Protein AF-0000000065844391 (afdb_homodimer)

Foldseek 3Di:
DQAFAEEAEAAALVLLLVCVVVPHQEYEYFHPVVLVTAFDDLVRLLSNLVRDDRHAYEYEQHHGHAAQADDPVSLVVSLVSLLSSVVSPHQAYEGFHADPQQAGPLVSLLVNLVSNPRHAYEHEASCLRGDDNLVRLVSCLVSPHQEYEYLLNDQAVQVNLVSLLVSCVSCVPSHAYEYDHPDDPVCVVVSCVSRVHRYYYYHPDDDDDDPDPDDDPVDDPDDDDDHHNHDDDDDDPVVVCVVVCVPVVVD/DQAFAEEAEAAALVLLLVCVVVPHQEYEYFHPVVLVTAFDDLVRLLSNLVRDDRHAYEYEHHHGHAAQADDPVSLVVSLVSLLSSVVSPHQAYEGFHADPQQAGPLVSLLVNLVSNPRHAYEHEASCLRGDDNLRRLVSCLVSPHQEYEYLLNDQHVQVNLVSLLVSCVSCVPSHAYEYDHPDDPVCVVVSCVSRVHRYYYYHPDDDDDDPDPDDDPVDDPDDDDDHHNHDDDDDDPVVVCVVVCVPVVVD

Sequence (502 aa):
MKNYLFEVCTNSVESCIAAQEGGANRVELCAGIPEGGTTPSYGEIAMAREVLTTTRLHVIIRPRGGDFLYSPVEVKTMLKDIEMARQLGADGVVFGCLTTNGGIDVPVMKQLMEASKGLSVTFHRAFDVCRDASEALEQIIDLGCDRILTSGQQATAELGIPLLKELRERANGRITLLAGCGVNEKNICRIAKETGIQEFHFSARESIKSGMEYKNEAVSMGGTVHISEYERNVTTVKRVKDTIESITSSLMKNYLFEVCTNSVESCIAAQEGGANRVELCAGIPEGGTTPSYGEIAMAREVLTTTRLHVIIRPRGGDFLYSPVEVKTMLKDIEMARQLGADGVVFGCLTTNGGIDVPVMKQLMEASKGLSVTFHRAFDVCRDASEALEQIIDLGCDRILTSGQQATAELGIPLLKELRERANGRITLLAGCGVNEKNICRIAKETGIQEFHFSARESIKSGMEYKNEAVSMGGTVHISEYERNVTTVKRVKDTIESITSSL

Solvent-accessible surface area (backbone atoms only — not comparable to full-atom values): 24801 Å² total; per-residue (Å²): 127,89,77,67,45,37,32,31,51,19,72,45,55,67,17,45,52,19,34,46,74,25,64,31,50,26,35,36,40,28,25,40,63,75,41,51,36,16,33,42,24,55,16,51,51,46,51,35,45,72,69,46,84,84,30,43,44,24,36,37,53,31,97,53,56,46,60,43,68,72,52,74,68,54,48,52,26,45,51,44,37,47,49,48,40,51,75,53,59,42,51,21,40,30,39,55,50,31,38,45,69,14,41,68,26,58,74,60,46,50,54,52,48,62,66,38,66,95,40,45,36,29,33,30,55,55,58,29,38,36,69,47,64,69,62,43,51,53,52,44,47,72,70,62,40,50,29,38,32,32,16,38,50,29,69,24,26,74,77,6,37,71,49,39,24,53,48,48,62,69,40,64,77,71,45,43,55,28,42,19,45,85,45,41,53,89,46,44,44,58,48,30,70,71,31,65,51,46,32,39,32,32,45,40,61,44,82,42,73,49,77,56,71,43,76,41,85,62,40,69,62,36,40,78,42,76,46,50,47,54,41,45,75,39,36,33,36,65,45,32,34,48,32,54,45,43,43,58,64,74,98,126,89,77,67,45,37,31,28,51,20,72,45,55,68,18,44,51,19,34,46,74,24,62,32,50,26,35,36,39,28,24,41,62,74,42,52,36,17,31,41,25,56,16,50,52,45,51,34,47,74,69,46,85,82,30,43,42,25,36,36,52,31,96,52,56,46,60,44,67,73,52,72,69,53,50,52,25,43,50,44,36,47,49,48,40,50,75,51,62,41,49,21,40,30,38,54,50,30,38,43,70,14,42,68,27,58,74,60,46,51,54,51,48,62,66,38,68,95,41,46,37,30,33,30,55,55,58,28,40,37,69,46,64,69,62,42,51,53,52,44,47,73,69,61,41,52,27,39,32,31,16,40,49,28,67,22,26,73,77,6,38,71,49,41,24,50,49,47,61,70,40,64,79,72,45,43,56,28,42,21,45,84,43,40,52,88,46,44,46,59,47,30,71,72,32,66,52,46,30,39,30,32,45,40,60,44,80,41,74,50,78,55,71,45,78,42,85,60,41,68,62,36,42,79,43,77,44,49,47,54,42,44,76,40,35,34,36,65,43,33,33,48,31,54,45,43,44,59,66,75,98

pLDDT: mean 95.83, std 6.97, range [43.5, 98.94]

InterPro domains:
  IPR005627 CutC-like [MF_00795] (4-207)
  IPR005627 CutC-like [PF03932] (5-204)
  IPR005627 CutC-like [PTHR12598] (2-248)
  IPR036822 CutC-like domain superfamily [G3DSA:3.20.20.380] (3-250)
  IPR036822 CutC-like domain superfamily [SSF110395] (5-247)

Organism: Bacteroides fragilis (strain ATCC 25285 / DSM 2151 / CCUG 4856 / JCM 11019 / LMG 10263 / NCTC 9343 / Onslow / VPI 2553 / EN-2) (NCBI:txid272559)

Structure (mmCIF, N/CA/C/O backbone):
data_AF-0000000065844391-model_v1
#
loop_
_entity.id
_entity.type
_entity.pdbx_description
1 polymer 'PF03932 family protein CutC'
#
loop_
_atom_site.group_PDB
_atom_site.id
_atom_site.type_symbol
_atom_site.label_atom_id
_atom_site.label_alt_id
_atom_site.label_comp_id
_atom_site.label_asym_id
_atom_site.label_entity_id
_atom_site.label_seq_id
_atom_site.pdbx_PDB_ins_code
_atom_site.Cartn_x
_atom_site.Cartn_y
_atom_site.Cartn_z
_atom_site.occupancy
_atom_site.B_iso_or_equiv
_atom_site.auth_seq_id
_atom_site.auth_comp_id
_atom_site.auth_asym_id
_atom_site.auth_atom_id
_atom_site.pdbx_PDB_model_num
ATOM 1 N N . MET A 1 1 ? 15.305 -31.891 -19.672 1 43.53 1 MET A N 1
ATOM 2 C CA . MET A 1 1 ? 15.641 -31.188 -18.438 1 43.53 1 MET A CA 1
ATOM 3 C C . MET A 1 1 ? 14.453 -30.375 -17.922 1 43.53 1 MET A C 1
ATOM 5 O O . MET A 1 1 ? 13.734 -29.766 -18.703 1 43.53 1 MET A O 1
ATOM 9 N N . LYS A 1 2 ? 13.898 -30.656 -16.734 1 62.06 2 LYS A N 1
ATOM 10 C CA . LYS A 1 2 ? 12.672 -30 -16.281 1 62.06 2 LYS A CA 1
ATOM 11 C C . LYS A 1 2 ? 12.828 -28.484 -16.266 1 62.06 2 LYS A C 1
ATOM 13 O O . LYS A 1 2 ? 13.859 -27.969 -15.82 1 62.06 2 LYS A O 1
ATOM 18 N N . ASN A 1 3 ? 11.977 -27.844 -17.016 1 86.62 3 ASN A N 1
ATOM 19 C CA . ASN A 1 3 ? 12.039 -26.391 -17.203 1 86.62 3 ASN A CA 1
AT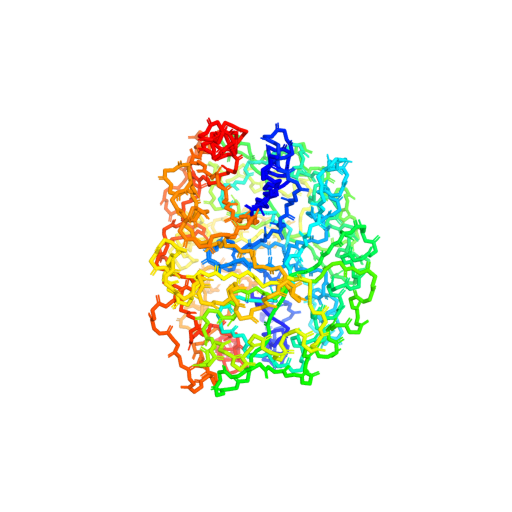OM 20 C C . ASN A 1 3 ? 11.227 -25.656 -16.141 1 86.62 3 ASN A C 1
ATOM 22 O O . ASN A 1 3 ? 10 -25.641 -16.188 1 86.62 3 ASN A O 1
ATOM 26 N N . TYR A 1 4 ? 11.867 -25.406 -15 1 96 4 TYR A N 1
ATOM 27 C CA . TYR A 1 4 ? 11.242 -24.656 -13.906 1 96 4 TYR A CA 1
ATOM 28 C C . TYR A 1 4 ? 11.164 -23.172 -14.234 1 96 4 TYR A C 1
ATOM 30 O O . TYR A 1 4 ? 12.023 -22.641 -14.945 1 96 4 TYR A O 1
ATOM 38 N N . LEU A 1 5 ? 10.148 -22.578 -13.867 1 98 5 LEU A N 1
ATOM 39 C CA . LEU A 1 5 ? 9.992 -21.141 -13.969 1 98 5 LEU A CA 1
ATOM 40 C C . LEU A 1 5 ? 9.859 -20.516 -12.586 1 98 5 LEU A C 1
ATOM 42 O O . LEU A 1 5 ? 9.305 -21.125 -11.672 1 98 5 LEU A O 1
ATOM 46 N N . PHE A 1 6 ? 10.336 -19.328 -12.469 1 98.5 6 PHE A N 1
ATOM 47 C CA . PHE A 1 6 ? 10.445 -18.703 -11.156 1 98.5 6 PHE A CA 1
ATOM 48 C C . PHE A 1 6 ? 9.82 -17.312 -11.172 1 98.5 6 PHE A C 1
ATOM 50 O O . PHE A 1 6 ? 10.141 -16.484 -12.031 1 98.5 6 PHE A O 1
ATOM 57 N N . GLU A 1 7 ? 8.969 -17.125 -10.242 1 98.81 7 GLU A N 1
ATOM 58 C CA . GLU A 1 7 ? 8.359 -15.82 -9.984 1 98.81 7 GLU A CA 1
ATOM 59 C C . GLU A 1 7 ? 8.805 -15.266 -8.641 1 98.81 7 GLU A C 1
ATOM 61 O O . GLU A 1 7 ? 8.734 -15.953 -7.621 1 98.81 7 GLU A O 1
ATOM 66 N N . VAL A 1 8 ? 9.258 -14.039 -8.648 1 98.81 8 VAL A N 1
ATOM 67 C CA . VAL A 1 8 ? 9.68 -13.414 -7.402 1 98.81 8 VAL A CA 1
ATOM 68 C C . VAL A 1 8 ? 8.68 -12.336 -6.992 1 98.81 8 VAL A C 1
ATOM 70 O O . VAL A 1 8 ? 8.297 -11.492 -7.805 1 98.81 8 VAL A O 1
ATOM 73 N N . CYS A 1 9 ? 8.156 -12.453 -5.766 1 98.5 9 CYS A N 1
ATOM 74 C CA . CYS A 1 9 ? 7.34 -11.391 -5.18 1 98.5 9 CYS A CA 1
ATOM 75 C C . CYS A 1 9 ? 8.195 -10.18 -4.828 1 98.5 9 CYS A C 1
ATOM 77 O O . CYS A 1 9 ? 8.93 -10.203 -3.846 1 98.5 9 CYS A O 1
ATOM 79 N N . THR A 1 10 ? 8.062 -9.164 -5.594 1 98.5 10 THR A N 1
ATOM 80 C CA . THR A 1 10 ? 8.898 -7.984 -5.402 1 98.5 10 THR A CA 1
ATOM 81 C C . THR A 1 10 ? 8.086 -6.852 -4.777 1 98.5 10 THR A C 1
ATOM 83 O O . THR A 1 10 ? 6.918 -6.66 -5.102 1 98.5 10 THR A O 1
ATOM 86 N N . ASN A 1 11 ? 8.766 -6.062 -3.912 1 96.75 11 ASN A N 1
ATOM 87 C CA . ASN A 1 11 ? 8.086 -4.996 -3.188 1 96.75 11 ASN A CA 1
ATOM 88 C C . ASN A 1 11 ? 8.711 -3.635 -3.475 1 96.75 11 ASN A C 1
ATOM 90 O O . ASN A 1 11 ? 8.555 -2.697 -2.689 1 96.75 11 ASN A O 1
ATOM 94 N N . SER A 1 12 ? 9.508 -3.543 -4.457 1 96.81 12 SER A N 1
ATOM 95 C CA . SER A 1 12 ? 10.125 -2.299 -4.902 1 96.81 12 SER A CA 1
ATOM 96 C C . SER A 1 12 ? 10.758 -2.457 -6.281 1 96.81 12 SER A C 1
ATOM 98 O O . SER A 1 12 ? 10.93 -3.578 -6.766 1 96.81 12 SER A O 1
ATOM 100 N N . VAL A 1 13 ? 11.07 -1.332 -6.871 1 98 13 VAL A N 1
ATOM 101 C CA . VAL A 1 13 ? 11.773 -1.348 -8.148 1 98 13 VAL A CA 1
ATOM 102 C C . VAL A 1 13 ? 13.148 -1.979 -7.98 1 98 13 VAL A C 1
ATOM 104 O O . VAL A 1 13 ? 13.602 -2.748 -8.836 1 98 13 VAL A O 1
ATOM 107 N N . GLU A 1 14 ? 13.789 -1.673 -6.871 1 96.94 14 GLU A N 1
ATOM 108 C CA . GLU A 1 14 ? 15.07 -2.285 -6.555 1 96.94 14 GLU A CA 1
ATOM 109 C C . GLU A 1 14 ? 14.961 -3.805 -6.484 1 96.94 14 GLU A C 1
ATOM 111 O O . GLU A 1 14 ? 15.836 -4.52 -6.969 1 96.94 14 GLU A O 1
ATOM 116 N N . SER A 1 15 ? 13.914 -4.266 -5.852 1 98.31 15 SER A N 1
ATOM 117 C CA . SER A 1 15 ? 13.664 -5.699 -5.766 1 98.31 15 SER A CA 1
ATOM 118 C C . SER A 1 15 ? 13.43 -6.305 -7.145 1 98.31 15 SER A C 1
ATOM 120 O O . SER A 1 15 ? 13.812 -7.449 -7.402 1 98.31 15 SER A O 1
ATOM 122 N N . CYS A 1 16 ? 12.789 -5.547 -8.039 1 98.69 16 CYS A N 1
ATOM 123 C CA . CYS A 1 16 ? 12.586 -5.996 -9.406 1 98.69 16 CYS A CA 1
ATOM 124 C C . CYS A 1 16 ? 13.922 -6.195 -10.117 1 98.69 16 CYS A C 1
ATOM 126 O O . CYS A 1 16 ? 14.133 -7.215 -10.781 1 98.69 16 CYS A O 1
ATOM 128 N N . ILE A 1 17 ? 14.758 -5.246 -9.961 1 98.5 17 ILE A N 1
ATOM 129 C CA . ILE A 1 17 ? 16.078 -5.312 -10.586 1 98.5 17 ILE A CA 1
ATOM 130 C C . ILE A 1 17 ? 16.828 -6.535 -10.07 1 98.5 17 ILE A C 1
ATOM 132 O O . ILE A 1 17 ? 17.391 -7.301 -10.859 1 98.5 17 ILE A O 1
ATOM 136 N N . ALA A 1 18 ? 16.781 -6.758 -8.758 1 98.56 18 ALA A N 1
ATOM 137 C CA . ALA A 1 18 ? 17.469 -7.883 -8.141 1 98.56 18 ALA A CA 1
ATOM 138 C C . ALA A 1 18 ? 16.906 -9.211 -8.625 1 98.56 18 ALA A C 1
ATOM 140 O O . ALA A 1 18 ? 17.641 -10.156 -8.883 1 98.56 18 ALA A O 1
ATOM 141 N N . ALA A 1 19 ? 15.586 -9.273 -8.727 1 98.81 19 ALA A N 1
ATOM 142 C CA . ALA A 1 19 ? 14.93 -10.492 -9.203 1 98.81 19 ALA A CA 1
ATOM 143 C C . ALA A 1 19 ? 15.383 -10.836 -10.625 1 98.81 19 ALA A C 1
ATOM 145 O O . ALA A 1 19 ? 15.711 -11.984 -10.914 1 98.81 19 ALA A O 1
ATOM 146 N N . GLN A 1 20 ? 15.406 -9.805 -11.531 1 98.75 20 GLN A N 1
ATOM 147 C CA . GLN A 1 20 ? 15.828 -10 -12.914 1 98.75 20 GLN A CA 1
ATOM 148 C C . GLN A 1 20 ? 17.297 -10.438 -12.984 1 98.75 20 GLN A C 1
ATOM 150 O O . GLN A 1 20 ? 17.625 -11.398 -13.68 1 98.75 20 GLN A O 1
ATOM 155 N N . GLU A 1 21 ? 18.094 -9.758 -12.203 1 98.5 21 GLU A N 1
ATOM 156 C CA . GLU A 1 21 ? 19.516 -10.086 -12.188 1 98.5 21 GLU A CA 1
ATOM 157 C C . GLU A 1 21 ? 19.75 -11.484 -11.625 1 98.5 21 GLU A C 1
ATOM 159 O O . GLU A 1 21 ? 20.688 -12.172 -12.031 1 98.5 21 GLU A O 1
ATOM 164 N N . GLY A 1 22 ? 18.875 -11.906 -10.719 1 98.44 22 GLY A N 1
ATOM 165 C CA . GLY A 1 22 ? 19.016 -13.211 -10.086 1 98.44 22 GLY A CA 1
ATOM 166 C C . GLY A 1 22 ? 18.516 -14.352 -10.945 1 98.44 22 GLY A C 1
ATOM 167 O O . GLY A 1 22 ? 18.719 -15.516 -10.625 1 98.44 22 GLY A O 1
ATOM 168 N N . GLY A 1 23 ? 17.75 -14.023 -11.984 1 97.94 23 GLY A N 1
ATOM 169 C CA . GLY A 1 23 ? 17.359 -15.055 -12.938 1 97.94 23 GLY A CA 1
ATOM 170 C C . GLY A 1 23 ? 15.883 -15.375 -12.914 1 97.94 23 GLY A C 1
ATOM 171 O O . GLY A 1 23 ? 15.445 -16.375 -13.484 1 97.94 23 GLY A O 1
ATOM 172 N N . ALA A 1 24 ? 15.109 -14.547 -12.258 1 98.5 24 ALA A N 1
ATOM 173 C CA . ALA A 1 24 ? 13.664 -14.781 -12.219 1 98.5 24 ALA A CA 1
ATOM 174 C C . ALA A 1 24 ? 13.055 -14.672 -13.617 1 98.5 24 ALA A C 1
ATOM 176 O O . ALA A 1 24 ? 13.484 -13.844 -14.422 1 98.5 24 ALA A O 1
ATOM 177 N N . ASN A 1 25 ? 12.078 -15.477 -13.914 1 98.44 25 ASN A N 1
ATOM 178 C CA . ASN A 1 25 ? 11.352 -15.398 -15.18 1 98.44 25 ASN A CA 1
ATOM 179 C C . ASN A 1 25 ? 10.289 -14.305 -15.148 1 98.44 25 ASN A C 1
ATOM 181 O O . ASN A 1 25 ? 9.969 -13.719 -16.188 1 98.44 25 ASN A O 1
ATOM 185 N N . ARG A 1 26 ? 9.805 -14.102 -13.96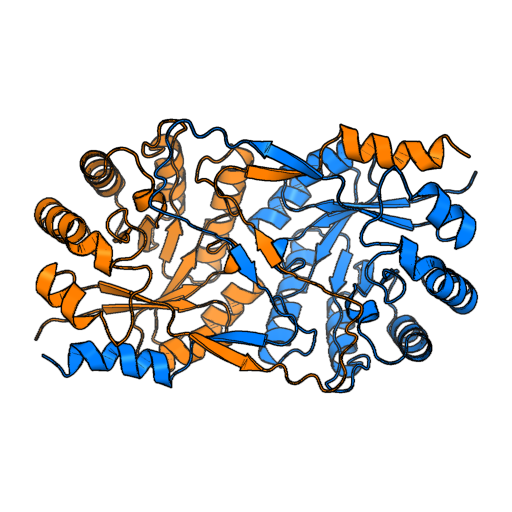1 1 98.38 26 ARG A N 1
ATOM 186 C CA . ARG A 1 26 ? 8.688 -13.188 -13.727 1 98.38 26 ARG A CA 1
ATOM 187 C C . ARG A 1 26 ? 8.789 -12.547 -12.344 1 98.38 26 ARG A C 1
ATOM 189 O O . ARG A 1 26 ? 9.352 -13.141 -11.422 1 98.38 26 ARG A O 1
ATOM 196 N N . VAL A 1 27 ? 8.289 -11.336 -12.273 1 98.88 27 VAL A N 1
ATOM 197 C CA . VAL A 1 27 ? 8.078 -10.742 -10.961 1 98.88 27 VAL A CA 1
ATOM 198 C C . VAL A 1 27 ? 6.586 -10.508 -10.734 1 98.88 27 VAL A C 1
ATOM 200 O O . VAL A 1 27 ? 5.836 -10.289 -11.688 1 98.88 27 VAL A O 1
ATOM 203 N N . GLU A 1 28 ? 6.172 -10.664 -9.578 1 98.81 28 GLU A N 1
ATOM 204 C CA . GLU A 1 28 ? 4.918 -10.078 -9.102 1 98.81 28 GLU A CA 1
ATOM 205 C C . GLU A 1 28 ? 5.176 -8.836 -8.25 1 98.81 28 GLU A C 1
ATOM 207 O O . GLU A 1 28 ? 5.648 -8.945 -7.113 1 98.81 28 GLU A O 1
ATOM 212 N N . LEU A 1 29 ? 4.867 -7.699 -8.82 1 98.81 29 LEU A N 1
ATOM 213 C CA . LEU A 1 29 ? 5.066 -6.441 -8.109 1 98.81 29 LEU A CA 1
ATOM 214 C C . LEU A 1 29 ? 3.912 -6.168 -7.156 1 98.81 29 LEU A C 1
ATOM 216 O O . LEU A 1 29 ? 2.748 -6.18 -7.562 1 98.81 29 LEU A O 1
ATOM 220 N N . CYS A 1 30 ? 4.297 -5.941 -5.871 1 97.31 30 CYS A N 1
ATOM 221 C CA . CYS A 1 30 ? 3.318 -5.723 -4.812 1 97.31 30 CYS A CA 1
ATOM 222 C C . CYS A 1 30 ? 3.695 -4.52 -3.957 1 97.31 30 CYS A C 1
ATOM 224 O O . CYS A 1 30 ? 4.871 -4.164 -3.861 1 97.31 30 CYS A O 1
ATOM 226 N N . ALA A 1 31 ? 2.693 -3.889 -3.441 1 96.81 31 ALA A N 1
ATOM 227 C CA . ALA A 1 31 ? 2.846 -2.969 -2.318 1 96.81 31 ALA A CA 1
ATOM 228 C C . ALA A 1 31 ? 2.225 -3.547 -1.049 1 96.81 31 ALA A C 1
ATOM 230 O O . ALA A 1 31 ? 1.694 -4.66 -1.062 1 96.81 31 ALA A O 1
ATOM 231 N N . GLY A 1 32 ? 2.367 -2.908 0.043 1 93.81 32 GLY A N 1
ATOM 232 C CA . GLY A 1 32 ? 1.656 -3.275 1.258 1 93.81 32 GLY A CA 1
ATOM 233 C C . GLY A 1 32 ? 1.926 -4.703 1.697 1 93.81 32 GLY A C 1
ATOM 234 O O . GLY A 1 32 ? 0.994 -5.453 1.991 1 93.81 32 GLY A O 1
ATOM 235 N N . ILE A 1 33 ? 3.189 -5.117 1.743 1 90.88 33 ILE A N 1
ATOM 236 C CA . ILE A 1 33 ? 3.59 -6.492 2.027 1 90.88 33 ILE A CA 1
ATOM 237 C C . ILE A 1 33 ? 3.059 -6.91 3.396 1 90.88 33 ILE A C 1
ATOM 239 O O . ILE A 1 33 ? 2.566 -8.031 3.561 1 90.88 33 ILE A O 1
ATOM 243 N N . PRO A 1 34 ? 3.051 -6.031 4.453 1 89.62 34 PRO A N 1
ATOM 244 C CA . PRO A 1 34 ? 2.516 -6.457 5.75 1 89.62 34 PRO A CA 1
ATOM 245 C C . PRO A 1 34 ? 1.059 -6.906 5.668 1 89.62 34 PRO A C 1
ATOM 247 O O . PRO A 1 34 ? 0.622 -7.746 6.457 1 89.62 34 PRO A O 1
ATOM 250 N N . GLU A 1 35 ? 0.387 -6.422 4.711 1 91.81 35 GLU A N 1
ATOM 251 C CA . GLU A 1 35 ? -1.021 -6.762 4.539 1 91.81 35 GLU A CA 1
ATOM 252 C C . GLU A 1 35 ? -1.19 -7.949 3.592 1 91.81 35 GLU A C 1
ATOM 254 O O . GLU A 1 35 ? -2.309 -8.266 3.182 1 91.81 35 GLU A O 1
ATOM 259 N N . GLY A 1 36 ? -0.151 -8.492 3.141 1 92 36 GLY A N 1
ATOM 260 C CA . GLY A 1 36 ? -0.196 -9.617 2.221 1 92 36 GLY A CA 1
ATOM 261 C C . GLY A 1 36 ? -0.035 -9.211 0.769 1 92 36 GLY A C 1
ATOM 262 O O . GLY A 1 36 ? -0.225 -10.023 -0.136 1 92 36 GLY A O 1
ATOM 263 N N . GLY A 1 37 ? 0.222 -7.949 0.545 1 95.62 37 GLY A N 1
ATOM 264 C CA . GLY A 1 37 ? 0.411 -7.465 -0.812 1 95.62 37 GLY A CA 1
ATOM 265 C C . GLY A 1 37 ? -0.809 -6.754 -1.366 1 95.62 37 GLY A C 1
ATOM 266 O O . GLY A 1 37 ? -1.919 -7.285 -1.321 1 95.62 37 GLY A O 1
ATOM 267 N N . THR A 1 38 ? -0.636 -5.578 -1.813 1 97.88 38 THR A N 1
ATOM 268 C CA . THR A 1 38 ? -1.697 -4.801 -2.447 1 97.88 38 THR A CA 1
ATOM 269 C C . THR A 1 38 ? -1.198 -4.152 -3.732 1 97.88 38 THR A C 1
ATOM 271 O O . THR A 1 38 ? -0.023 -4.277 -4.082 1 97.88 38 THR A O 1
ATOM 274 N N . THR A 1 39 ? -2.119 -3.535 -4.438 1 98.88 39 THR A N 1
ATOM 275 C CA . THR A 1 39 ? -1.796 -2.951 -5.734 1 98.88 39 THR A CA 1
ATOM 276 C C . THR A 1 39 ? -0.773 -1.829 -5.582 1 98.88 39 THR A C 1
ATOM 278 O O . THR A 1 39 ? -0.971 -0.906 -4.789 1 98.88 39 THR A O 1
ATOM 281 N N . PRO A 1 40 ? 0.364 -1.897 -6.297 1 98.81 40 PRO A N 1
ATOM 282 C CA . PRO A 1 40 ? 1.356 -0.822 -6.246 1 98.81 40 PRO A CA 1
ATOM 283 C C . PRO A 1 40 ? 0.863 0.469 -6.895 1 98.81 40 PRO A C 1
ATOM 285 O O . PRO A 1 40 ? -0.145 0.46 -7.609 1 98.81 40 PRO A O 1
ATOM 288 N N . SER A 1 41 ? 1.568 1.528 -6.613 1 98.81 41 SER A N 1
ATOM 289 C CA . SER A 1 41 ? 1.229 2.824 -7.191 1 98.81 41 SER A CA 1
ATOM 290 C C . SER A 1 41 ? 1.539 2.863 -8.688 1 98.81 41 SER A C 1
ATOM 292 O O . SER A 1 41 ? 2.25 1.996 -9.195 1 98.81 41 SER A O 1
ATOM 294 N N . TYR A 1 42 ? 0.988 3.863 -9.359 1 98.88 42 TYR A N 1
ATOM 295 C CA . TYR A 1 42 ? 1.282 4.109 -10.766 1 98.88 42 TYR A CA 1
ATOM 296 C C . TYR A 1 42 ? 2.785 4.211 -11 1 98.88 42 TYR A C 1
ATOM 298 O O . TYR A 1 42 ? 3.322 3.58 -11.914 1 98.88 42 TYR A O 1
ATOM 306 N N . GLY A 1 43 ? 3.408 5.055 -10.18 1 98.88 43 GLY A N 1
ATOM 307 C CA . GLY A 1 43 ? 4.836 5.277 -10.344 1 98.88 43 GLY A CA 1
ATOM 308 C C . GLY A 1 43 ? 5.66 4.012 -10.188 1 98.88 43 GLY A C 1
ATOM 309 O O . GLY A 1 43 ? 6.633 3.809 -10.922 1 98.88 43 GLY A O 1
ATOM 310 N N . GLU A 1 44 ? 5.309 3.186 -9.25 1 98.75 44 GLU A N 1
ATOM 311 C CA . GLU A 1 44 ? 6.027 1.935 -9.031 1 98.75 44 GLU A CA 1
ATOM 312 C C . GLU A 1 44 ? 5.922 1.014 -10.242 1 98.75 44 GLU A C 1
ATOM 314 O O . GLU A 1 44 ? 6.918 0.418 -10.664 1 98.75 44 GLU A O 1
ATOM 319 N N . ILE A 1 45 ? 4.703 0.887 -10.805 1 98.94 45 ILE A N 1
ATOM 320 C CA . ILE A 1 45 ? 4.5 0.024 -11.961 1 98.94 45 ILE A CA 1
ATOM 321 C C . ILE A 1 45 ? 5.27 0.577 -13.156 1 98.94 45 ILE A C 1
ATOM 323 O O . ILE A 1 45 ? 5.949 -0.169 -13.867 1 98.94 45 ILE A O 1
ATOM 327 N N . ALA A 1 46 ? 5.176 1.864 -13.352 1 98.88 46 ALA A N 1
ATOM 328 C CA . ALA A 1 46 ? 5.855 2.506 -14.477 1 98.88 46 ALA A CA 1
ATOM 329 C C . ALA A 1 46 ? 7.363 2.297 -14.391 1 98.88 46 ALA A C 1
ATOM 331 O O . ALA A 1 46 ? 8 1.944 -15.391 1 98.88 46 ALA A O 1
ATOM 332 N N . MET A 1 47 ? 7.93 2.512 -13.219 1 98.81 47 MET A N 1
ATOM 333 C CA . MET A 1 47 ? 9.367 2.371 -13.039 1 98.81 47 MET A CA 1
ATOM 334 C C . MET A 1 47 ? 9.797 0.916 -13.188 1 98.81 47 MET A C 1
ATOM 336 O O . MET A 1 47 ? 10.867 0.63 -13.734 1 98.81 47 MET A O 1
ATOM 340 N N . ALA A 1 48 ? 8.977 0.03 -12.609 1 98.88 48 ALA A N 1
ATOM 341 C CA . ALA A 1 48 ? 9.281 -1.392 -12.766 1 98.88 48 ALA A CA 1
ATOM 342 C C . ALA A 1 48 ? 9.336 -1.78 -14.242 1 98.88 48 ALA A C 1
ATOM 344 O O . ALA A 1 48 ? 10.234 -2.518 -14.656 1 98.88 48 ALA A O 1
ATOM 345 N N . ARG A 1 49 ? 8.391 -1.328 -15.008 1 98.75 49 ARG A N 1
ATOM 346 C CA . ARG A 1 49 ? 8.359 -1.631 -16.438 1 98.75 49 ARG A CA 1
ATOM 347 C C . ARG A 1 49 ? 9.625 -1.128 -17.125 1 98.75 49 ARG A C 1
ATOM 349 O O . ARG A 1 49 ? 10.164 -1.801 -18 1 98.75 49 ARG A O 1
ATOM 356 N N . GLU A 1 50 ? 10.094 0.027 -16.734 1 98.25 50 GLU A N 1
ATOM 357 C CA . GLU A 1 50 ? 11.273 0.631 -17.344 1 98.25 50 GLU A CA 1
ATOM 358 C C . GLU A 1 50 ? 12.516 -0.224 -17.109 1 98.25 50 GLU A C 1
ATOM 360 O O . GLU A 1 50 ? 13.398 -0.294 -17.969 1 98.25 50 GLU A O 1
ATOM 365 N N . VAL A 1 51 ? 12.547 -0.874 -15.977 1 98 51 VAL A N 1
ATOM 366 C CA . VAL A 1 51 ? 13.812 -1.502 -15.617 1 98 51 VAL A CA 1
ATOM 367 C C . VAL A 1 51 ? 13.789 -2.982 -15.992 1 98 51 VAL A C 1
ATOM 369 O O . VAL A 1 51 ? 14.836 -3.615 -16.125 1 98 51 VAL A O 1
ATOM 372 N N . LEU A 1 52 ? 12.633 -3.523 -16.094 1 98.5 52 LEU A N 1
ATOM 373 C CA . LEU A 1 52 ? 12.508 -4.938 -16.438 1 98.5 52 LEU A CA 1
ATOM 374 C C . LEU A 1 52 ? 12.531 -5.137 -17.953 1 98.5 52 LEU A C 1
ATOM 376 O O . LEU A 1 52 ? 11.609 -4.719 -18.656 1 98.5 52 LEU A O 1
ATOM 380 N N . THR A 1 53 ? 13.562 -5.863 -18.469 1 97.25 53 THR A N 1
ATOM 381 C CA . THR A 1 53 ? 13.734 -6.016 -19.906 1 97.25 53 THR A CA 1
ATOM 382 C C . THR A 1 53 ? 13.625 -7.48 -20.312 1 97.25 53 THR A C 1
ATOM 384 O O . THR A 1 53 ? 13.25 -7.793 -21.438 1 97.25 53 THR A O 1
ATOM 387 N N . THR A 1 54 ? 13.938 -8.375 -19.438 1 97.75 54 THR A N 1
ATOM 388 C CA . THR A 1 54 ? 13.945 -9.789 -19.781 1 97.75 54 THR A CA 1
ATOM 389 C C . THR A 1 54 ? 12.961 -10.562 -18.906 1 97.75 54 THR A C 1
ATOM 391 O O . THR A 1 54 ? 12.562 -11.68 -19.25 1 97.75 54 THR A O 1
ATOM 394 N N . THR A 1 55 ? 12.656 -10.016 -17.797 1 98.56 55 THR A N 1
ATOM 395 C CA . THR A 1 55 ? 11.742 -10.625 -16.828 1 98.56 55 THR A CA 1
ATOM 396 C C . THR A 1 55 ? 10.328 -10.078 -17.016 1 98.56 55 THR A C 1
ATOM 398 O O . THR A 1 55 ? 10.141 -8.867 -17.156 1 98.56 55 THR A O 1
ATOM 401 N N . ARG A 1 56 ? 9.352 -10.891 -17.031 1 98.75 56 ARG A N 1
ATOM 402 C CA . ARG A 1 56 ? 7.965 -10.484 -17.203 1 98.75 56 ARG A CA 1
ATOM 403 C C . ARG A 1 56 ? 7.449 -9.766 -15.961 1 98.75 56 ARG A C 1
ATOM 405 O O . ARG A 1 56 ? 7.781 -10.141 -14.836 1 98.75 56 ARG A O 1
ATOM 412 N N . LEU A 1 57 ? 6.629 -8.758 -16.188 1 98.94 57 LEU A N 1
ATOM 413 C CA . LEU A 1 57 ? 6.066 -7.945 -15.109 1 98.94 57 LEU A CA 1
ATOM 414 C C . LEU A 1 57 ? 4.605 -8.312 -14.859 1 98.94 57 LEU A C 1
ATOM 416 O O . LEU A 1 57 ? 3.742 -8.039 -15.695 1 98.94 57 LEU A O 1
ATOM 420 N N . HIS A 1 58 ? 4.348 -8.938 -13.758 1 98.94 58 HIS A N 1
ATOM 421 C CA . HIS A 1 58 ? 2.986 -9.125 -13.266 1 98.94 58 HIS A CA 1
ATOM 422 C C . HIS A 1 58 ? 2.684 -8.172 -12.109 1 98.94 58 HIS A C 1
ATOM 424 O O . HIS A 1 58 ? 3.561 -7.875 -11.297 1 98.94 58 HIS A O 1
ATOM 430 N N . VAL A 1 59 ? 1.461 -7.684 -12.047 1 98.94 59 VAL A N 1
ATOM 431 C CA . VAL A 1 59 ? 1.053 -6.715 -11.031 1 98.94 59 VAL A CA 1
ATOM 432 C C . VAL A 1 59 ? -0.132 -7.266 -10.242 1 98.94 59 VAL A C 1
ATOM 434 O O . VAL A 1 59 ? -1.121 -7.715 -10.82 1 98.94 59 VAL A O 1
ATOM 437 N N . ILE A 1 60 ? -0.024 -7.262 -8.953 1 98.94 60 ILE A N 1
ATOM 438 C CA . ILE A 1 60 ? -1.15 -7.684 -8.125 1 98.94 60 ILE A CA 1
ATOM 439 C C . ILE A 1 60 ? -2.238 -6.613 -8.156 1 98.94 60 ILE A C 1
ATOM 441 O O . ILE A 1 60 ? -1.942 -5.418 -8.125 1 98.94 60 ILE A O 1
ATOM 445 N N . ILE A 1 61 ? -3.443 -7.047 -8.312 1 98.94 61 ILE A N 1
ATOM 446 C CA . ILE A 1 61 ? -4.633 -6.203 -8.234 1 98.94 61 ILE A CA 1
ATOM 447 C C . ILE A 1 61 ? -5.441 -6.562 -6.992 1 98.94 61 ILE A C 1
ATOM 449 O O . ILE A 1 61 ? -6.211 -7.527 -7 1 98.94 61 ILE A O 1
ATOM 453 N N . ARG A 1 62 ? -5.238 -5.859 -5.957 1 98.62 62 ARG A N 1
ATOM 454 C CA . ARG A 1 62 ? -5.805 -6.066 -4.629 1 98.62 62 ARG A CA 1
ATOM 455 C C . ARG A 1 62 ? -5.922 -4.746 -3.871 1 98.62 62 ARG A C 1
ATOM 457 O O . ARG A 1 62 ? -4.926 -4.23 -3.355 1 98.62 62 ARG A O 1
ATOM 464 N N . PRO A 1 63 ? -7.102 -4.25 -3.77 1 97.56 63 PRO A N 1
ATOM 465 C CA . PRO A 1 63 ? -7.258 -2.865 -3.316 1 97.56 63 PRO A CA 1
ATOM 466 C C . PRO A 1 63 ? -6.961 -2.697 -1.827 1 97.56 63 PRO A C 1
ATOM 468 O O .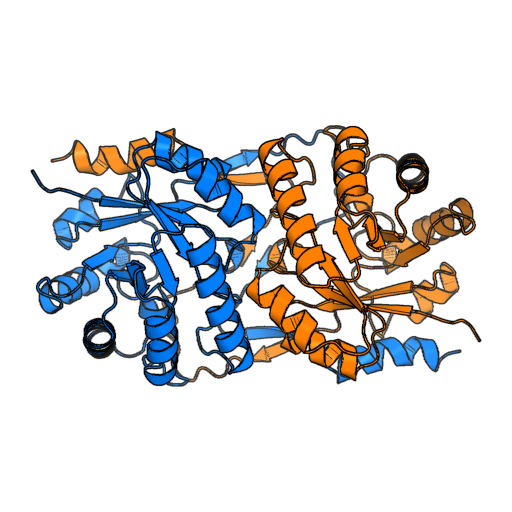 PRO A 1 63 ? -6.738 -1.576 -1.361 1 97.56 63 PRO A O 1
ATOM 471 N N . ARG A 1 64 ? -6.957 -3.76 -1.084 1 95.12 64 ARG A N 1
ATOM 472 C CA . ARG A 1 64 ? -6.715 -3.693 0.353 1 95.12 64 ARG A CA 1
ATOM 473 C C . ARG A 1 64 ? -6.352 -5.066 0.912 1 95.12 64 ARG A C 1
ATOM 475 O O . ARG A 1 64 ? -6.562 -6.086 0.252 1 95.12 64 ARG A O 1
ATOM 482 N N . GLY A 1 65 ? -5.809 -5.035 2.113 1 93.38 65 GLY A N 1
ATOM 483 C CA . GLY A 1 65 ? -5.637 -6.289 2.828 1 93.38 65 GLY A CA 1
ATOM 484 C C . GLY A 1 65 ? -6.938 -6.867 3.346 1 93.38 65 GLY A C 1
ATOM 485 O O . GLY A 1 65 ? -8.016 -6.332 3.07 1 93.38 65 GLY A O 1
ATOM 486 N N . GLY A 1 66 ? -6.832 -7.965 4.062 1 92.38 66 GLY A N 1
ATOM 487 C CA . GLY A 1 66 ? -8 -8.609 4.637 1 92.38 66 GLY A CA 1
ATOM 488 C C . GLY A 1 66 ? -8.547 -9.734 3.771 1 92.38 66 GLY A C 1
ATOM 489 O O . GLY A 1 66 ? -7.781 -10.492 3.178 1 92.38 66 GLY A O 1
ATOM 490 N N . ASP A 1 67 ? -9.883 -9.797 3.797 1 95 67 ASP A N 1
ATOM 491 C CA . ASP A 1 67 ? -10.531 -10.891 3.082 1 95 67 ASP A CA 1
ATOM 492 C C . ASP A 1 67 ? -10.602 -10.602 1.584 1 95 67 ASP A C 1
ATOM 494 O O . ASP A 1 67 ? -9.984 -9.648 1.1 1 95 67 ASP A O 1
ATOM 498 N N . PHE A 1 68 ? -11.273 -11.492 0.847 1 97.81 68 PHE A N 1
ATOM 499 C CA . PHE A 1 68 ? -11.328 -11.391 -0.607 1 97.81 68 PHE A CA 1
ATOM 500 C C . PHE A 1 68 ? -12.766 -11.219 -1.087 1 97.81 68 PHE A C 1
ATOM 502 O O . PHE A 1 68 ? -13.109 -11.633 -2.193 1 97.81 68 PHE A O 1
ATOM 509 N N . LEU A 1 69 ? -13.594 -10.727 -0.141 1 98 69 LEU A N 1
ATOM 510 C CA . LEU A 1 69 ? -14.953 -10.289 -0.444 1 98 69 LEU A CA 1
ATOM 511 C C . LEU A 1 69 ? -14.992 -8.797 -0.75 1 98 69 LEU A C 1
ATOM 513 O O . LEU A 1 69 ? -14.781 -7.973 0.142 1 98 69 LEU A O 1
ATOM 517 N N . TYR A 1 70 ? -15.297 -8.477 -2.006 1 98.06 70 TYR A N 1
ATOM 518 C CA . TYR A 1 70 ? -15.125 -7.086 -2.416 1 98.06 70 TYR A CA 1
ATOM 519 C C . TYR A 1 70 ? -16.469 -6.43 -2.709 1 98.06 70 TYR A C 1
ATOM 521 O O . TYR A 1 70 ? -17.359 -7.059 -3.275 1 98.06 70 TYR A O 1
ATOM 529 N N . SER A 1 71 ? -16.578 -5.176 -2.301 1 97.25 71 SER A N 1
ATOM 530 C CA . SER A 1 71 ? -17.75 -4.355 -2.627 1 97.25 71 SER A CA 1
ATOM 531 C C . SER A 1 71 ? -17.719 -3.922 -4.09 1 97.25 71 SER A C 1
ATOM 533 O O . SER A 1 71 ? -16.688 -4.023 -4.754 1 97.25 71 SER A O 1
ATOM 535 N N . PRO A 1 72 ? -18.875 -3.439 -4.621 1 98 72 PRO A N 1
ATOM 536 C CA . PRO A 1 72 ? -18.906 -2.955 -6.004 1 98 72 PRO A CA 1
ATOM 537 C C . PRO A 1 72 ? -17.891 -1.844 -6.266 1 98 72 PRO A C 1
ATOM 539 O O . PRO A 1 72 ? -17.281 -1.805 -7.336 1 98 72 PRO A O 1
ATOM 542 N N . VAL A 1 73 ? -17.688 -0.951 -5.301 1 97.81 73 VAL A N 1
ATOM 543 C CA . VAL A 1 73 ? -16.734 0.144 -5.473 1 97.81 73 VAL A CA 1
ATOM 544 C C . VAL A 1 73 ? -15.32 -0.41 -5.551 1 97.81 73 VAL A C 1
ATOM 546 O O . VAL A 1 73 ? -14.5 0.074 -6.336 1 97.81 73 VAL A O 1
ATOM 549 N N . GLU A 1 74 ? -15.047 -1.417 -4.75 1 98.31 74 GLU A N 1
ATOM 550 C CA . GLU A 1 74 ? -13.727 -2.053 -4.805 1 98.31 74 GLU A CA 1
ATOM 551 C C . GLU A 1 74 ? -13.508 -2.752 -6.145 1 98.31 74 GLU A C 1
ATOM 553 O O . GLU A 1 74 ? -12.406 -2.715 -6.695 1 98.31 74 GLU A O 1
ATOM 558 N N . VAL A 1 75 ? -14.531 -3.375 -6.68 1 98.81 75 VAL A N 1
ATOM 559 C CA . VAL A 1 75 ? -14.422 -4.043 -7.973 1 98.81 75 VAL A CA 1
ATOM 560 C C . VAL A 1 75 ? -14.141 -3.014 -9.062 1 98.81 75 VAL A C 1
ATOM 562 O O . VAL A 1 75 ? -13.297 -3.236 -9.93 1 98.81 75 VAL A O 1
ATOM 565 N N . LYS A 1 76 ? -14.82 -1.9 -8.992 1 98.81 76 LYS A N 1
ATOM 566 C CA . LYS A 1 76 ? -14.555 -0.833 -9.953 1 98.81 76 LYS A CA 1
ATOM 567 C C . LYS A 1 76 ? -13.109 -0.345 -9.852 1 98.81 76 LYS A C 1
ATOM 569 O O . LYS A 1 76 ? -12.469 -0.065 -10.859 1 98.81 76 LYS A O 1
ATOM 574 N N . THR A 1 77 ? -12.633 -0.249 -8.648 1 98.81 77 THR A N 1
ATOM 575 C CA . THR A 1 77 ? -11.242 0.127 -8.406 1 98.81 77 THR A CA 1
ATOM 576 C C . THR A 1 77 ? -10.289 -0.867 -9.07 1 98.81 77 THR A C 1
ATOM 578 O O . THR A 1 77 ? -9.336 -0.468 -9.742 1 98.81 77 THR A O 1
ATOM 581 N N . MET A 1 78 ? -10.602 -2.096 -8.914 1 98.94 78 MET A N 1
ATOM 582 C CA . MET A 1 78 ? -9.773 -3.158 -9.484 1 98.94 78 MET A CA 1
ATOM 583 C C . MET A 1 78 ? -9.773 -3.076 -11.008 1 98.94 78 MET A C 1
ATOM 585 O O . MET A 1 78 ? -8.727 -3.254 -11.641 1 98.94 78 MET A O 1
ATOM 589 N N . LEU A 1 79 ? -10.906 -2.803 -11.555 1 98.94 79 LEU A N 1
ATOM 590 C CA . LEU A 1 79 ? -11.008 -2.689 -13.008 1 98.94 79 LEU A CA 1
ATOM 591 C C . LEU A 1 79 ? -10.141 -1.547 -13.523 1 98.94 79 LEU A C 1
ATOM 593 O O . LEU A 1 79 ? -9.438 -1.699 -14.523 1 98.94 79 LEU A O 1
ATOM 597 N N . LYS A 1 80 ? -10.148 -0.447 -12.844 1 98.88 80 LYS A N 1
ATOM 598 C CA . LYS A 1 80 ? -9.312 0.692 -13.227 1 98.88 80 LYS A CA 1
ATOM 599 C C . LYS A 1 80 ? -7.832 0.358 -13.102 1 98.88 80 LYS A C 1
ATOM 601 O O . LYS A 1 80 ? -7.02 0.796 -13.922 1 98.88 80 LYS A O 1
ATOM 606 N N . ASP A 1 81 ? -7.523 -0.337 -12.078 1 98.94 81 ASP A N 1
ATOM 607 C CA . ASP A 1 81 ? -6.129 -0.714 -11.859 1 98.94 81 ASP A CA 1
ATOM 608 C C . ASP A 1 81 ? -5.652 -1.695 -12.93 1 98.94 81 ASP A C 1
ATOM 610 O O . ASP A 1 81 ? -4.5 -1.645 -13.359 1 98.94 81 ASP A O 1
ATOM 614 N N . ILE A 1 82 ? -6.523 -2.615 -13.352 1 98.94 82 ILE A N 1
ATOM 615 C CA . ILE A 1 82 ? -6.18 -3.547 -14.422 1 98.94 82 ILE A CA 1
ATOM 616 C C . ILE A 1 82 ? -5.902 -2.773 -15.711 1 98.94 82 ILE A C 1
ATOM 618 O O . ILE A 1 82 ? -4.898 -3.018 -16.391 1 98.94 82 ILE A O 1
ATOM 622 N N . GLU A 1 83 ? -6.754 -1.878 -15.992 1 98.75 83 GLU A N 1
ATOM 623 C CA . GLU A 1 83 ? -6.582 -1.072 -17.203 1 98.75 83 GLU A CA 1
ATOM 624 C C . GLU A 1 83 ? -5.27 -0.294 -17.156 1 98.75 83 GLU A C 1
ATOM 626 O O . GLU A 1 83 ? -4.551 -0.237 -18.156 1 98.75 83 GLU A O 1
ATOM 631 N N . MET A 1 84 ? -5.008 0.272 -16.047 1 98.5 84 MET A N 1
ATOM 632 C CA . MET A 1 84 ? -3.779 1.051 -15.922 1 98.5 84 MET A CA 1
ATOM 633 C C . MET A 1 84 ? -2.553 0.155 -16.031 1 98.5 84 MET A C 1
ATOM 635 O O . MET A 1 84 ? -1.56 0.533 -16.656 1 98.5 84 MET A O 1
ATOM 639 N N . ALA A 1 85 ? -2.586 -0.985 -15.359 1 98.75 85 ALA A N 1
ATOM 640 C CA . ALA A 1 85 ? -1.479 -1.931 -15.469 1 98.75 85 ALA A CA 1
ATOM 641 C C . ALA A 1 85 ? -1.215 -2.297 -16.922 1 98.75 85 ALA A C 1
ATOM 643 O O . ALA A 1 85 ? -0.061 -2.346 -17.359 1 98.75 85 ALA A O 1
ATOM 644 N N . ARG A 1 86 ? -2.254 -2.535 -17.656 1 98.62 86 ARG A N 1
ATOM 645 C CA . ARG A 1 86 ? -2.135 -2.844 -19.078 1 98.62 86 ARG A CA 1
ATOM 646 C C . ARG A 1 86 ? -1.47 -1.699 -19.844 1 98.62 86 ARG A C 1
ATOM 648 O O . ARG A 1 86 ? -0.533 -1.919 -20.609 1 98.62 86 ARG A O 1
ATOM 655 N N . GLN A 1 87 ? -1.923 -0.498 -19.609 1 98.5 87 GLN A N 1
ATOM 656 C CA . GLN A 1 87 ? -1.408 0.681 -20.297 1 98.5 87 GLN A CA 1
ATOM 657 C C . GLN A 1 87 ? 0.077 0.882 -20.016 1 98.5 87 GLN A C 1
ATOM 659 O O . GLN A 1 87 ? 0.823 1.354 -20.875 1 98.5 87 GLN A O 1
ATOM 664 N N . LEU A 1 88 ? 0.458 0.476 -18.859 1 98.62 88 LEU A N 1
ATOM 665 C CA . LEU A 1 88 ? 1.845 0.669 -18.453 1 98.62 88 LEU A CA 1
ATOM 666 C C . LEU A 1 88 ? 2.719 -0.488 -18.922 1 98.62 88 LEU A C 1
ATOM 668 O O . LEU A 1 88 ? 3.922 -0.512 -18.656 1 98.62 88 LEU A O 1
ATOM 672 N N . GLY A 1 89 ? 2.107 -1.489 -19.516 1 98.56 89 GLY A N 1
ATOM 673 C CA . GLY A 1 89 ? 2.879 -2.537 -20.156 1 98.56 89 GLY A CA 1
ATOM 674 C C . GLY A 1 89 ? 3.092 -3.754 -19.281 1 98.56 89 GLY A C 1
ATOM 675 O O . GLY A 1 89 ? 4.062 -4.492 -19.453 1 98.56 89 GLY A O 1
ATOM 676 N N . ALA A 1 90 ? 2.268 -3.928 -18.266 1 98.81 90 ALA A N 1
ATOM 677 C CA . ALA A 1 90 ? 2.326 -5.176 -17.516 1 98.81 90 ALA A CA 1
ATOM 678 C C . ALA A 1 90 ? 2.057 -6.375 -18.422 1 98.81 90 ALA A C 1
ATOM 680 O O . ALA A 1 90 ? 1.252 -6.289 -19.359 1 98.81 90 ALA A O 1
ATOM 681 N N . ASP A 1 91 ? 2.717 -7.5 -18.141 1 98.88 91 ASP A N 1
ATOM 682 C CA . ASP A 1 91 ? 2.514 -8.734 -18.891 1 98.88 91 ASP A CA 1
ATOM 683 C C . ASP A 1 91 ? 1.362 -9.547 -18.312 1 98.8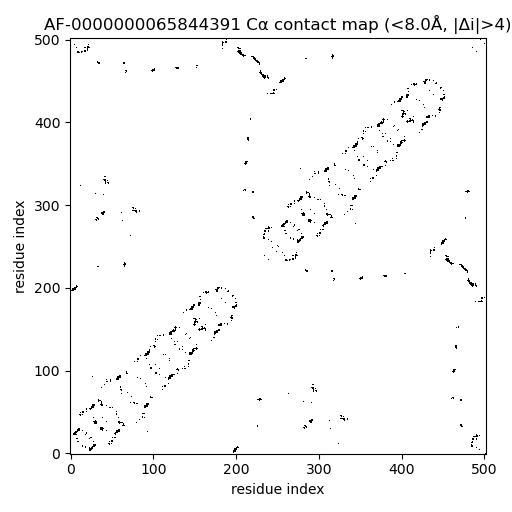8 91 ASP A C 1
ATOM 685 O O . ASP A 1 91 ? 0.804 -10.414 -18.984 1 98.88 91 ASP A O 1
ATOM 689 N N . GLY A 1 92 ? 1.046 -9.281 -17.094 1 98.88 92 GLY A N 1
ATOM 690 C CA . GLY A 1 92 ? -0.008 -10.023 -16.422 1 98.88 92 GLY A CA 1
ATOM 691 C C . GLY A 1 92 ? -0.502 -9.344 -15.156 1 98.88 92 GLY A C 1
ATOM 692 O O . GLY A 1 92 ? 0.087 -8.359 -14.703 1 98.88 92 GLY A O 1
ATOM 693 N N . VAL A 1 93 ? -1.592 -9.836 -14.656 1 98.94 93 VAL A N 1
ATOM 694 C CA . VAL A 1 93 ? -2.195 -9.336 -13.43 1 98.94 93 VAL A CA 1
ATOM 695 C C . VAL A 1 93 ? -2.537 -10.508 -12.508 1 98.94 93 VAL A C 1
ATOM 697 O O . VAL A 1 93 ? -2.66 -11.648 -12.961 1 98.94 93 VAL A O 1
ATOM 700 N N . VAL A 1 94 ? -2.588 -10.258 -11.227 1 98.94 94 VAL A N 1
ATOM 701 C CA . VAL A 1 94 ? -2.799 -11.25 -10.172 1 98.94 94 VAL A CA 1
ATOM 702 C C . VAL A 1 94 ? -3.961 -10.82 -9.281 1 98.94 94 VAL A C 1
ATOM 704 O O . VAL A 1 94 ? -3.924 -9.742 -8.672 1 98.94 94 VAL A O 1
ATOM 707 N N . PHE A 1 95 ? -5.039 -11.578 -9.227 1 98.94 95 PHE A N 1
ATOM 708 C CA . PHE A 1 95 ? -6.168 -11.234 -8.367 1 98.94 95 PHE A CA 1
ATOM 709 C C . PHE A 1 95 ? -6.984 -12.469 -8.016 1 98.94 95 PHE A C 1
ATOM 711 O O . PHE A 1 95 ? -6.762 -13.547 -8.586 1 98.94 95 PHE A O 1
ATOM 718 N N . GLY A 1 96 ? -7.852 -12.414 -7.074 1 98.81 96 GLY A N 1
ATOM 719 C CA . GLY A 1 96 ? -8.805 -13.422 -6.645 1 98.81 96 GLY A CA 1
ATOM 720 C C . GLY A 1 96 ? -9.938 -12.859 -5.805 1 98.81 96 GLY A C 1
ATOM 721 O O . GLY A 1 96 ? -9.711 -12.016 -4.93 1 98.81 96 GLY A O 1
ATOM 722 N N . CYS A 1 97 ? -11.125 -13.312 -6.086 1 98.81 97 CYS A N 1
ATOM 723 C CA . CYS A 1 97 ? -12.32 -12.828 -5.398 1 98.81 97 CYS A CA 1
ATOM 724 C C . CYS A 1 97 ? -13.172 -13.984 -4.902 1 98.81 97 CYS A C 1
ATOM 726 O O . CYS A 1 97 ? -13.352 -14.977 -5.609 1 98.81 97 CYS A O 1
ATOM 728 N N . LEU A 1 98 ? -13.664 -13.852 -3.729 1 98.62 98 LEU A N 1
ATOM 729 C CA . LEU A 1 98 ? -14.445 -14.914 -3.109 1 98.62 98 LEU A CA 1
ATOM 730 C C . LEU A 1 98 ? -15.828 -14.414 -2.719 1 98.62 98 LEU A C 1
ATOM 732 O O . LEU A 1 98 ? -16.047 -13.203 -2.598 1 98.62 98 LEU A O 1
ATOM 736 N N . THR A 1 99 ? -16.75 -15.344 -2.572 1 98.44 99 THR A N 1
ATOM 737 C CA . THR A 1 99 ? -18.047 -15.062 -1.988 1 98.44 99 THR A CA 1
ATOM 738 C C . THR A 1 99 ? -18.016 -15.219 -0.471 1 98.44 99 THR A C 1
ATOM 740 O O . THR A 1 99 ? -17.016 -15.711 0.081 1 98.44 99 THR A O 1
ATOM 743 N N . THR A 1 100 ? -19.078 -14.805 0.194 1 97.44 100 THR A N 1
ATOM 744 C CA . THR A 1 100 ? -19.172 -14.844 1.649 1 97.44 100 THR A CA 1
ATOM 745 C C . THR A 1 100 ? -18.984 -16.266 2.164 1 97.44 100 THR A C 1
ATOM 747 O O . THR A 1 100 ? -18.453 -16.469 3.256 1 97.44 100 THR A O 1
ATOM 750 N N . ASN A 1 101 ? -19.375 -17.266 1.392 1 97.44 101 ASN A N 1
ATOM 751 C CA . ASN A 1 101 ? -19.344 -18.656 1.851 1 97.44 101 ASN A CA 1
ATOM 752 C C . ASN A 1 101 ? -18.016 -19.328 1.492 1 97.44 101 ASN A C 1
ATOM 754 O O . ASN A 1 101 ? -17.891 -20.547 1.614 1 97.44 101 ASN A O 1
ATOM 758 N N . GLY A 1 102 ? -17.078 -18.594 0.909 1 97.12 102 GLY A N 1
ATOM 759 C CA . GLY A 1 102 ? -15.75 -19.125 0.653 1 97.12 102 GLY A CA 1
ATOM 760 C C . GLY A 1 102 ? -15.617 -19.75 -0.724 1 97.12 102 GLY A C 1
ATOM 761 O O . GLY A 1 102 ? -14.648 -20.469 -0.994 1 97.12 102 GLY A O 1
ATOM 762 N N . GLY A 1 103 ? -16.594 -19.531 -1.515 1 98.12 103 GLY A N 1
ATOM 763 C CA . GLY A 1 103 ? -16.484 -19.938 -2.904 1 98.12 103 GLY A CA 1
ATOM 764 C C . GLY A 1 103 ? -15.898 -18.859 -3.799 1 98.12 103 GLY A C 1
ATOM 765 O O . GLY A 1 103 ? -15.703 -17.734 -3.363 1 98.12 103 GLY A O 1
ATOM 766 N N . ILE A 1 104 ? -15.609 -19.266 -5.035 1 98.75 104 ILE A N 1
ATOM 767 C CA . ILE A 1 104 ? -15.148 -18.297 -6.016 1 98.75 104 ILE A CA 1
ATOM 768 C C . ILE A 1 104 ? -16.297 -17.344 -6.375 1 98.75 104 ILE A C 1
ATOM 770 O O . ILE A 1 104 ? -17.422 -17.781 -6.59 1 98.75 104 ILE A O 1
ATOM 774 N N . ASP A 1 105 ? -16.047 -16.078 -6.328 1 98.81 105 ASP A N 1
ATOM 775 C CA . ASP A 1 105 ? -17.031 -15.102 -6.82 1 98.81 105 ASP A CA 1
ATOM 776 C C . ASP A 1 105 ? -17.016 -15.031 -8.344 1 98.81 105 ASP A C 1
ATOM 778 O O . ASP A 1 105 ? -16.453 -14.094 -8.922 1 98.81 105 ASP A O 1
ATOM 782 N N . VAL A 1 106 ? -17.656 -15.938 -8.992 1 98.81 106 VAL A N 1
ATOM 783 C CA . VAL A 1 106 ? -17.562 -16.141 -10.43 1 98.81 106 VAL A CA 1
ATOM 784 C C . VAL A 1 106 ? -18.031 -14.898 -11.172 1 98.81 106 VAL A C 1
ATOM 786 O O . VAL A 1 106 ? -17.375 -14.43 -12.102 1 98.81 106 VAL A O 1
ATOM 789 N N . PRO A 1 107 ? -19.188 -14.242 -10.773 1 98.75 107 PRO A N 1
ATOM 790 C CA . PRO A 1 107 ? -19.609 -13.031 -11.484 1 98.75 107 PRO A CA 1
ATOM 791 C C . PRO A 1 107 ? -18.562 -11.93 -11.469 1 98.75 107 PRO A C 1
ATOM 793 O O . PRO A 1 107 ? -18.297 -11.312 -12.5 1 98.75 107 PRO A O 1
ATOM 796 N N . VAL A 1 108 ? -17.953 -11.703 -10.352 1 98.88 108 VAL A N 1
ATOM 797 C CA . VAL A 1 108 ? -16.938 -10.664 -10.242 1 98.88 108 VAL A CA 1
ATOM 798 C C . VAL A 1 108 ? -15.695 -11.078 -11.031 1 98.88 108 VAL A C 1
ATOM 800 O O . VAL A 1 108 ? -15.117 -10.266 -11.758 1 98.88 108 VAL A O 1
ATOM 803 N N . MET A 1 109 ? -15.312 -12.328 -10.883 1 98.94 109 MET A N 1
ATOM 804 C CA . MET A 1 109 ? -14.148 -12.828 -11.609 1 98.94 109 MET A CA 1
ATOM 805 C C . MET A 1 109 ? -14.328 -12.68 -13.117 1 98.94 109 MET A C 1
ATOM 807 O O . MET A 1 109 ? -13.391 -12.344 -13.828 1 98.94 109 MET A O 1
ATOM 811 N N . LYS A 1 110 ? -15.5 -12.938 -13.57 1 98.88 110 LYS A N 1
ATOM 812 C CA . LYS A 1 110 ? -15.766 -12.797 -15 1 98.88 110 LYS A CA 1
ATOM 813 C C . LYS A 1 110 ? -15.531 -11.367 -15.469 1 98.88 110 LYS A C 1
ATOM 815 O O . LYS A 1 110 ? -14.977 -11.141 -16.547 1 98.88 110 LYS A O 1
ATOM 820 N N . GLN A 1 111 ? -15.961 -10.414 -14.695 1 98.81 111 GLN A N 1
ATOM 821 C CA . GLN A 1 111 ? -15.719 -9.008 -15.008 1 98.81 111 GLN A CA 1
ATOM 822 C C . GLN A 1 111 ? -14.227 -8.711 -15.078 1 98.81 111 GLN A C 1
ATOM 824 O O . GLN A 1 111 ? -13.758 -8.062 -16.016 1 98.81 111 GLN A O 1
ATOM 829 N N . LEU A 1 112 ? -13.516 -9.18 -14.117 1 98.94 112 LEU A N 1
ATOM 830 C CA . LEU A 1 112 ? -12.078 -8.914 -14.055 1 98.94 112 LEU A CA 1
ATOM 831 C C . LEU A 1 112 ? -11.352 -9.625 -15.188 1 98.94 112 LEU A C 1
ATOM 833 O O . LEU A 1 112 ? -10.406 -9.086 -15.766 1 98.94 112 LEU A O 1
ATOM 837 N N . MET A 1 113 ? -11.781 -10.828 -15.539 1 98.94 113 MET A N 1
ATOM 838 C CA . MET A 1 113 ? -11.188 -11.586 -16.641 1 98.94 113 MET A CA 1
ATOM 839 C C . MET A 1 113 ? -11.406 -10.875 -17.969 1 98.94 113 MET A C 1
ATOM 841 O O . MET A 1 113 ? -10.5 -10.82 -18.812 1 98.94 113 MET A O 1
ATOM 845 N N . GLU A 1 114 ? -12.578 -10.336 -18.125 1 98.81 114 GLU A N 1
ATOM 846 C CA . GLU A 1 114 ? -12.859 -9.586 -19.344 1 98.81 114 GLU A CA 1
ATOM 847 C C . GLU A 1 114 ? -11.945 -8.367 -19.469 1 98.81 114 GLU A C 1
ATOM 849 O O . GLU A 1 114 ? -11.414 -8.094 -20.547 1 98.81 114 GLU A O 1
ATOM 854 N N . ALA A 1 115 ? -11.734 -7.699 -18.406 1 98.81 115 ALA A N 1
ATOM 855 C CA . ALA A 1 115 ? -10.875 -6.523 -18.391 1 98.81 115 ALA A CA 1
ATOM 856 C C . ALA A 1 115 ? -9.414 -6.906 -18.594 1 98.81 115 ALA A C 1
ATOM 858 O O . ALA A 1 115 ? -8.578 -6.059 -18.922 1 98.81 115 ALA A O 1
ATOM 859 N N . SER A 1 116 ? -9.078 -8.172 -18.391 1 98.81 116 SER A N 1
ATOM 860 C CA . SER A 1 116 ? -7.695 -8.625 -18.422 1 98.81 116 SER A CA 1
ATOM 861 C C . SER A 1 116 ? -7.359 -9.312 -19.734 1 98.81 116 SER A C 1
ATOM 863 O O . SER A 1 116 ? -6.336 -9.984 -19.844 1 98.81 116 SER A O 1
ATOM 865 N N . LYS A 1 117 ? -8.258 -9.227 -20.719 1 98.19 117 LYS A N 1
ATOM 866 C CA . LYS A 1 117 ? -7.98 -9.852 -22 1 98.19 117 LYS A CA 1
ATOM 867 C C . LYS A 1 117 ? -6.637 -9.398 -22.562 1 98.19 117 LYS A C 1
ATOM 869 O O . LYS A 1 117 ? -6.344 -8.203 -22.578 1 98.19 117 LYS A O 1
ATOM 874 N N . GLY A 1 118 ? -5.844 -10.375 -22.969 1 97.75 118 GLY A N 1
ATOM 875 C CA . GLY A 1 118 ? -4.527 -10.07 -23.516 1 97.75 118 GLY A CA 1
ATOM 876 C C . GLY A 1 118 ? -3.428 -10.133 -22.469 1 97.75 118 GLY A C 1
ATOM 877 O O . GLY A 1 118 ? -2.242 -10.117 -22.812 1 97.75 118 GLY A O 1
ATOM 878 N N . LEU A 1 119 ? -3.766 -10.18 -21.203 1 98.75 119 LEU A N 1
ATOM 879 C CA . LEU A 1 119 ? -2.816 -10.305 -20.094 1 98.75 119 LEU A CA 1
ATOM 880 C C . LEU A 1 119 ? -2.824 -11.719 -19.531 1 98.75 119 LEU A C 1
ATOM 882 O O . LEU A 1 119 ? -3.846 -12.406 -19.578 1 98.75 119 LEU A O 1
ATOM 886 N N . SER A 1 120 ? -1.659 -12.156 -19.031 1 98.81 120 SER A N 1
ATOM 887 C CA . SER A 1 120 ? -1.636 -13.367 -18.219 1 98.81 120 SER A CA 1
ATOM 888 C C . SER A 1 120 ? -2.33 -13.148 -16.875 1 98.81 120 SER A C 1
ATOM 890 O O . SER A 1 120 ? -2.127 -12.125 -16.234 1 98.81 120 SER A O 1
ATOM 892 N N . VAL A 1 121 ? -3.189 -14.102 -16.453 1 98.94 121 VAL A N 1
ATOM 893 C CA . VAL A 1 121 ? -3.93 -13.914 -15.211 1 98.94 121 VAL A CA 1
ATOM 894 C C . VAL A 1 121 ? -3.57 -15.023 -14.219 1 98.94 121 VAL A C 1
ATOM 896 O O . VAL A 1 121 ? -3.641 -16.203 -14.555 1 98.94 121 VAL A O 1
ATOM 899 N N . THR A 1 122 ? -3.158 -14.656 -13.039 1 98.94 122 THR A N 1
ATOM 900 C CA . THR A 1 122 ? -2.939 -15.578 -11.922 1 98.94 122 THR A CA 1
ATOM 901 C C . THR A 1 122 ? -4 -15.383 -10.844 1 98.94 122 THR A C 1
ATOM 903 O O . THR A 1 122 ? -4.242 -14.258 -10.398 1 98.94 122 THR A O 1
ATOM 906 N N . PHE A 1 123 ? -4.73 -16.469 -10.523 1 98.94 123 PHE A N 1
ATOM 907 C CA . PHE A 1 123 ? -5.562 -16.469 -9.328 1 98.94 123 PHE A CA 1
ATOM 908 C C . PHE A 1 123 ? -4.715 -16.641 -8.07 1 98.94 123 PHE A C 1
ATOM 910 O O . PHE A 1 123 ? -4.078 -17.688 -7.895 1 98.94 123 PHE A O 1
ATOM 917 N N . HIS A 1 124 ? -4.754 -15.609 -7.199 1 98.62 124 HIS A N 1
ATOM 918 C CA . HIS A 1 124 ? -3.771 -15.617 -6.121 1 98.62 124 HIS A CA 1
ATOM 919 C C . HIS A 1 124 ? -4.277 -16.422 -4.922 1 98.62 124 HIS A C 1
ATOM 921 O O . HIS A 1 124 ? -5.141 -17.281 -5.07 1 98.62 124 HIS A O 1
ATOM 927 N N . ARG A 1 125 ? -3.764 -16.203 -3.752 1 97.88 125 ARG A N 1
ATOM 928 C CA . ARG A 1 125 ? -3.881 -17.062 -2.584 1 97.88 125 ARG A CA 1
ATOM 929 C C . ARG A 1 125 ? -5.277 -16.984 -1.977 1 97.88 125 ARG A C 1
ATOM 931 O O . ARG A 1 125 ? -5.582 -17.688 -1.011 1 97.88 125 ARG A O 1
ATOM 938 N N . ALA A 1 126 ? -6.137 -16.109 -2.576 1 98.12 126 ALA A N 1
ATOM 939 C CA . ALA A 1 126 ? -7.539 -16.297 -2.213 1 98.12 126 ALA A CA 1
ATOM 940 C C . ALA A 1 126 ? -7.941 -17.766 -2.344 1 98.12 126 ALA A C 1
ATOM 942 O O . ALA A 1 126 ? -8.805 -18.25 -1.609 1 98.12 126 ALA A O 1
ATOM 943 N N . PHE A 1 127 ? -7.273 -18.5 -3.207 1 98.81 127 PHE A N 1
ATOM 944 C CA . PHE A 1 127 ? -7.477 -19.938 -3.373 1 98.81 127 PHE A CA 1
ATOM 945 C C . PHE A 1 127 ? -7.262 -20.672 -2.055 1 98.81 127 PHE A C 1
ATOM 947 O O . PHE A 1 127 ? -7.969 -21.641 -1.753 1 98.81 127 PHE A O 1
ATOM 954 N N . ASP A 1 128 ? -6.301 -20.219 -1.274 1 98.25 128 ASP A N 1
ATOM 955 C CA . ASP A 1 128 ? -5.879 -20.922 -0.067 1 98.25 128 ASP A CA 1
ATOM 956 C C . ASP A 1 128 ? -6.918 -20.781 1.042 1 98.25 128 ASP A C 1
ATOM 958 O O . ASP A 1 128 ? -6.867 -21.5 2.041 1 98.25 128 ASP A O 1
ATOM 962 N N . VAL A 1 129 ? -7.863 -19.891 0.88 1 96.75 129 VAL A N 1
ATOM 963 C CA . VAL A 1 129 ? -8.859 -19.703 1.929 1 96.75 129 VAL A CA 1
ATOM 964 C C . VAL A 1 129 ? -10.25 -20.016 1.383 1 96.75 129 VAL A C 1
ATOM 966 O O . VAL A 1 129 ? -11.258 -19.672 1.993 1 96.75 129 VAL A O 1
ATOM 969 N N . CYS A 1 130 ? -10.32 -20.625 0.267 1 95.81 130 CYS A N 1
ATOM 970 C CA . CYS A 1 130 ? -11.594 -21.125 -0.256 1 95.81 130 CYS A CA 1
ATOM 971 C C . CYS A 1 130 ? -12.062 -22.344 0.519 1 95.81 130 CYS A C 1
ATOM 973 O O . CYS A 1 130 ? -11.25 -23.094 1.066 1 95.81 130 CYS A O 1
ATOM 975 N N . ARG A 1 131 ? -13.273 -22.547 0.423 1 96.5 131 ARG A N 1
ATOM 976 C CA . ARG A 1 131 ? -13.891 -23.625 1.188 1 96.5 131 ARG A CA 1
ATOM 977 C C . ARG A 1 131 ? -13.586 -24.984 0.562 1 96.5 131 ARG A C 1
ATOM 979 O O . ARG A 1 131 ? -13.367 -25.969 1.273 1 96.5 131 ARG A O 1
ATOM 986 N N . ASP A 1 132 ? -13.641 -25.078 -0.753 1 97.62 132 ASP A N 1
ATOM 987 C CA . ASP A 1 132 ? -13.477 -26.328 -1.489 1 97.62 132 ASP A CA 1
ATOM 988 C C . ASP A 1 132 ? -12.453 -26.172 -2.613 1 97.62 132 ASP A C 1
ATOM 990 O O . ASP A 1 132 ? -12.766 -25.625 -3.672 1 97.62 132 ASP A O 1
ATOM 994 N N . ALA A 1 133 ? -11.32 -26.797 -2.412 1 98.12 133 ALA A N 1
ATOM 995 C CA . ALA A 1 133 ? -10.211 -26.625 -3.348 1 98.12 133 ALA A CA 1
ATOM 996 C C . ALA A 1 133 ? -10.539 -27.25 -4.703 1 98.12 133 ALA A C 1
ATOM 998 O O . ALA A 1 133 ? -10.195 -26.688 -5.746 1 98.12 133 ALA A O 1
ATOM 999 N N . SER A 1 134 ? -11.164 -28.359 -4.68 1 98.12 134 SER A N 1
ATOM 1000 C CA . SER A 1 134 ? -11.484 -29.062 -5.918 1 98.12 134 SER A CA 1
ATOM 1001 C C . SER A 1 134 ? -12.469 -28.266 -6.762 1 98.12 134 SER A C 1
ATOM 1003 O O . SER A 1 134 ? -12.281 -28.109 -7.969 1 98.12 134 SER A O 1
ATOM 1005 N N . GLU A 1 135 ? -13.508 -27.828 -6.117 1 98.38 135 GLU A N 1
ATOM 1006 C CA . GLU A 1 135 ? -14.5 -27.016 -6.816 1 98.38 135 GLU A CA 1
ATOM 1007 C C . GLU A 1 135 ? -13.875 -25.719 -7.34 1 98.38 135 GLU A C 1
ATOM 1009 O O . GLU A 1 135 ? -14.125 -25.312 -8.477 1 98.38 135 GLU A O 1
ATOM 1014 N N . ALA A 1 136 ? -13.109 -25.094 -6.516 1 98.75 136 ALA A N 1
ATOM 1015 C CA . ALA A 1 136 ? -12.445 -23.844 -6.895 1 98.75 136 ALA A CA 1
ATOM 1016 C C . ALA A 1 136 ? -11.531 -24.062 -8.102 1 98.75 136 ALA A C 1
ATOM 1018 O O . ALA A 1 136 ? -11.516 -23.234 -9.016 1 98.75 136 ALA A O 1
ATOM 1019 N N . LEU A 1 137 ? -10.789 -25.141 -8.078 1 98.81 137 LEU A N 1
ATOM 1020 C CA . LEU A 1 137 ? -9.891 -25.469 -9.18 1 98.81 137 LEU A CA 1
ATOM 1021 C C . LEU A 1 137 ? -10.641 -25.484 -10.508 1 98.81 137 LEU A C 1
ATOM 1023 O O . LEU A 1 137 ? -10.234 -24.844 -11.477 1 98.81 137 LEU A O 1
ATOM 1027 N N . GLU A 1 138 ? -11.719 -26.172 -10.523 1 98.75 138 GLU A N 1
ATOM 1028 C CA . GLU A 1 138 ? -12.492 -26.312 -11.75 1 98.75 138 GLU A CA 1
ATOM 1029 C C . GLU A 1 138 ? -13.078 -24.969 -12.195 1 98.75 138 GLU A C 1
ATOM 1031 O O . GLU A 1 138 ? -13.062 -24.641 -13.383 1 98.75 138 GLU A O 1
ATOM 1036 N N . GLN A 1 139 ? -13.594 -24.188 -11.289 1 98.81 139 GLN A N 1
ATOM 1037 C CA . GLN A 1 139 ? -14.164 -22.875 -11.609 1 98.81 139 GLN A CA 1
ATOM 1038 C C . GLN A 1 139 ? -13.102 -21.938 -12.18 1 98.81 139 GLN A C 1
ATOM 1040 O O . GLN A 1 139 ? -13.359 -21.219 -13.141 1 98.81 139 GLN A O 1
ATOM 1045 N N . ILE A 1 140 ? -11.953 -21.953 -11.602 1 98.88 140 ILE A N 1
ATOM 1046 C CA . ILE A 1 140 ? -10.867 -21.062 -12.023 1 98.88 140 ILE A CA 1
ATOM 1047 C C . ILE A 1 140 ? -10.383 -21.484 -13.414 1 98.88 140 ILE A C 1
ATOM 1049 O O . ILE A 1 140 ? -10.078 -20.625 -14.25 1 98.88 140 ILE A O 1
ATOM 1053 N N . ILE A 1 141 ? -10.312 -22.797 -13.688 1 98.88 141 ILE A N 1
ATOM 1054 C CA . ILE A 1 141 ? -9.977 -23.297 -15.016 1 98.88 141 ILE A CA 1
ATOM 1055 C C . ILE A 1 141 ? -11.016 -22.812 -16.031 1 98.88 141 ILE A C 1
ATOM 1057 O O . ILE A 1 141 ? -10.664 -22.297 -17.094 1 98.88 141 ILE A O 1
ATOM 1061 N N . ASP A 1 142 ? -12.266 -22.922 -15.625 1 98.75 142 ASP A N 1
ATOM 1062 C CA . ASP A 1 142 ? -13.352 -22.531 -16.516 1 98.75 142 ASP A CA 1
ATOM 1063 C C . ASP A 1 142 ? -13.305 -21.031 -16.797 1 98.75 142 ASP A C 1
ATOM 1065 O O . ASP A 1 142 ? -13.68 -20.578 -17.875 1 98.75 142 ASP A O 1
ATOM 1069 N N . LEU A 1 143 ? -12.898 -20.266 -15.836 1 98.75 143 LEU A N 1
ATOM 1070 C CA . LEU A 1 143 ? -12.789 -18.812 -15.969 1 98.75 143 LEU A CA 1
ATOM 1071 C C . LEU A 1 143 ? -11.672 -18.438 -16.938 1 98.75 143 LEU A C 1
ATOM 1073 O O . LEU A 1 143 ? -11.641 -17.312 -17.453 1 98.75 143 LEU A O 1
ATOM 1077 N N . GLY A 1 144 ? -10.688 -19.297 -17.094 1 98.69 144 GLY A N 1
ATOM 1078 C CA . GLY A 1 144 ? -9.641 -19.062 -18.078 1 98.69 144 GLY A CA 1
ATOM 1079 C C . GLY A 1 144 ? -8.375 -18.484 -17.484 1 98.69 144 GLY A C 1
ATOM 1080 O O . GLY A 1 144 ? -7.551 -17.906 -18.203 1 98.69 144 GLY A O 1
ATOM 1081 N N . CYS A 1 145 ? -8.164 -18.594 -16.188 1 98.81 145 CYS A N 1
ATOM 1082 C CA . CYS A 1 145 ? -6.914 -18.156 -15.57 1 98.81 145 CYS A CA 1
ATOM 1083 C C . CYS A 1 145 ? -5.734 -18.984 -16.078 1 98.81 145 CYS A C 1
ATOM 1085 O O . CYS A 1 145 ? -5.898 -20.156 -16.406 1 98.81 145 CYS A O 1
ATOM 1087 N N . ASP A 1 146 ? -4.586 -18.375 -16.062 1 98.81 146 ASP A N 1
ATOM 1088 C CA . ASP A 1 146 ? -3.387 -19.078 -16.531 1 98.81 146 ASP A CA 1
ATOM 1089 C C . ASP A 1 146 ? -2.723 -19.844 -15.406 1 98.81 146 ASP A C 1
ATOM 1091 O O . ASP A 1 146 ? -2.076 -20.875 -15.641 1 98.81 146 ASP A O 1
ATOM 1095 N N . ARG A 1 147 ? -2.9 -19.328 -14.195 1 98.81 147 ARG A N 1
ATOM 1096 C CA . ARG A 1 147 ? -2.203 -19.891 -13.047 1 98.81 147 ARG A CA 1
ATOM 1097 C C . ARG A 1 147 ? -3.047 -19.781 -11.781 1 98.81 147 ARG A C 1
ATOM 1099 O O . ARG A 1 147 ? -3.891 -18.891 -11.664 1 98.81 147 ARG A O 1
ATOM 1106 N N . ILE A 1 148 ? -2.805 -20.672 -10.891 1 98.94 148 ILE A N 1
ATOM 1107 C CA . ILE A 1 148 ? -3.244 -20.562 -9.5 1 98.94 148 ILE A CA 1
ATOM 1108 C C . ILE A 1 148 ? -2.031 -20.516 -8.578 1 98.94 148 ILE A C 1
ATOM 1110 O O . ILE A 1 148 ? -1.202 -21.422 -8.578 1 98.94 148 ILE A O 1
ATOM 1114 N N . LEU A 1 149 ? -1.873 -19.438 -7.867 1 98.88 149 LEU A N 1
ATOM 1115 C CA . LEU A 1 149 ? -0.889 -19.359 -6.793 1 98.88 149 LEU A CA 1
ATOM 1116 C C . LEU A 1 149 ? -1.442 -19.953 -5.5 1 98.88 149 LEU A C 1
ATOM 1118 O O . LEU A 1 149 ? -2.467 -19.484 -4.992 1 98.88 149 LEU A O 1
ATOM 1122 N N . THR A 1 150 ? -0.754 -20.953 -4.906 1 98.75 150 THR A N 1
ATOM 1123 C CA . THR A 1 150 ? -1.341 -21.625 -3.752 1 98.75 150 THR A CA 1
ATOM 1124 C C . THR A 1 150 ? -0.257 -22.266 -2.896 1 98.75 150 THR A C 1
ATOM 1126 O O . THR A 1 150 ? 0.78 -22.688 -3.414 1 98.75 150 THR A O 1
ATOM 1129 N N . SER A 1 151 ? -0.541 -22.297 -1.662 1 98.19 151 SER A N 1
ATOM 1130 C CA . SER A 1 151 ? 0.273 -23.047 -0.707 1 98.19 151 SER A CA 1
ATOM 1131 C C . SER A 1 151 ? -0.365 -24.375 -0.363 1 98.19 151 SER A C 1
ATOM 1133 O O . SER A 1 151 ? -0.065 -24.969 0.678 1 98.19 151 SER A O 1
ATOM 1135 N N . GLY A 1 152 ? -1.331 -24.75 -1.216 1 98.38 152 GLY A N 1
ATOM 1136 C CA . GLY A 1 152 ? -2.066 -25.969 -0.88 1 98.38 152 GLY A CA 1
ATOM 1137 C C . GLY A 1 152 ? -2.994 -25.781 0.307 1 98.38 152 GLY A C 1
ATOM 1138 O O . GLY A 1 152 ? -3.164 -26.703 1.11 1 98.38 152 GLY A O 1
ATOM 1139 N N . GLN A 1 153 ? -3.457 -24.641 0.516 1 97.81 153 GLN A N 1
ATOM 1140 C CA . GLN A 1 153 ? -4.395 -24.25 1.56 1 97.81 153 GLN A CA 1
ATOM 1141 C C . GLN A 1 153 ? -3.805 -24.469 2.947 1 97.81 153 GLN A C 1
ATOM 1143 O O . GLN A 1 153 ? -4.523 -24.828 3.885 1 97.81 153 GLN A O 1
ATOM 1148 N N . GLN A 1 154 ? -2.518 -24.406 3.047 1 97.12 154 GLN A N 1
ATOM 1149 C CA . GLN A 1 154 ? -1.793 -24.469 4.312 1 97.12 154 GLN A CA 1
ATOM 1150 C C . GLN A 1 154 ? -0.954 -23.219 4.531 1 97.12 154 GLN A C 1
ATOM 1152 O O . GLN A 1 154 ? -0.856 -22.359 3.643 1 97.12 154 GLN A O 1
ATOM 1157 N N . ALA A 1 155 ? -0.377 -23.047 5.66 1 95 155 ALA A N 1
ATOM 1158 C CA . ALA A 1 155 ? 0.406 -21.859 6.02 1 95 155 ALA A CA 1
ATOM 1159 C C . ALA A 1 155 ? 1.611 -21.703 5.102 1 95 155 ALA A C 1
ATOM 1161 O O . ALA A 1 155 ? 2.045 -20.578 4.824 1 95 155 ALA A O 1
ATOM 1162 N N . THR A 1 156 ? 2.139 -22.812 4.676 1 97.31 156 THR A N 1
ATOM 1163 C CA . THR A 1 156 ? 3.268 -22.812 3.752 1 97.31 156 THR A CA 1
ATOM 1164 C C . THR A 1 156 ? 3.084 -23.859 2.666 1 97.31 156 THR A C 1
ATOM 1166 O O . THR A 1 156 ? 2.344 -24.828 2.852 1 97.31 156 THR A O 1
ATOM 1169 N N . ALA A 1 157 ? 3.803 -23.625 1.58 1 98.06 157 ALA A N 1
ATOM 1170 C CA . ALA A 1 157 ? 3.766 -24.578 0.486 1 98.06 157 ALA A CA 1
ATOM 1171 C C . ALA A 1 157 ? 4.285 -25.953 0.94 1 98.06 157 ALA A C 1
ATOM 1173 O O . ALA A 1 157 ? 3.781 -26.984 0.51 1 98.06 157 ALA A O 1
ATOM 1174 N N . GLU A 1 158 ? 5.266 -25.906 1.787 1 97.81 158 GLU A N 1
ATOM 1175 C CA . GLU A 1 158 ? 5.848 -27.156 2.273 1 97.81 158 GLU A CA 1
ATOM 1176 C C . GLU A 1 158 ? 4.82 -27.984 3.037 1 97.81 158 GLU A C 1
ATOM 1178 O O . GLU A 1 158 ? 4.707 -29.203 2.826 1 97.81 158 GLU A O 1
ATOM 1183 N N . LEU A 1 159 ? 4.07 -27.328 3.885 1 97.94 159 LEU A N 1
ATOM 1184 C CA . LEU A 1 159 ? 3.02 -28 4.637 1 97.94 159 LEU A CA 1
ATOM 1185 C C . LEU A 1 159 ? 1.874 -28.406 3.721 1 97.94 159 LEU A C 1
ATOM 1187 O O . LEU A 1 159 ? 1.1 -29.312 4.055 1 97.94 159 LEU A O 1
ATOM 1191 N N . GLY A 1 160 ? 1.796 -27.797 2.564 1 98.56 160 GLY A N 1
ATOM 1192 C CA . GLY A 1 160 ? 0.676 -28.031 1.664 1 98.56 160 GLY A CA 1
ATOM 1193 C C . GLY A 1 160 ? 0.985 -29.031 0.568 1 98.56 160 GLY A C 1
ATOM 1194 O O . GLY A 1 160 ? 0.187 -29.219 -0.352 1 98.56 160 GLY A O 1
ATOM 1195 N N . ILE A 1 161 ? 2.061 -29.734 0.661 1 98.56 161 ILE A N 1
ATOM 1196 C CA . ILE A 1 161 ? 2.555 -30.625 -0.375 1 98.56 161 ILE A CA 1
ATOM 1197 C C . ILE A 1 161 ? 1.478 -31.656 -0.724 1 98.56 161 ILE A C 1
ATOM 1199 O O . ILE A 1 161 ? 1.202 -31.906 -1.901 1 98.56 161 ILE A O 1
ATOM 1203 N N . PRO A 1 162 ? 0.774 -32.281 0.256 1 98.62 162 PRO A N 1
ATOM 1204 C CA . PRO A 1 162 ? -0.229 -33.281 -0.113 1 98.62 162 PRO A CA 1
ATOM 1205 C C . PRO A 1 162 ? -1.318 -32.719 -1.022 1 98.62 162 PRO A C 1
ATOM 1207 O O . PRO A 1 162 ? -1.619 -33.312 -2.066 1 98.62 162 PRO A O 1
ATOM 1210 N N . LEU A 1 163 ? -1.833 -31.609 -0.688 1 98.62 163 LEU A N 1
ATOM 1211 C CA . LEU A 1 163 ? -2.895 -31.031 -1.506 1 98.62 163 LEU A CA 1
ATOM 1212 C C . LEU A 1 163 ? -2.336 -30.5 -2.822 1 98.62 163 LEU A C 1
ATOM 1214 O O . LEU A 1 163 ? -2.998 -30.594 -3.861 1 98.62 163 LEU A O 1
ATOM 1218 N N . LEU A 1 164 ? -1.156 -29.922 -2.814 1 98.75 164 LEU A N 1
ATOM 1219 C CA . LEU A 1 164 ? -0.519 -29.438 -4.039 1 98.75 164 LEU A CA 1
ATOM 1220 C C . LEU A 1 164 ? -0.385 -30.578 -5.055 1 98.75 164 LEU A C 1
ATOM 1222 O O . LEU A 1 164 ? -0.667 -30.391 -6.238 1 98.75 164 LEU A O 1
ATOM 1226 N N . LYS A 1 165 ? 0.063 -31.688 -4.559 1 98.56 165 LYS A N 1
ATOM 1227 C CA . LYS A 1 165 ? 0.205 -32.875 -5.414 1 98.56 165 LYS A CA 1
ATOM 1228 C C . LYS A 1 165 ? -1.138 -33.281 -6.012 1 98.56 165 LYS A C 1
ATOM 1230 O O . LYS A 1 165 ? -1.236 -33.531 -7.215 1 98.56 165 LYS A O 1
ATOM 1235 N N . GLU A 1 166 ? -2.123 -33.312 -5.168 1 98.62 166 GLU A N 1
ATOM 1236 C CA . GLU A 1 166 ? -3.465 -33.688 -5.609 1 98.62 166 GLU A CA 1
ATOM 1237 C C . GLU A 1 166 ? -3.98 -32.719 -6.672 1 98.62 166 GLU A C 1
ATOM 1239 O O . GLU A 1 166 ? -4.547 -33.156 -7.684 1 98.62 166 GLU A O 1
ATOM 1244 N N . LEU A 1 167 ? -3.82 -31.422 -6.426 1 98.69 167 LEU A N 1
ATOM 1245 C CA . LEU A 1 167 ? -4.289 -30.391 -7.344 1 98.69 167 LEU A CA 1
ATOM 1246 C C . LEU A 1 167 ? -3.586 -30.5 -8.688 1 98.69 167 LEU A C 1
ATOM 1248 O O . LEU A 1 167 ? -4.207 -30.312 -9.742 1 98.69 167 LEU A O 1
ATOM 1252 N N . ARG A 1 168 ? -2.309 -30.719 -8.664 1 98.12 168 ARG A N 1
ATOM 1253 C CA . ARG A 1 168 ? -1.544 -30.875 -9.898 1 98.12 168 ARG A CA 1
ATOM 1254 C C . ARG A 1 168 ? -2.094 -32.031 -10.742 1 98.12 168 ARG A C 1
ATOM 1256 O O . ARG A 1 168 ? -2.277 -31.875 -11.953 1 98.12 168 ARG A O 1
ATOM 1263 N N . GLU A 1 169 ? -2.316 -33.125 -10.117 1 98 169 GLU A N 1
ATOM 1264 C CA . GLU A 1 169 ? -2.865 -34.281 -10.812 1 98 169 GLU A CA 1
ATOM 1265 C C . GLU A 1 169 ? -4.25 -33.969 -11.375 1 98 169 GLU A C 1
ATOM 1267 O O . GLU A 1 169 ? -4.547 -34.312 -12.523 1 98 169 GLU A O 1
ATOM 1272 N N . ARG A 1 170 ? -5.039 -33.344 -10.594 1 98.19 170 ARG A N 1
ATOM 1273 C CA . ARG A 1 170 ? -6.398 -33.031 -11.008 1 98.19 170 ARG A CA 1
ATOM 1274 C C . ARG A 1 170 ? -6.398 -32.031 -12.156 1 98.19 170 ARG A C 1
ATOM 1276 O O . ARG A 1 170 ? -7.23 -32.094 -13.062 1 98.19 170 ARG A O 1
ATOM 1283 N N . ALA A 1 171 ? -5.559 -31 -12.031 1 98.19 171 ALA A N 1
ATOM 1284 C CA . ALA A 1 171 ? -5.461 -29.984 -13.078 1 98.19 171 ALA A CA 1
ATOM 1285 C C . ALA A 1 171 ? -5.109 -30.625 -14.422 1 98.19 171 ALA A C 1
ATOM 1287 O O . ALA A 1 171 ? -5.555 -30.156 -15.477 1 98.19 171 ALA A O 1
ATOM 1288 N N . ASN A 1 172 ? -4.227 -31.641 -14.344 1 97.56 172 ASN A N 1
ATOM 1289 C CA . ASN A 1 172 ? -3.871 -32.438 -15.516 1 97.56 172 ASN A CA 1
ATOM 1290 C C . ASN A 1 172 ? -3.465 -31.531 -16.688 1 97.56 172 ASN A C 1
ATOM 1292 O O . ASN A 1 172 ? -3.947 -31.719 -17.812 1 97.56 172 ASN A O 1
ATOM 1296 N N . GLY A 1 173 ? -2.74 -30.547 -16.438 1 97.31 173 GLY A N 1
ATOM 1297 C CA . GLY A 1 173 ? -2.152 -29.719 -17.469 1 97.31 173 GLY A CA 1
ATOM 1298 C C . GLY A 1 173 ? -3.09 -28.625 -17.969 1 97.31 173 GLY A C 1
ATOM 1299 O O . GLY A 1 173 ? -2.709 -27.812 -18.797 1 97.31 173 GLY A O 1
ATOM 1300 N N . ARG A 1 174 ? -4.312 -28.484 -17.453 1 98.44 174 ARG A N 1
ATOM 1301 C CA . ARG A 1 174 ? -5.297 -27.5 -17.922 1 98.44 174 ARG A CA 1
ATOM 1302 C C . ARG A 1 174 ? -5 -26.109 -17.375 1 98.44 174 ARG A C 1
ATOM 1304 O O . ARG A 1 174 ? -5.484 -25.109 -17.906 1 98.44 174 ARG A O 1
ATOM 1311 N N . ILE A 1 175 ? -4.27 -26.047 -16.281 1 98.56 175 ILE A N 1
ATOM 1312 C CA . ILE A 1 175 ? -3.855 -24.797 -15.648 1 98.56 175 ILE A CA 1
ATOM 1313 C C . ILE A 1 175 ? -2.512 -25 -14.953 1 98.56 175 ILE A C 1
ATOM 1315 O O . ILE A 1 175 ? -2.176 -26.109 -14.539 1 98.56 175 ILE A O 1
ATOM 1319 N N . THR A 1 176 ? -1.754 -23.953 -14.859 1 98.44 176 THR A N 1
ATOM 1320 C CA . THR A 1 176 ? -0.464 -24.016 -14.188 1 98.44 176 THR A CA 1
ATOM 1321 C C . THR A 1 176 ? -0.629 -23.766 -12.688 1 98.44 176 THR A C 1
ATOM 1323 O O . THR A 1 176 ? -1.308 -22.828 -12.273 1 98.44 176 THR A O 1
ATOM 1326 N N . LEU A 1 177 ? -0.046 -24.625 -11.883 1 98.69 177 LEU A N 1
ATOM 1327 C CA . LEU A 1 177 ? 0.045 -24.359 -10.453 1 98.69 177 LEU A CA 1
ATOM 1328 C C . LEU A 1 177 ? 1.355 -23.656 -10.117 1 98.69 177 LEU A C 1
ATOM 1330 O O . LEU A 1 177 ? 2.426 -24.078 -10.555 1 98.69 177 LEU A O 1
ATOM 1334 N N . LEU A 1 178 ? 1.227 -22.578 -9.477 1 98.81 178 LEU A N 1
ATOM 1335 C CA . LEU A 1 178 ? 2.336 -21.797 -8.938 1 98.81 178 LEU A CA 1
ATOM 1336 C C . LEU A 1 178 ? 2.445 -21.984 -7.426 1 98.81 178 LEU A C 1
ATOM 1338 O O . LEU A 1 178 ? 1.61 -21.469 -6.676 1 98.81 178 LEU A O 1
ATOM 1342 N N . ALA A 1 179 ? 3.443 -22.75 -6.969 1 98.69 179 ALA A N 1
ATOM 1343 C CA . ALA A 1 179 ? 3.596 -23 -5.539 1 98.69 179 ALA A CA 1
ATOM 1344 C C . ALA A 1 179 ? 4.258 -21.812 -4.84 1 98.69 179 ALA A C 1
ATOM 1346 O O . ALA A 1 179 ? 5.352 -21.391 -5.219 1 98.69 179 ALA A O 1
ATOM 1347 N N . GLY A 1 180 ? 3.539 -21.344 -3.871 1 97.56 180 GLY A N 1
ATOM 1348 C CA . GLY A 1 180 ? 4.082 -20.203 -3.148 1 97.56 180 GLY A CA 1
ATOM 1349 C C . GLY A 1 180 ? 3.768 -20.234 -1.666 1 97.56 180 GLY A C 1
ATOM 1350 O O . GLY A 1 180 ? 3.088 -21.141 -1.188 1 97.56 180 GLY A O 1
ATOM 1351 N N . CYS A 1 181 ? 4.406 -19.234 -0.986 1 95.69 181 CYS A N 1
ATOM 1352 C CA . CYS A 1 181 ? 4.34 -19.031 0.458 1 95.69 181 CYS A CA 1
ATOM 1353 C C . CYS A 1 181 ? 5.359 -19.906 1.175 1 95.69 181 CYS A C 1
ATOM 1355 O O . CYS A 1 181 ? 5.168 -21.125 1.294 1 95.69 181 CYS A O 1
ATOM 1357 N N . GLY A 1 182 ? 6.395 -19.25 1.605 1 95.56 182 GLY A N 1
ATOM 1358 C CA . GLY A 1 182 ? 7.422 -19.922 2.381 1 95.56 182 GLY A CA 1
ATOM 1359 C C . GLY A 1 182 ? 8.414 -20.688 1.521 1 95.56 182 GLY A C 1
ATOM 1360 O O . GLY A 1 182 ? 9.266 -21.406 2.041 1 95.56 182 GLY A O 1
ATOM 1361 N N . VAL A 1 183 ? 8.32 -20.641 0.235 1 98.06 183 VAL A N 1
ATOM 1362 C CA . VAL A 1 183 ? 9.273 -21.297 -0.652 1 98.06 183 VAL A CA 1
ATOM 1363 C C . VAL A 1 183 ? 10.625 -20.594 -0.563 1 98.06 183 VAL A C 1
ATOM 1365 O O . VAL A 1 183 ? 10.703 -19.359 -0.581 1 98.06 183 VAL A O 1
ATOM 1368 N N . ASN A 1 184 ? 11.68 -21.312 -0.423 1 97.31 184 ASN A N 1
ATOM 1369 C CA . ASN A 1 184 ? 13.047 -20.797 -0.328 1 97.31 184 ASN A CA 1
ATOM 1370 C C . ASN A 1 184 ? 14.07 -21.844 -0.759 1 97.31 184 ASN A C 1
ATOM 1372 O O . ASN A 1 184 ? 13.711 -22.922 -1.242 1 97.31 184 ASN A O 1
ATOM 1376 N N . GLU A 1 185 ? 15.32 -21.516 -0.584 1 96.19 185 GLU A N 1
ATOM 1377 C CA . GLU A 1 185 ? 16.406 -22.328 -1.092 1 96.19 185 GLU A CA 1
ATOM 1378 C C . GLU A 1 185 ? 16.484 -23.672 -0.353 1 96.19 185 GLU A C 1
ATOM 1380 O O . GLU A 1 185 ? 17.031 -24.641 -0.877 1 96.19 185 GLU A O 1
ATOM 1385 N N . LYS A 1 186 ? 15.898 -23.75 0.799 1 96.62 186 LYS A N 1
ATOM 1386 C CA . LYS A 1 186 ? 16.031 -24.953 1.616 1 96.62 186 LYS A CA 1
ATOM 1387 C C . LYS A 1 186 ? 14.93 -25.969 1.296 1 96.62 186 LYS A C 1
ATOM 1389 O O . LYS A 1 186 ? 15.047 -27.156 1.62 1 96.62 186 LYS A O 1
ATOM 1394 N N . ASN A 1 187 ? 13.812 -25.469 0.677 1 97.31 187 ASN A N 1
ATOM 1395 C CA . ASN A 1 187 ? 12.695 -26.406 0.589 1 97.31 187 ASN A CA 1
ATOM 1396 C C . ASN A 1 187 ? 12.18 -26.531 -0.843 1 97.31 187 ASN A C 1
ATOM 1398 O O . ASN A 1 187 ? 11.375 -27.406 -1.144 1 97.31 187 ASN A O 1
ATOM 1402 N N . ILE A 1 188 ? 12.648 -25.719 -1.772 1 97.81 188 ILE A N 1
ATOM 1403 C CA . ILE A 1 188 ? 12.094 -25.641 -3.119 1 97.81 188 ILE A CA 1
ATOM 1404 C C . ILE A 1 188 ? 12.281 -26.984 -3.828 1 97.81 188 ILE A C 1
ATOM 1406 O O . ILE A 1 188 ? 11.391 -27.438 -4.539 1 97.81 188 ILE A O 1
ATOM 1410 N N . CYS A 1 189 ? 13.367 -27.656 -3.664 1 96.19 189 CYS A N 1
ATOM 1411 C CA . CYS A 1 189 ? 13.641 -28.938 -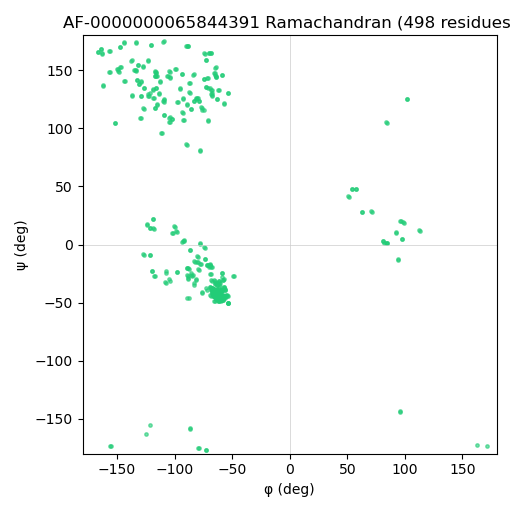4.301 1 96.19 189 CYS A CA 1
ATOM 1412 C C . CYS A 1 189 ? 12.664 -30 -3.822 1 96.19 189 CYS A C 1
ATOM 1414 O O . CYS A 1 189 ? 12.125 -30.766 -4.629 1 96.19 189 CYS A O 1
ATOM 1416 N N . ARG A 1 190 ? 12.5 -30.031 -2.543 1 96.56 190 ARG A N 1
ATOM 1417 C CA . ARG A 1 190 ? 11.578 -31 -1.972 1 96.56 190 ARG A CA 1
ATOM 1418 C C . ARG A 1 190 ? 10.164 -30.781 -2.504 1 96.56 190 ARG A C 1
ATOM 1420 O O . ARG A 1 190 ? 9.492 -31.734 -2.902 1 96.56 190 ARG A O 1
ATOM 1427 N N . ILE A 1 191 ? 9.68 -29.531 -2.51 1 98.12 191 ILE A N 1
ATOM 1428 C CA . ILE A 1 191 ? 8.344 -29.203 -3.002 1 98.12 191 ILE A CA 1
ATOM 1429 C C . ILE A 1 191 ? 8.203 -29.656 -4.457 1 98.12 191 ILE A C 1
ATOM 1431 O O . ILE A 1 191 ? 7.227 -30.297 -4.828 1 98.12 191 ILE A O 1
ATOM 1435 N N . ALA A 1 192 ? 9.211 -29.375 -5.281 1 97.5 192 ALA A N 1
ATOM 1436 C CA . ALA A 1 192 ? 9.195 -29.734 -6.695 1 97.5 192 ALA A CA 1
ATOM 1437 C C . ALA A 1 192 ? 9.102 -31.25 -6.875 1 97.5 192 ALA A C 1
ATOM 1439 O O . ALA A 1 192 ? 8.258 -31.734 -7.621 1 97.5 192 ALA A O 1
ATOM 1440 N N . LYS A 1 193 ? 9.922 -31.984 -6.172 1 96.25 193 LYS A N 1
ATOM 1441 C CA . LYS A 1 193 ? 10.016 -33.438 -6.32 1 96.25 193 LYS A CA 1
ATOM 1442 C C . LYS A 1 193 ? 8.734 -34.125 -5.863 1 96.25 193 LYS A C 1
ATOM 1444 O O . LYS A 1 193 ? 8.25 -35.031 -6.516 1 96.25 193 LYS A O 1
ATOM 1449 N N . GLU A 1 194 ? 8.211 -33.625 -4.816 1 97.62 194 GLU A N 1
ATOM 1450 C CA . GLU A 1 194 ? 7.09 -34.344 -4.199 1 97.62 194 GLU A CA 1
ATOM 1451 C C . GLU A 1 194 ? 5.77 -33.938 -4.855 1 97.62 194 GLU A C 1
ATOM 1453 O O . GLU A 1 194 ? 4.793 -34.688 -4.789 1 97.62 194 GLU A O 1
ATOM 1458 N N . THR A 1 195 ? 5.648 -32.812 -5.434 1 97.69 195 THR A N 1
ATOM 1459 C CA . THR A 1 195 ? 4.383 -32.344 -5.996 1 97.69 195 THR A CA 1
ATOM 1460 C C . THR A 1 195 ? 4.395 -32.469 -7.516 1 97.69 195 THR A C 1
ATOM 1462 O O . THR A 1 195 ? 3.336 -32.531 -8.148 1 97.69 195 THR A O 1
ATOM 1465 N N . GLY A 1 196 ? 5.609 -32.312 -8.125 1 96.44 196 GLY A N 1
ATOM 1466 C CA . GLY A 1 196 ? 5.73 -32.281 -9.57 1 96.44 196 GLY A CA 1
ATOM 1467 C C . GLY A 1 196 ? 5.453 -30.906 -10.148 1 96.44 196 GLY A C 1
ATOM 1468 O O . GLY A 1 196 ? 5.469 -30.719 -11.367 1 96.44 196 GLY A O 1
ATOM 1469 N N . ILE A 1 197 ? 5.184 -29.938 -9.328 1 97.25 197 ILE A N 1
ATOM 1470 C CA . ILE A 1 197 ? 4.957 -28.562 -9.758 1 97.25 197 ILE A CA 1
ATOM 1471 C C . ILE A 1 197 ? 6.246 -27.984 -10.352 1 97.25 197 ILE A C 1
ATOM 1473 O O . ILE A 1 197 ? 7.34 -28.266 -9.859 1 97.25 197 ILE A O 1
ATOM 1477 N N . GLN A 1 198 ? 6.055 -27.094 -11.336 1 96.88 198 GLN A N 1
ATOM 1478 C CA . GLN A 1 198 ? 7.23 -26.641 -12.07 1 96.88 198 GLN A CA 1
ATOM 1479 C C . GLN A 1 198 ? 7.383 -25.125 -11.961 1 96.88 198 GLN A C 1
ATOM 1481 O O . GLN A 1 198 ? 8.375 -24.562 -12.422 1 96.88 198 GLN A O 1
ATOM 1486 N N . GLU A 1 199 ? 6.453 -24.422 -11.445 1 98.38 199 GLU A N 1
ATOM 1487 C CA . GLU A 1 199 ? 6.566 -22.984 -11.242 1 98.38 199 GLU A CA 1
ATOM 1488 C C . GLU A 1 199 ? 6.523 -22.625 -9.758 1 98.38 199 GLU A C 1
ATOM 1490 O O . GLU A 1 199 ? 5.715 -23.188 -9.008 1 98.38 199 GLU A O 1
ATOM 1495 N N . PHE A 1 200 ? 7.418 -21.766 -9.375 1 98.75 200 PHE A N 1
ATOM 1496 C CA . PHE A 1 200 ? 7.57 -21.438 -7.961 1 98.75 200 PHE A CA 1
ATOM 1497 C C . PHE A 1 200 ? 7.555 -19.938 -7.742 1 98.75 200 PHE A C 1
ATOM 1499 O O . PHE A 1 200 ? 8.125 -19.188 -8.531 1 98.75 200 PHE A O 1
ATOM 1506 N N . HIS A 1 201 ? 6.914 -19.547 -6.711 1 98.81 201 HIS A N 1
ATOM 1507 C CA . HIS A 1 201 ? 6.785 -18.172 -6.258 1 98.81 201 HIS A CA 1
ATOM 1508 C C . HIS A 1 201 ? 7.461 -17.969 -4.906 1 98.81 201 HIS A C 1
ATOM 1510 O O . HIS A 1 201 ? 7.129 -18.656 -3.934 1 98.81 201 HIS A O 1
ATOM 1516 N N . PHE A 1 202 ? 8.414 -17.109 -4.816 1 98.31 202 PHE A N 1
ATOM 1517 C CA . PHE A 1 202 ? 9.102 -16.812 -3.564 1 98.31 202 PHE A CA 1
ATOM 1518 C C . PHE A 1 202 ? 9.539 -15.359 -3.508 1 98.31 202 PHE A C 1
ATOM 1520 O O . PHE A 1 202 ? 9.406 -14.625 -4.492 1 98.31 202 PHE A O 1
ATOM 1527 N N . SER A 1 203 ? 10.008 -14.82 -2.373 1 97.38 203 SER A N 1
ATOM 1528 C CA . SER A 1 203 ? 10.312 -13.398 -2.236 1 97.38 203 SER A CA 1
ATOM 1529 C C . SER A 1 203 ? 11.82 -13.156 -2.201 1 97.38 203 SER A C 1
ATOM 1531 O O . SER A 1 203 ? 12.297 -12.102 -2.625 1 97.38 203 SER A O 1
ATOM 1533 N N . ALA A 1 204 ? 12.594 -14.164 -1.604 1 97.56 204 ALA A N 1
ATOM 1534 C CA . ALA A 1 204 ? 14.055 -14.094 -1.546 1 97.56 204 ALA A CA 1
ATOM 1535 C C . ALA A 1 204 ? 14.516 -12.781 -0.919 1 97.56 204 ALA A C 1
ATOM 1537 O O . ALA A 1 204 ? 15.406 -12.117 -1.447 1 97.56 204 ALA A O 1
ATOM 1538 N N . ARG A 1 205 ? 13.961 -12.391 0.196 1 96.31 205 ARG A N 1
ATOM 1539 C CA . ARG A 1 205 ? 14.234 -11.102 0.814 1 96.31 205 ARG A CA 1
ATOM 1540 C C . ARG A 1 205 ? 15.258 -11.234 1.94 1 96.31 205 ARG A C 1
ATOM 1542 O O . ARG A 1 205 ? 15.367 -12.289 2.564 1 96.31 205 ARG A O 1
ATOM 1549 N N . GLU A 1 206 ? 15.969 -10.227 2.145 1 95.25 206 GLU A N 1
ATOM 1550 C CA . GLU A 1 206 ? 16.859 -10.023 3.291 1 95.25 206 GLU A CA 1
ATOM 1551 C C . GLU A 1 206 ? 16.578 -8.688 3.971 1 95.25 206 GLU A C 1
ATOM 1553 O O . GLU A 1 206 ? 16.109 -7.746 3.332 1 95.25 206 GLU A O 1
ATOM 1558 N N . SER A 1 207 ? 16.891 -8.656 5.246 1 93.31 207 SER A N 1
ATOM 1559 C CA . SER A 1 207 ? 16.75 -7.422 6.004 1 93.31 207 SER A CA 1
ATOM 1560 C C . SER A 1 207 ? 17.922 -6.488 5.77 1 93.31 207 SER A C 1
ATOM 1562 O O . SER A 1 207 ? 19.078 -6.902 5.871 1 93.31 207 SER A O 1
ATOM 1564 N N . ILE A 1 208 ? 17.594 -5.297 5.379 1 92.38 208 ILE A N 1
ATOM 1565 C CA . ILE A 1 208 ? 18.641 -4.297 5.219 1 92.38 208 ILE A CA 1
ATOM 1566 C C . ILE A 1 208 ? 18.422 -3.146 6.195 1 92.38 208 ILE A C 1
ATOM 1568 O O . ILE A 1 208 ? 17.281 -2.744 6.434 1 92.38 208 ILE A O 1
ATOM 1572 N N . LYS A 1 209 ? 19.516 -2.58 6.703 1 93.88 209 LYS A N 1
ATOM 1573 C CA . LYS A 1 209 ? 19.438 -1.473 7.652 1 93.88 209 LYS A CA 1
ATOM 1574 C C . LYS A 1 209 ? 19.266 -0.139 6.93 1 93.88 209 LYS A C 1
ATOM 1576 O O . LYS A 1 209 ? 19.844 0.07 5.859 1 93.88 209 LYS A O 1
ATOM 1581 N N . SER A 1 210 ? 18.531 0.714 7.602 1 94.25 210 SER A N 1
ATOM 1582 C CA . SER A 1 210 ? 18.359 2.072 7.094 1 94.25 210 SER A CA 1
ATOM 1583 C C . SER A 1 210 ? 19.688 2.822 7.082 1 94.25 210 SER A C 1
ATOM 1585 O O . SER A 1 210 ? 20.547 2.6 7.941 1 94.25 210 SER A O 1
ATOM 1587 N N . GLY A 1 211 ? 19.828 3.66 6.094 1 94.75 211 GLY A N 1
ATOM 1588 C CA . GLY A 1 211 ? 21 4.527 6.043 1 94.75 211 GLY A CA 1
ATOM 1589 C C . GLY A 1 211 ? 20.906 5.719 6.977 1 94.75 211 GLY A C 1
ATOM 1590 O O . GLY A 1 211 ? 21.812 6.543 7.039 1 94.75 211 GLY A O 1
ATOM 1591 N N . MET A 1 212 ? 19.844 5.859 7.742 1 95.38 212 MET A N 1
ATOM 1592 C CA . MET A 1 212 ? 19.656 6.984 8.656 1 95.38 212 MET A CA 1
ATOM 1593 C C . MET A 1 212 ? 20.656 6.926 9.797 1 95.38 212 MET A C 1
ATOM 1595 O O . MET A 1 212 ? 20.797 5.895 10.461 1 95.38 212 MET A O 1
ATOM 1599 N N . GLU A 1 213 ? 21.328 7.977 9.984 1 95.44 213 GLU A N 1
ATOM 1600 C CA . GLU A 1 213 ? 22.219 8.109 11.141 1 95.44 213 GLU A CA 1
ATOM 1601 C C . GLU A 1 213 ? 21.469 8.656 12.352 1 95.44 213 GLU A C 1
ATOM 1603 O O . GLU A 1 213 ? 21.609 8.141 13.461 1 95.44 213 GLU A O 1
ATOM 1608 N N . TYR A 1 214 ? 20.719 9.664 12.086 1 94.62 214 TYR A N 1
ATOM 1609 C CA . TYR A 1 214 ? 19.891 10.211 13.156 1 94.62 214 TYR A CA 1
ATOM 1610 C C . TYR A 1 214 ? 18.547 9.492 13.227 1 94.62 214 TYR A C 1
ATOM 1612 O O . TYR A 1 214 ? 17.953 9.172 12.195 1 94.62 214 TYR A O 1
ATOM 1620 N N . LYS A 1 215 ? 18.109 9.234 14.469 1 91.62 215 LYS A N 1
ATOM 1621 C CA . LYS A 1 215 ? 16.812 8.609 14.734 1 91.62 215 LYS A CA 1
ATOM 1622 C C . LYS A 1 215 ? 16.094 9.289 15.898 1 91.62 215 LYS A C 1
ATOM 1624 O O . LYS A 1 215 ? 16.719 9.609 16.922 1 91.62 215 LYS A O 1
ATOM 1629 N N . ASN A 1 216 ? 14.852 9.664 15.672 1 90.62 216 ASN A N 1
ATOM 1630 C CA . ASN A 1 216 ? 14.016 10.062 16.797 1 90.62 216 ASN A CA 1
ATOM 1631 C C . ASN A 1 216 ? 13.219 8.883 17.344 1 90.62 216 ASN A C 1
ATOM 1633 O O . ASN A 1 216 ? 12.188 8.5 16.781 1 90.62 216 ASN A O 1
ATOM 1637 N N . GLU A 1 217 ? 13.531 8.344 18.469 1 86.44 217 GLU A N 1
ATOM 1638 C CA . GLU A 1 217 ? 12.992 7.102 19 1 86.44 217 GLU A CA 1
ATOM 1639 C C . GLU A 1 217 ? 11.617 7.324 19.625 1 86.44 217 GLU A C 1
ATOM 1641 O O . GLU A 1 217 ? 10.891 6.367 19.906 1 86.44 217 GLU A O 1
ATOM 1646 N N . ALA A 1 218 ? 11.289 8.57 19.766 1 86.75 218 ALA A N 1
ATOM 1647 C CA . ALA A 1 218 ? 10 8.867 20.391 1 86.75 218 ALA A CA 1
ATOM 1648 C C . ALA A 1 218 ? 8.859 8.656 19.406 1 86.75 218 ALA A C 1
ATOM 1650 O O . ALA A 1 218 ? 7.691 8.578 19.797 1 86.75 218 ALA A O 1
ATOM 1651 N N . VAL A 1 219 ? 9.227 8.602 18.172 1 89.25 219 VAL A N 1
ATOM 1652 C CA . VAL A 1 219 ? 8.211 8.578 17.125 1 89.25 219 VAL A CA 1
ATOM 1653 C C . VAL A 1 219 ? 8.32 7.281 16.328 1 89.25 219 VAL A C 1
ATOM 1655 O O . VAL A 1 219 ? 9.422 6.871 15.945 1 89.25 219 VAL A O 1
ATOM 1658 N N . SER A 1 220 ? 7.156 6.652 16.109 1 84.31 220 SER A N 1
ATOM 1659 C CA . SER A 1 220 ? 7.074 5.461 15.273 1 84.31 220 SER A CA 1
ATOM 1660 C C . SER A 1 220 ? 6.094 5.66 14.125 1 84.31 220 SER A C 1
ATOM 1662 O O . SER A 1 220 ? 5 6.191 14.32 1 84.31 220 SER A O 1
ATOM 1664 N N . MET A 1 221 ? 6.48 5.383 12.93 1 78.94 221 MET A N 1
ATOM 1665 C CA . MET A 1 221 ? 5.613 5.484 11.758 1 78.94 221 MET A CA 1
ATOM 1666 C C . MET A 1 221 ? 4.859 4.184 11.523 1 78.94 221 MET A C 1
ATOM 1668 O O . MET A 1 221 ? 3.844 4.164 10.82 1 78.94 221 MET A O 1
ATOM 1672 N N . GLY A 1 222 ? 5.48 3.256 11.961 1 69.94 222 GLY A N 1
ATOM 1673 C CA . GLY A 1 222 ? 4.91 1.92 12.016 1 69.94 222 GLY A CA 1
ATOM 1674 C C . GLY A 1 222 ? 4.863 1.348 13.422 1 69.94 2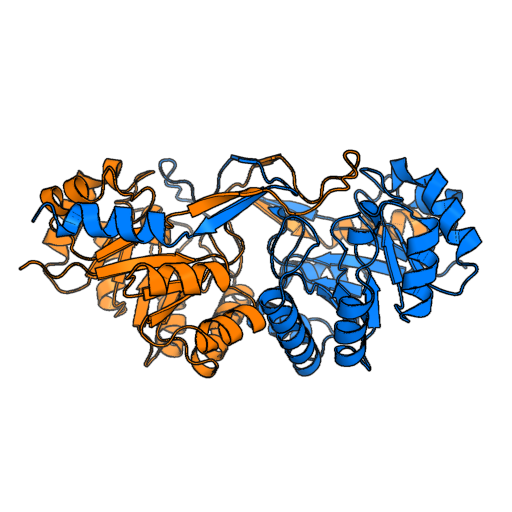22 GLY A C 1
ATOM 1675 O O . GLY A 1 222 ? 4.617 2.074 14.391 1 69.94 222 GLY A O 1
ATOM 1676 N N . GLY A 1 223 ? 4.848 0.183 13.75 1 70.12 223 GLY A N 1
ATOM 1677 C CA . GLY A 1 223 ? 4.863 -0.505 15.031 1 70.12 223 GLY A CA 1
ATOM 1678 C C . GLY A 1 223 ? 4.426 -1.955 14.938 1 70.12 223 GLY A C 1
ATOM 1679 O O . GLY A 1 223 ? 4.48 -2.555 13.859 1 70.12 223 GLY A O 1
ATOM 1680 N N . THR A 1 224 ? 4.32 -2.443 16.016 1 72.06 224 THR A N 1
ATOM 1681 C CA . THR A 1 224 ? 3.766 -3.791 16.031 1 72.06 224 THR A CA 1
ATOM 1682 C C . THR A 1 224 ? 2.256 -3.76 15.812 1 72.06 224 THR A C 1
ATOM 1684 O O . THR A 1 224 ? 1.523 -3.133 16.578 1 72.06 224 THR A O 1
ATOM 1687 N N . VAL A 1 225 ? 1.978 -4.359 14.711 1 77.94 225 VAL A N 1
ATOM 1688 C CA . VAL A 1 225 ? 0.566 -4.305 14.344 1 77.94 225 VAL A CA 1
ATOM 1689 C C . VAL A 1 225 ? 0.044 -5.719 14.086 1 77.94 225 VAL A C 1
ATOM 1691 O O . VAL A 1 225 ? 0.75 -6.555 13.523 1 77.94 225 VAL A O 1
ATOM 1694 N N . HIS A 1 226 ? -1.09 -6.023 14.609 1 79.06 226 HIS A N 1
ATOM 1695 C CA . HIS A 1 226 ? -1.824 -7.227 14.234 1 79.06 226 HIS A CA 1
ATOM 1696 C C . HIS A 1 226 ? -2.754 -6.957 13.055 1 79.06 226 HIS A C 1
ATOM 1698 O O . HIS A 1 226 ? -3.639 -6.102 13.141 1 79.06 226 HIS A O 1
ATOM 1704 N N . ILE A 1 227 ? -2.521 -7.652 12.078 1 81.44 227 ILE A N 1
ATOM 1705 C CA . ILE A 1 227 ? -3.314 -7.492 10.867 1 81.44 227 ILE A CA 1
ATOM 1706 C C . ILE A 1 227 ? -4.219 -8.711 10.68 1 81.44 227 ILE A C 1
ATOM 1708 O O . ILE A 1 227 ? -3.736 -9.82 10.453 1 81.44 227 ILE A O 1
ATOM 1712 N N . SER A 1 228 ? -5.48 -8.445 10.836 1 80.94 228 SER A N 1
ATOM 1713 C CA . SER A 1 228 ? -6.477 -9.508 10.695 1 80.94 228 SER A CA 1
ATOM 1714 C C . SER A 1 228 ? -7.023 -9.562 9.273 1 80.94 228 SER A C 1
ATOM 1716 O O . SER A 1 228 ? -7.227 -8.531 8.633 1 80.94 228 SER A O 1
ATOM 1718 N N . GLU A 1 229 ? -7.332 -10.781 8.859 1 85.56 229 GLU A N 1
ATOM 1719 C CA . GLU A 1 229 ? -7.953 -10.992 7.555 1 85.56 229 GLU A CA 1
ATOM 1720 C C . GLU A 1 229 ? -9.461 -10.773 7.621 1 85.56 229 GLU A C 1
ATOM 1722 O O . GLU A 1 229 ? -10.117 -10.617 6.59 1 85.56 229 GLU A O 1
ATOM 1727 N N . TYR A 1 230 ? -9.922 -10.734 8.852 1 89.81 230 TYR A N 1
ATOM 1728 C CA . TYR A 1 230 ? -11.375 -10.742 8.953 1 89.81 230 TYR A CA 1
ATOM 1729 C C . TYR A 1 230 ? -11.883 -9.547 9.75 1 89.81 230 TYR A C 1
ATOM 1731 O O . TYR A 1 230 ? -12.969 -9.586 10.32 1 89.81 230 TYR A O 1
ATOM 1739 N N . GLU A 1 231 ? -11.008 -8.633 9.852 1 89.56 231 GLU A N 1
ATOM 1740 C CA . GLU A 1 231 ? -11.352 -7.344 10.438 1 89.56 231 GLU A CA 1
ATOM 1741 C C . GLU A 1 231 ? -10.617 -6.203 9.734 1 89.56 231 GLU A C 1
ATOM 1743 O O . GLU A 1 231 ? -9.453 -6.352 9.344 1 89.56 231 GLU A O 1
ATOM 1748 N N . ARG A 1 232 ? -11.359 -5.121 9.57 1 91.44 232 ARG A N 1
ATOM 1749 C CA . ARG A 1 232 ? -10.727 -3.953 8.961 1 91.44 232 ARG A CA 1
ATOM 1750 C C . ARG A 1 232 ? -11.086 -2.682 9.727 1 91.44 232 ARG A C 1
ATOM 1752 O O . ARG A 1 232 ? -12.172 -2.582 10.305 1 91.44 232 ARG A O 1
ATOM 1759 N N . ASN A 1 233 ? -10.188 -1.741 9.695 1 91.5 233 ASN A N 1
ATOM 1760 C CA . ASN A 1 233 ? -10.438 -0.414 10.242 1 91.5 233 ASN A CA 1
ATOM 1761 C C . ASN A 1 233 ? -10.867 0.572 9.164 1 91.5 233 ASN A C 1
ATOM 1763 O O . ASN A 1 233 ? -10.141 0.786 8.188 1 91.5 233 ASN A O 1
ATOM 1767 N N . VAL A 1 234 ? -12.023 1.152 9.352 1 94.69 234 VAL A N 1
ATOM 1768 C CA . VAL A 1 234 ? -12.555 2.039 8.32 1 94.69 234 VAL A CA 1
ATOM 1769 C C . VAL A 1 234 ? -13.055 3.332 8.961 1 94.69 234 VAL A C 1
ATOM 1771 O O . VAL A 1 234 ? -13.602 3.314 10.07 1 94.69 234 VAL A O 1
ATOM 1774 N N . THR A 1 235 ? -12.82 4.441 8.266 1 97.5 235 THR A N 1
ATOM 1775 C CA . THR A 1 235 ? -13.398 5.711 8.68 1 97.5 235 THR A CA 1
ATOM 1776 C C . THR A 1 235 ? -14.922 5.648 8.656 1 97.5 235 THR A C 1
ATOM 1778 O O . THR A 1 235 ? -15.516 5.121 7.707 1 97.5 235 THR A O 1
ATOM 1781 N N . THR A 1 236 ? -15.531 6.137 9.758 1 97.06 236 THR A N 1
ATOM 1782 C CA . THR A 1 236 ? -16.984 6.168 9.789 1 97.06 236 THR A CA 1
ATOM 1783 C C . THR A 1 236 ? -17.5 7.602 9.883 1 97.06 236 THR A C 1
ATOM 1785 O O . THR A 1 236 ? -16.844 8.461 10.484 1 97.06 236 THR A O 1
ATOM 1788 N N . VAL A 1 237 ? -18.703 7.777 9.266 1 97.88 237 VAL A N 1
ATOM 1789 C CA . VAL A 1 237 ? -19.359 9.086 9.328 1 97.88 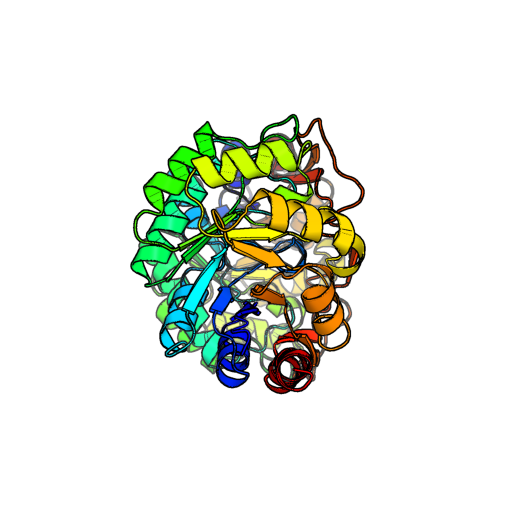237 VAL A CA 1
ATOM 1790 C C . VAL A 1 237 ? -19.5 9.523 10.781 1 97.88 237 VAL A C 1
ATOM 1792 O O . VAL A 1 237 ? -19.188 10.672 11.125 1 97.88 237 VAL A O 1
ATOM 1795 N N . LYS A 1 238 ? -19.906 8.625 11.602 1 97.31 238 LYS A N 1
ATOM 1796 C CA . LYS A 1 238 ? -20.172 8.922 13.008 1 97.31 238 LYS A CA 1
ATOM 1797 C C . LYS A 1 238 ? -18.922 9.438 13.703 1 97.31 238 LYS A C 1
ATOM 1799 O O . LYS A 1 238 ? -18.953 10.477 14.367 1 97.31 238 LYS A O 1
ATOM 1804 N N . ARG A 1 239 ? -17.797 8.797 13.547 1 97.19 239 ARG A N 1
ATOM 1805 C CA . ARG A 1 239 ? -16.578 9.188 14.242 1 97.19 239 ARG A CA 1
ATOM 1806 C C . ARG A 1 239 ? -16.047 10.508 13.719 1 97.19 239 ARG A C 1
ATOM 1808 O O . ARG A 1 239 ? -15.469 11.297 14.469 1 97.19 239 ARG A O 1
ATOM 1815 N N . VAL A 1 240 ? -16.188 10.703 12.43 1 98.19 240 VAL A N 1
ATOM 1816 C CA . VAL A 1 240 ? -15.766 11.984 11.859 1 98.19 240 VAL A CA 1
ATOM 1817 C C . VAL A 1 240 ? -16.594 13.117 12.461 1 98.19 240 VAL A C 1
ATOM 1819 O O . VAL A 1 240 ? -16.047 14.102 12.953 1 98.19 240 VAL A O 1
ATOM 1822 N N . LYS A 1 241 ? -17.891 12.953 12.5 1 97.62 241 LYS A N 1
ATOM 1823 C CA . LYS A 1 241 ? -18.781 13.953 13.055 1 97.62 241 LYS A CA 1
ATOM 1824 C C . LYS A 1 241 ? -18.484 14.195 14.531 1 97.62 241 LYS A C 1
ATOM 1826 O O . LYS A 1 241 ? -18.438 15.344 14.984 1 97.62 241 LYS A O 1
ATOM 1831 N N . ASP A 1 242 ? -18.312 13.078 15.242 1 96.94 242 ASP A N 1
ATOM 1832 C CA . ASP A 1 242 ? -18.047 13.188 16.672 1 96.94 242 ASP A CA 1
ATOM 1833 C C . ASP A 1 242 ? -16.781 14.008 16.938 1 96.94 242 ASP A C 1
ATOM 1835 O O . ASP A 1 242 ? -16.75 14.844 17.844 1 96.94 242 ASP A O 1
ATOM 1839 N N . THR A 1 243 ? -15.742 13.734 16.172 1 96.75 243 THR A N 1
ATOM 1840 C CA . THR A 1 243 ? -14.469 14.43 16.344 1 96.75 243 THR A CA 1
ATOM 1841 C C . THR A 1 243 ? -14.609 15.914 16.016 1 96.75 243 THR A C 1
ATOM 1843 O O . THR A 1 243 ? -14.156 16.766 16.766 1 96.75 243 THR A O 1
ATOM 1846 N N . ILE A 1 244 ? -15.273 16.25 14.922 1 96.12 244 ILE A N 1
ATOM 1847 C CA . ILE A 1 244 ? -15.453 17.625 14.469 1 96.12 244 ILE A CA 1
ATOM 1848 C C . ILE A 1 244 ? -16.344 18.375 15.461 1 96.12 244 ILE A C 1
ATOM 1850 O O . ILE A 1 244 ? -16.031 19.5 15.852 1 96.12 244 ILE A O 1
ATOM 1854 N N . GLU A 1 245 ? -17.391 17.75 15.93 1 95 245 GLU A N 1
ATOM 1855 C CA . GLU A 1 245 ? -18.344 18.391 16.828 1 95 245 GLU A CA 1
ATOM 1856 C C . GLU A 1 245 ? -17.719 18.672 18.188 1 95 245 GLU A C 1
ATOM 1858 O O . GLU A 1 245 ? -18.125 19.609 18.891 1 95 245 GLU A O 1
ATOM 1863 N N . SER A 1 246 ? -16.797 17.812 18.516 1 94.19 246 SER A N 1
ATOM 1864 C CA . SER A 1 246 ? -16.141 17.969 19.812 1 94.19 246 SER A CA 1
ATOM 1865 C C . SER A 1 246 ? -15.461 19.328 19.922 1 94.19 246 SER A C 1
ATOM 1867 O O . SER A 1 246 ? -15.352 19.891 21.016 1 94.19 246 SER A O 1
ATOM 1869 N N . ILE A 1 247 ? -15.055 19.906 18.875 1 92 247 ILE A N 1
ATOM 1870 C CA . ILE A 1 247 ? -14.336 21.172 18.922 1 92 247 ILE A CA 1
ATOM 1871 C C . ILE A 1 247 ? -15.234 22.297 18.422 1 92 247 ILE A C 1
ATOM 1873 O O . ILE A 1 247 ? -15.07 23.453 18.812 1 92 247 ILE A O 1
ATOM 1877 N N . THR A 1 248 ? -16.172 22.016 17.656 1 85.94 248 THR A N 1
ATOM 1878 C CA . THR A 1 248 ? -17.031 23.078 17.125 1 85.94 248 THR A CA 1
ATOM 1879 C C . THR A 1 248 ? -18.156 23.406 18.109 1 85.94 248 THR A C 1
ATOM 1881 O O . THR A 1 248 ? -18.688 24.516 18.094 1 85.94 248 THR A O 1
ATOM 1884 N N . SER A 1 249 ? -18.531 22.438 18.922 1 78.06 249 SER A N 1
ATOM 1885 C CA . SER A 1 249 ? -19.562 22.688 19.922 1 78.06 249 SER A CA 1
ATOM 1886 C C . SER A 1 249 ? -18.984 23.344 21.172 1 78.06 249 SER A C 1
ATOM 1888 O O . SER A 1 249 ? -19.703 23.969 21.938 1 78.06 249 SER A O 1
ATOM 1890 N N . SER A 1 250 ? -17.812 23 21.453 1 66.38 250 SER A N 1
ATOM 1891 C CA . SER A 1 250 ? -17.172 23.531 22.656 1 66.38 250 SER A CA 1
ATOM 1892 C C . SER A 1 250 ? -16.844 25.016 22.484 1 66.38 250 SER A C 1
ATOM 1894 O O . SER A 1 250 ? -16.562 25.703 23.469 1 66.38 250 SER A O 1
ATOM 1896 N N . LEU A 1 251 ? -16.844 25.469 21.188 1 54.03 251 LEU A N 1
ATOM 1897 C CA . LEU A 1 251 ? -16.594 26.891 21.047 1 54.03 251 LEU A CA 1
ATOM 1898 C C . LEU A 1 251 ? -17.891 27.688 20.984 1 54.03 251 LEU A C 1
ATOM 1900 O O . LEU A 1 251 ? -18.844 27.266 20.312 1 54.03 251 LEU A O 1
ATOM 1904 N N . MET B 1 1 ? -15.625 33.531 14.844 1 43.5 1 MET B N 1
ATOM 1905 C CA . MET B 1 1 ? -15.711 32.125 15.188 1 43.5 1 MET B CA 1
ATOM 1906 C C . MET B 1 1 ? -14.539 31.359 14.594 1 43.5 1 MET B C 1
ATOM 1908 O O . MET B 1 1 ? -14.141 31.594 13.453 1 43.5 1 MET B O 1
ATOM 1912 N N . LYS B 1 2 ? -13.656 30.734 15.383 1 62.19 2 LYS B N 1
ATOM 1913 C CA . LYS B 1 2 ? -12.438 30.109 14.852 1 62.19 2 LYS B CA 1
ATOM 1914 C C . LYS B 1 2 ? -12.773 29.062 13.797 1 62.19 2 LYS B C 1
ATOM 1916 O O . LYS B 1 2 ? -13.695 28.266 13.977 1 62.19 2 LYS B O 1
ATOM 1921 N N . ASN B 1 3 ? -12.234 29.266 12.633 1 86.62 3 ASN B N 1
ATOM 1922 C CA . ASN B 1 3 ? -12.531 28.422 11.477 1 86.62 3 ASN B CA 1
ATOM 1923 C C . ASN B 1 3 ? -11.562 27.25 11.383 1 86.62 3 ASN B C 1
ATOM 1925 O O . ASN B 1 3 ? -10.406 27.422 10.984 1 86.62 3 ASN B O 1
ATOM 1929 N N . TYR B 1 4 ? -11.898 26.172 12.086 1 96.06 4 TYR B N 1
ATOM 1930 C CA . TYR B 1 4 ? -11.102 24.953 12.062 1 96.06 4 TYR B CA 1
ATOM 1931 C C . TYR B 1 4 ? -11.289 24.203 10.75 1 96.06 4 TYR B C 1
ATOM 1933 O O . TYR B 1 4 ? -12.367 24.25 10.148 1 96.06 4 TYR B O 1
ATOM 1941 N N . LEU B 1 5 ? -10.297 23.656 10.266 1 98 5 LEU B N 1
ATOM 1942 C CA . LEU B 1 5 ? -10.344 22.781 9.102 1 98 5 LEU B CA 1
ATOM 1943 C C . LEU B 1 5 ? -9.93 21.359 9.477 1 98 5 LEU B C 1
ATOM 1945 O O . LEU B 1 5 ? -9.078 21.172 10.352 1 98 5 LEU B O 1
ATOM 1949 N N . PHE B 1 6 ? -10.492 20.438 8.82 1 98.5 6 PHE B N 1
ATOM 1950 C CA . PHE B 1 6 ? -10.328 19.031 9.211 1 98.5 6 PHE B CA 1
ATOM 1951 C C . PHE B 1 6 ? -9.898 18.188 8.016 1 98.5 6 PHE B C 1
ATOM 1953 O O . PHE B 1 6 ? -10.531 18.234 6.957 1 98.5 6 PHE B O 1
ATOM 1960 N N . GLU B 1 7 ? -8.859 17.484 8.234 1 98.81 7 GLU B N 1
ATOM 1961 C CA . GLU B 1 7 ? -8.375 16.5 7.277 1 98.81 7 GLU B CA 1
ATOM 1962 C C . GLU B 1 7 ? -8.5 15.078 7.832 1 98.81 7 GLU B C 1
ATOM 1964 O O . GLU B 1 7 ? -8.086 14.805 8.961 1 98.81 7 GLU B O 1
ATOM 1969 N N . VAL B 1 8 ? -9.078 14.211 7.047 1 98.81 8 VAL B N 1
ATOM 1970 C CA . VAL B 1 8 ? -9.234 12.828 7.484 1 98.81 8 VAL B CA 1
ATOM 1971 C C . VAL B 1 8 ? -8.289 11.922 6.688 1 98.81 8 VAL B C 1
ATOM 1973 O O . VAL B 1 8 ? -8.242 12 5.461 1 98.81 8 VAL B O 1
ATOM 1976 N N . CYS B 1 9 ? -7.449 11.164 7.402 1 98.5 9 CYS B N 1
ATOM 1977 C CA . CYS B 1 9 ? -6.645 10.125 6.773 1 98.5 9 CYS B CA 1
ATOM 1978 C C . CYS B 1 9 ? -7.512 8.953 6.336 1 98.5 9 CYS B C 1
ATOM 1980 O O . CYS B 1 9 ? -7.961 8.156 7.168 1 98.5 9 CYS B O 1
ATOM 1982 N N . THR B 1 10 ? -7.703 8.844 5.082 1 98.5 10 THR B N 1
ATOM 1983 C CA . THR B 1 10 ? -8.594 7.809 4.559 1 98.5 10 THR B CA 1
ATOM 1984 C C . THR B 1 10 ? -7.789 6.688 3.904 1 98.5 10 THR B C 1
ATOM 1986 O O . THR B 1 10 ? -6.781 6.941 3.244 1 98.5 10 THR B O 1
ATOM 1989 N N . ASN B 1 11 ? -8.305 5.441 4.055 1 96.81 11 ASN B N 1
ATOM 1990 C CA . ASN B 1 11 ? -7.586 4.277 3.543 1 96.81 11 ASN B CA 1
ATOM 1991 C C . ASN B 1 11 ? -8.422 3.502 2.533 1 96.81 11 ASN B C 1
ATOM 1993 O O . ASN B 1 11 ? -8.18 2.316 2.299 1 96.81 11 ASN B O 1
ATOM 1997 N N . SER B 1 12 ? -9.453 4.062 2.059 1 96.81 12 SER B N 1
ATOM 1998 C CA . SER B 1 12 ? -10.32 3.479 1.035 1 96.81 12 SER B CA 1
ATOM 1999 C C . SER B 1 12 ? -11.266 4.516 0.452 1 96.81 12 SER B C 1
ATOM 2001 O O . SER B 1 12 ? -11.422 5.605 1.011 1 96.81 12 SER B O 1
ATOM 2003 N N . VAL B 1 13 ? -11.859 4.156 -0.654 1 98 13 VAL B N 1
ATOM 2004 C CA . VAL B 1 13 ? -12.867 5.02 -1.261 1 98 13 VAL B CA 1
ATOM 2005 C C . VAL B 1 13 ? -14.07 5.156 -0.323 1 98 13 VAL B C 1
ATOM 2007 O O . VAL B 1 13 ? -14.633 6.246 -0.181 1 98 13 VAL B O 1
ATOM 2010 N N . GLU B 1 14 ? -14.422 4.074 0.319 1 96.94 14 GLU B N 1
ATOM 2011 C CA . GLU B 1 14 ? -15.492 4.098 1.309 1 96.94 14 GLU B CA 1
ATOM 2012 C C . GLU B 1 14 ? -15.188 5.082 2.434 1 96.94 14 GLU B C 1
ATOM 2014 O O . GLU B 1 14 ? -16.062 5.812 2.887 1 96.94 14 GLU B O 1
ATOM 2019 N N . SER B 1 15 ? -13.961 5.043 2.889 1 98.31 15 SER B N 1
ATOM 2020 C CA . SER B 1 15 ? -13.531 5.973 3.926 1 98.31 15 SER B CA 1
ATOM 2021 C C . SER B 1 15 ? -13.602 7.414 3.439 1 98.31 15 SER B C 1
ATOM 2023 O O . SER B 1 15 ? -13.898 8.328 4.215 1 98.31 15 SER B O 1
ATOM 2025 N N . CYS B 1 16 ? -13.312 7.637 2.156 1 98.69 16 CYS B N 1
ATOM 2026 C CA . CYS B 1 16 ? -13.43 8.969 1.57 1 98.69 16 CYS B CA 1
ATOM 2027 C C . CYS B 1 16 ? -14.875 9.461 1.626 1 98.69 16 CYS B C 1
ATOM 2029 O O . CYS B 1 16 ? -15.125 10.602 2.01 1 98.69 16 CYS B O 1
ATOM 2031 N N . ILE B 1 17 ? -15.75 8.617 1.252 1 98.5 17 ILE B N 1
ATOM 2032 C CA . ILE B 1 17 ? -17.172 8.961 1.261 1 98.5 17 ILE B CA 1
ATOM 2033 C C . ILE B 1 17 ? -17.609 9.312 2.682 1 98.5 17 ILE B C 1
ATOM 2035 O O . ILE B 1 17 ? -18.266 10.336 2.9 1 98.5 17 ILE B O 1
ATOM 2039 N N . ALA B 1 18 ? -17.188 8.5 3.656 1 98.56 18 ALA B N 1
ATOM 2040 C CA . ALA B 1 18 ? -17.547 8.727 5.051 1 98.56 18 ALA B CA 1
ATOM 2041 C C . ALA B 1 18 ? -16.969 10.039 5.566 1 98.56 18 ALA B C 1
ATOM 2043 O O . ALA B 1 18 ? -17.641 10.773 6.297 1 98.56 18 ALA B O 1
ATOM 2044 N N . ALA B 1 19 ? -15.734 10.312 5.203 1 98.81 19 ALA B N 1
ATOM 2045 C CA . ALA B 1 19 ? -15.086 11.555 5.613 1 98.81 19 ALA B CA 1
ATOM 2046 C C . ALA B 1 19 ? -15.859 12.766 5.098 1 98.81 19 ALA B C 1
ATOM 2048 O O . ALA B 1 19 ? -16.109 13.711 5.848 1 98.81 19 ALA B O 1
ATOM 2049 N N . GLN B 1 20 ? -16.234 12.734 3.785 1 98.75 20 GLN B N 1
ATOM 2050 C CA . GLN B 1 20 ? -16.984 13.828 3.172 1 98.75 20 GLN B CA 1
ATOM 2051 C C . GLN B 1 20 ? -18.344 14 3.834 1 98.75 20 GLN B C 1
ATOM 2053 O O . GLN B 1 20 ? -18.734 15.117 4.184 1 98.75 20 GLN B O 1
ATOM 2058 N N . GLU B 1 21 ? -19 12.875 4.039 1 98.5 21 GLU B N 1
ATOM 2059 C CA . GLU B 1 21 ? -20.312 12.914 4.668 1 98.5 21 GLU B CA 1
ATOM 2060 C C . GLU B 1 21 ? -20.219 13.422 6.105 1 98.5 21 GLU B C 1
ATOM 2062 O O . GLU B 1 21 ? -21.141 14.062 6.605 1 98.5 21 GLU B O 1
ATOM 2067 N N . GLY B 1 22 ? -19.109 13.141 6.758 1 98.44 22 GLY B N 1
ATOM 2068 C CA . GLY B 1 22 ? -18.922 13.531 8.148 1 98.44 22 GLY B CA 1
ATOM 2069 C C . GLY B 1 22 ? -18.516 14.984 8.305 1 98.44 22 GLY B C 1
ATOM 2070 O O . GLY B 1 22 ? -18.5 15.508 9.422 1 98.44 22 GLY B O 1
ATOM 2071 N N . GLY B 1 23 ? -18.094 15.617 7.203 1 97.88 23 GLY B N 1
ATOM 2072 C CA . GLY B 1 23 ? -17.859 17.047 7.266 1 97.88 23 GLY B CA 1
ATOM 2073 C C . GLY B 1 23 ? -16.406 17.422 7.117 1 97.88 23 GLY B C 1
ATOM 2074 O O . GLY B 1 23 ? -16.016 18.578 7.375 1 97.88 23 GLY B O 1
ATOM 2075 N N . ALA B 1 24 ? -15.578 16.484 6.715 1 98.5 24 ALA B N 1
ATOM 2076 C CA . ALA B 1 24 ? -14.164 16.797 6.52 1 98.5 24 ALA B CA 1
ATOM 2077 C C . ALA B 1 24 ? -13.969 17.812 5.406 1 98.5 24 ALA B C 1
ATOM 2079 O O . ALA B 1 24 ? -14.695 17.812 4.41 1 98.5 24 ALA B O 1
ATOM 2080 N N . ASN B 1 25 ? -13.016 18.688 5.543 1 98.44 25 ASN B N 1
ATOM 2081 C CA . ASN B 1 25 ? -12.664 19.641 4.504 1 98.44 25 ASN B CA 1
ATOM 2082 C C . ASN B 1 25 ? -11.766 19.016 3.441 1 98.44 25 ASN B C 1
ATOM 2084 O O . ASN B 1 25 ? -11.805 19.422 2.275 1 98.44 25 ASN B O 1
ATOM 2088 N N . ARG B 1 26 ? -11.008 18.078 3.906 1 98.38 26 ARG B N 1
ATOM 2089 C CA . ARG B 1 26 ? -9.992 17.422 3.09 1 98.38 26 ARG B CA 1
ATOM 2090 C C . ARG B 1 26 ? -9.797 15.969 3.516 1 98.38 26 ARG B C 1
ATOM 2092 O O . ARG B 1 26 ? -10.023 15.625 4.68 1 98.38 26 ARG B O 1
ATOM 2099 N N . VAL B 1 27 ? -9.453 15.164 2.539 1 98.88 27 VAL B N 1
ATOM 2100 C CA . VAL B 1 27 ? -8.969 13.828 2.875 1 98.88 27 VAL B CA 1
ATOM 2101 C C . VAL B 1 27 ? -7.512 13.68 2.447 1 98.88 27 VAL B C 1
ATOM 2103 O O . VAL B 1 27 ? -7.07 14.32 1.488 1 98.88 27 VAL B O 1
ATOM 2106 N N . GLU B 1 28 ? -6.777 12.984 3.17 1 98.88 28 GLU B N 1
ATOM 2107 C CA . GLU B 1 28 ? -5.523 12.398 2.707 1 98.88 28 GLU B CA 1
ATOM 2108 C C . GLU B 1 28 ? -5.691 10.906 2.406 1 98.88 28 GLU B C 1
ATOM 2110 O O . GLU B 1 28 ? -5.832 10.094 3.322 1 98.88 28 GLU B O 1
ATOM 2115 N N . LEU B 1 29 ? -5.68 10.594 1.138 1 98.81 29 LEU B N 1
ATOM 2116 C CA . LEU B 1 29 ? -5.832 9.203 0.712 1 98.81 29 LEU B CA 1
ATOM 2117 C C . LEU B 1 29 ? -4.504 8.461 0.804 1 98.81 29 LEU B C 1
ATOM 2119 O O . LEU B 1 29 ? -3.496 8.906 0.248 1 98.81 29 LEU B O 1
ATOM 2123 N N . CYS B 1 30 ? -4.555 7.324 1.545 1 97.31 30 CYS B N 1
ATOM 2124 C CA . CYS B 1 30 ? -3.361 6.523 1.792 1 97.31 30 CYS B CA 1
ATOM 2125 C C . CYS B 1 30 ? -3.639 5.047 1.552 1 97.31 30 CYS B C 1
ATOM 2127 O O . CYS B 1 30 ? -4.777 4.594 1.686 1 97.31 30 CYS B O 1
ATOM 2129 N N . ALA B 1 31 ? -2.623 4.359 1.135 1 96.81 31 ALA B N 1
ATOM 2130 C CA . ALA B 1 31 ? -2.578 2.902 1.208 1 96.81 31 ALA B CA 1
ATOM 2131 C C . ALA B 1 31 ? -1.58 2.438 2.266 1 96.81 31 ALA B C 1
ATOM 2133 O O . ALA B 1 31 ? -0.951 3.258 2.938 1 96.81 31 ALA B O 1
ATOM 2134 N N . GLY B 1 32 ? -1.504 1.194 2.51 1 93.81 32 GLY B N 1
ATOM 2135 C CA . GLY B 1 32 ? -0.459 0.637 3.354 1 93.81 32 GLY B CA 1
ATOM 2136 C C . GLY B 1 32 ? -0.431 1.242 4.746 1 93.81 32 GLY B C 1
ATOM 2137 O O . GLY B 1 32 ? 0.628 1.642 5.23 1 93.81 32 GLY B O 1
ATOM 2138 N N . ILE B 1 33 ? -1.569 1.345 5.414 1 90.88 33 ILE B N 1
ATOM 2139 C CA . ILE B 1 33 ? -1.712 2.012 6.703 1 90.88 33 ILE B CA 1
ATOM 2140 C C . ILE B 1 33 ? -0.791 1.355 7.73 1 90.88 33 ILE B C 1
ATOM 2142 O O . ILE B 1 33 ? -0.14 2.043 8.523 1 90.88 33 ILE B O 1
ATOM 2146 N N . PRO B 1 34 ? -0.609 -0.007 7.75 1 89.62 34 PRO B N 1
ATOM 2147 C CA . PRO B 1 34 ? 0.298 -0.605 8.734 1 89.62 34 PRO B CA 1
ATOM 2148 C C . PRO B 1 34 ? 1.725 -0.074 8.617 1 89.62 34 PRO B C 1
ATOM 2150 O O . PRO B 1 34 ? 2.453 -0.034 9.617 1 89.62 34 PRO B O 1
ATOM 2153 N N . GLU B 1 35 ? 2.059 0.378 7.48 1 91.88 35 GLU B N 1
ATOM 2154 C CA . GLU B 1 35 ? 3.402 0.901 7.25 1 91.88 35 GLU B CA 1
ATOM 2155 C C . GLU B 1 35 ? 3.455 2.408 7.48 1 91.88 35 GLU B C 1
ATOM 2157 O O . GLU B 1 35 ? 4.457 3.055 7.164 1 91.88 35 GLU B O 1
ATOM 2162 N N . GLY B 1 36 ? 2.406 2.979 7.879 1 92 36 GLY B N 1
ATOM 2163 C CA . GLY B 1 36 ? 2.338 4.41 8.117 1 92 36 GLY B CA 1
ATOM 2164 C C . GLY B 1 36 ? 1.746 5.18 6.949 1 92 36 GLY B C 1
ATOM 2165 O O . GLY B 1 36 ? 1.769 6.414 6.934 1 92 36 GLY B O 1
ATOM 2166 N N . GLY B 1 37 ? 1.291 4.457 5.949 1 95.69 37 GLY B N 1
ATOM 2167 C CA . GLY B 1 37 ? 0.691 5.102 4.793 1 95.69 37 GLY B CA 1
ATOM 2168 C C . GLY B 1 37 ? 1.624 5.176 3.6 1 95.69 37 GLY B C 1
ATOM 2169 O O . GLY B 1 37 ? 2.764 5.629 3.723 1 95.69 37 GLY B O 1
ATOM 2170 N N . THR B 1 38 ? 1.195 4.691 2.516 1 97.88 38 THR B N 1
ATOM 2171 C CA . THR B 1 38 ? 1.95 4.758 1.269 1 97.88 38 THR B CA 1
ATOM 2172 C C . THR B 1 38 ? 1.053 5.203 0.116 1 97.88 38 THR B C 1
ATOM 2174 O O . THR B 1 38 ? -0.149 5.406 0.301 1 97.88 38 THR B O 1
ATOM 2177 N N . THR B 1 39 ? 1.672 5.426 -1.021 1 98.88 39 THR B N 1
ATOM 2178 C CA . THR B 1 39 ? 0.948 5.949 -2.176 1 98.88 39 THR B CA 1
ATOM 2179 C C . THR B 1 39 ? -0.124 4.961 -2.633 1 98.88 39 THR B C 1
ATOM 2181 O O . THR B 1 39 ? 0.165 3.785 -2.863 1 98.88 39 THR B O 1
ATOM 2184 N N . PRO B 1 40 ? -1.396 5.391 -2.729 1 98.81 40 PRO B N 1
ATOM 2185 C CA . PRO B 1 40 ? -2.461 4.516 -3.221 1 98.81 40 PRO B CA 1
AT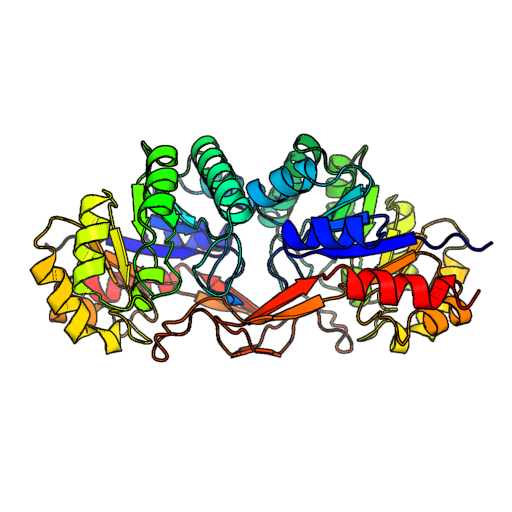OM 2186 C C . PRO B 1 40 ? -2.312 4.184 -4.703 1 98.81 40 PRO B C 1
ATOM 2188 O O . PRO B 1 40 ? -1.538 4.832 -5.41 1 98.81 40 PRO B O 1
ATOM 2191 N N . SER B 1 41 ? -3.037 3.174 -5.117 1 98.81 41 SER B N 1
ATOM 2192 C CA . SER B 1 41 ? -3.025 2.77 -6.52 1 98.81 41 SER B CA 1
ATOM 2193 C C . SER B 1 41 ? -3.721 3.803 -7.398 1 98.81 41 SER B C 1
ATOM 2195 O O . SER B 1 41 ? -4.43 4.676 -6.898 1 98.81 41 SER B O 1
ATOM 2197 N N . TYR B 1 42 ? -3.496 3.693 -8.703 1 98.88 42 TYR B N 1
ATOM 2198 C CA . TYR B 1 42 ? -4.18 4.527 -9.688 1 98.88 42 TYR B CA 1
ATOM 2199 C C . TYR B 1 42 ? -5.691 4.453 -9.508 1 98.88 42 TYR B C 1
ATOM 2201 O O . TYR B 1 42 ? -6.371 5.48 -9.477 1 98.88 42 TYR B O 1
ATOM 2209 N N . GLY B 1 43 ? -6.176 3.213 -9.445 1 98.88 43 GLY B N 1
ATOM 2210 C CA . GLY B 1 43 ? -7.613 3.01 -9.336 1 98.88 43 GLY B CA 1
ATOM 2211 C C . GLY B 1 43 ? -8.211 3.65 -8.094 1 98.88 43 GLY B C 1
ATOM 2212 O O . GLY B 1 43 ? -9.312 4.203 -8.141 1 98.88 43 GLY B O 1
ATOM 2213 N N . GLU B 1 44 ? -7.516 3.561 -6.996 1 98.75 44 GLU B N 1
ATOM 2214 C CA . GLU B 1 44 ? -7.992 4.148 -5.746 1 98.75 44 GLU B CA 1
ATOM 2215 C C . GLU B 1 44 ? -8.109 5.668 -5.859 1 98.75 44 GLU B C 1
ATOM 2217 O O . GLU B 1 44 ? -9.102 6.254 -5.426 1 98.75 44 GLU B O 1
ATOM 2222 N N . ILE B 1 45 ? -7.078 6.312 -6.438 1 98.94 45 ILE B N 1
ATOM 2223 C CA . ILE B 1 45 ? -7.09 7.766 -6.586 1 98.94 45 ILE B CA 1
ATOM 2224 C C . ILE B 1 45 ? -8.211 8.18 -7.535 1 98.94 45 ILE B C 1
ATOM 2226 O O . ILE B 1 45 ? -8.961 9.117 -7.254 1 98.94 45 ILE B O 1
ATOM 2230 N N . ALA B 1 46 ? -8.328 7.465 -8.625 1 98.88 46 ALA B N 1
ATOM 2231 C CA . ALA B 1 46 ? -9.352 7.773 -9.617 1 98.88 46 ALA B CA 1
ATOM 2232 C C . ALA B 1 46 ? -10.75 7.676 -9.016 1 98.88 46 ALA B C 1
ATOM 2234 O O . ALA B 1 46 ? -11.586 8.562 -9.211 1 98.88 46 ALA B O 1
ATOM 2235 N N . MET B 1 47 ? -11 6.605 -8.281 1 98.81 47 MET B N 1
ATOM 2236 C CA . MET B 1 47 ? -12.312 6.395 -7.684 1 98.81 47 MET B CA 1
ATOM 2237 C C . MET B 1 47 ? -12.594 7.43 -6.598 1 98.81 47 MET B C 1
ATOM 2239 O O . MET B 1 47 ? -13.719 7.898 -6.453 1 98.81 47 MET B O 1
ATOM 2243 N N . ALA B 1 48 ? -11.555 7.703 -5.801 1 98.88 48 ALA B N 1
ATOM 2244 C CA . ALA B 1 48 ? -11.711 8.734 -4.781 1 98.88 48 ALA B CA 1
ATOM 2245 C C . ALA B 1 48 ? -12.109 10.07 -5.402 1 98.88 48 ALA B C 1
ATOM 2247 O O . ALA B 1 48 ? -12.992 10.758 -4.887 1 98.88 48 ALA B O 1
ATOM 2248 N N . ARG B 1 49 ? -11.469 10.43 -6.469 1 98.75 49 ARG B N 1
ATOM 2249 C CA . ARG B 1 49 ? -11.781 11.68 -7.148 1 98.75 49 ARG B CA 1
ATOM 2250 C C . ARG B 1 49 ? -13.234 11.695 -7.613 1 98.75 49 ARG B C 1
ATOM 2252 O O . ARG B 1 49 ? -13.906 12.727 -7.531 1 98.75 49 ARG B O 1
ATOM 2259 N N . GLU B 1 50 ? -13.719 10.586 -8.094 1 98.25 50 GLU B N 1
ATOM 2260 C CA . GLU B 1 50 ? -15.078 10.484 -8.602 1 98.25 50 GLU B CA 1
ATOM 2261 C C . GLU B 1 50 ? -16.109 10.742 -7.5 1 98.25 50 GLU B C 1
ATOM 2263 O O . GLU B 1 50 ? -17.172 11.312 -7.754 1 98.25 50 GLU B O 1
ATOM 2268 N N . VAL B 1 51 ? -15.758 10.352 -6.305 1 97.94 51 VAL B N 1
ATOM 2269 C CA . VAL B 1 51 ? -16.797 10.352 -5.281 1 97.94 51 VAL B CA 1
ATOM 2270 C C . VAL B 1 51 ? -16.688 11.625 -4.441 1 97.94 51 VAL B C 1
ATOM 2272 O O . VAL B 1 51 ? -17.656 12.016 -3.773 1 97.94 51 VAL B O 1
ATOM 2275 N N . LEU B 1 52 ? -15.547 12.195 -4.414 1 98.5 52 LEU B N 1
ATOM 2276 C CA . LEU B 1 52 ? -15.352 13.406 -3.627 1 98.5 52 LEU B CA 1
ATOM 2277 C C . LEU B 1 52 ? -15.75 14.648 -4.422 1 98.5 52 LEU B C 1
ATOM 2279 O O . LEU B 1 52 ? -15.094 14.992 -5.41 1 98.5 52 LEU B O 1
ATOM 2283 N N . THR B 1 53 ? -16.781 15.375 -3.951 1 97.25 53 THR B N 1
ATOM 2284 C CA . THR B 1 53 ? -17.312 16.516 -4.699 1 97.25 53 THR B CA 1
ATOM 2285 C C . THR B 1 53 ? -17.141 17.812 -3.912 1 97.25 53 THR B C 1
ATOM 2287 O O . THR B 1 53 ? -17.047 18.891 -4.5 1 97.25 53 THR B O 1
ATOM 2290 N N . THR B 1 54 ? -17.109 17.734 -2.633 1 97.75 54 THR B N 1
ATOM 2291 C CA . THR B 1 54 ? -17.031 18.938 -1.815 1 97.75 54 THR B CA 1
ATOM 2292 C C . THR B 1 54 ? -15.773 18.938 -0.958 1 97.75 54 THR B C 1
ATOM 2294 O O . THR B 1 54 ? -15.352 19.984 -0.464 1 97.75 54 THR B O 1
ATOM 2297 N N . THR B 1 55 ? -15.25 17.797 -0.727 1 98.5 55 THR B N 1
ATOM 2298 C CA . THR B 1 55 ? -14.055 17.609 0.078 1 98.5 55 THR B CA 1
ATOM 2299 C C . THR B 1 55 ? -12.812 17.547 -0.81 1 98.5 55 THR B C 1
ATOM 2301 O O . THR B 1 55 ? -12.812 16.859 -1.838 1 98.5 55 THR B O 1
ATOM 2304 N N . ARG B 1 56 ? -11.781 18.203 -0.479 1 98.75 56 ARG B N 1
ATOM 2305 C CA . ARG B 1 56 ? -10.547 18.219 -1.258 1 98.75 56 ARG B CA 1
ATOM 2306 C C . ARG B 1 56 ? -9.812 16.891 -1.141 1 98.75 56 ARG B C 1
ATOM 2308 O O . ARG B 1 56 ? -9.789 16.281 -0.071 1 98.75 56 ARG B O 1
ATOM 2315 N N . LEU B 1 57 ? -9.203 16.484 -2.234 1 98.94 57 LEU B N 1
ATOM 2316 C CA . LEU B 1 57 ? -8.477 15.219 -2.307 1 98.94 57 LEU B CA 1
ATOM 2317 C C . LEU B 1 57 ? -6.969 15.461 -2.275 1 98.94 57 LEU B C 1
ATOM 2319 O O . LEU B 1 57 ? -6.398 15.992 -3.229 1 98.94 57 LEU B O 1
ATOM 2323 N N . HIS B 1 58 ? -6.352 15.102 -1.188 1 98.94 58 HIS B N 1
ATOM 2324 C CA . HIS B 1 58 ? -4.898 15.031 -1.107 1 98.94 58 HIS B CA 1
ATOM 2325 C C . HIS B 1 58 ? -4.414 13.586 -1.158 1 98.94 58 HIS B C 1
ATOM 2327 O O . HIS B 1 58 ? -5.074 12.688 -0.632 1 98.94 58 HIS B O 1
ATOM 2333 N N . VAL B 1 59 ? -3.289 13.352 -1.808 1 98.94 59 VAL B N 1
ATOM 2334 C CA . VAL B 1 59 ? -2.744 12.008 -1.99 1 98.94 59 VAL B CA 1
ATOM 2335 C C . VAL B 1 59 ? -1.336 11.938 -1.406 1 98.94 59 VAL B C 1
ATOM 2337 O O . VAL B 1 59 ? -0.489 12.781 -1.71 1 98.94 59 VAL B O 1
ATOM 2340 N N . ILE B 1 60 ? -1.095 10.984 -0.57 1 98.94 60 ILE B N 1
ATOM 2341 C CA . ILE B 1 60 ? 0.253 10.797 -0.044 1 98.94 60 ILE B CA 1
ATOM 2342 C C . ILE B 1 60 ? 1.158 10.227 -1.134 1 98.94 60 ILE B C 1
ATOM 2344 O O . ILE B 1 60 ? 0.736 9.375 -1.916 1 98.94 60 ILE B O 1
ATOM 2348 N N . ILE B 1 61 ? 2.322 10.781 -1.232 1 98.94 61 ILE B N 1
ATOM 2349 C CA . ILE B 1 61 ? 3.377 10.297 -2.119 1 98.94 61 ILE B CA 1
ATOM 2350 C C . ILE B 1 61 ? 4.523 9.719 -1.293 1 98.94 61 ILE B C 1
ATOM 2352 O O . ILE B 1 61 ? 5.379 10.461 -0.803 1 98.94 61 ILE B O 1
ATOM 2356 N N . ARG B 1 62 ? 4.527 8.469 -1.099 1 98.62 62 ARG B N 1
ATOM 2357 C CA . ARG B 1 62 ? 5.445 7.699 -0.266 1 98.62 62 ARG B CA 1
ATOM 2358 C C . ARG B 1 62 ? 5.598 6.273 -0.79 1 98.62 62 ARG B C 1
ATOM 2360 O O . ARG B 1 62 ? 4.719 5.434 -0.579 1 98.62 62 ARG B O 1
ATOM 2367 N N . PRO B 1 63 ? 6.699 6.016 -1.414 1 97.5 63 PRO B N 1
ATOM 2368 C CA . PRO B 1 63 ? 6.801 4.773 -2.186 1 97.5 63 PRO B CA 1
ATOM 2369 C C . PRO B 1 63 ? 6.895 3.535 -1.299 1 97.5 63 PRO B C 1
ATOM 2371 O O . PRO B 1 63 ? 6.672 2.416 -1.771 1 97.5 63 PRO B O 1
ATOM 2374 N N . ARG B 1 64 ? 7.219 3.703 -0.052 1 95.25 64 ARG B N 1
ATOM 2375 C CA . ARG B 1 64 ? 7.355 2.574 0.863 1 95.25 64 ARG B CA 1
ATOM 2376 C C . ARG B 1 64 ? 7.328 3.041 2.314 1 95.25 64 ARG B C 1
ATOM 2378 O O . ARG B 1 64 ? 7.477 4.234 2.592 1 95.25 64 ARG B O 1
ATOM 2385 N N . GLY B 1 65 ? 7.125 2.076 3.193 1 93.5 65 GLY B N 1
ATOM 2386 C CA . GLY B 1 65 ? 7.297 2.371 4.605 1 93.5 65 GLY B CA 1
ATOM 2387 C C . GLY B 1 65 ? 8.75 2.535 5.008 1 93.5 65 GLY B C 1
ATOM 2388 O O . GLY B 1 65 ? 9.641 2.502 4.16 1 93.5 65 GLY B O 1
ATOM 2389 N N . GLY B 1 66 ? 8.969 2.734 6.293 1 92.44 66 GLY B N 1
ATOM 2390 C CA . GLY B 1 66 ? 10.32 2.887 6.812 1 92.44 66 GLY B CA 1
ATOM 2391 C C . GLY B 1 66 ? 10.742 4.336 6.949 1 92.44 66 GLY B C 1
ATOM 2392 O O . GLY B 1 66 ? 9.945 5.191 7.336 1 92.44 66 GLY B O 1
ATOM 2393 N N . ASP B 1 67 ? 12.031 4.523 6.664 1 95.12 67 ASP B N 1
ATOM 2394 C CA . ASP B 1 67 ? 12.594 5.859 6.848 1 95.12 67 ASP B CA 1
ATOM 2395 C C . ASP B 1 67 ? 12.227 6.773 5.68 1 95.12 67 ASP B C 1
ATOM 2397 O O . ASP B 1 67 ? 11.398 6.414 4.836 1 95.12 67 ASP B O 1
ATOM 2401 N N . PHE B 1 68 ? 12.781 7.988 5.695 1 97.81 68 PHE B N 1
ATOM 2402 C CA . PHE B 1 68 ? 12.43 8.992 4.699 1 97.81 68 PHE B CA 1
ATOM 2403 C C . PHE B 1 68 ? 13.656 9.398 3.887 1 97.81 68 PHE B C 1
ATOM 2405 O O . PHE B 1 68 ? 13.742 10.531 3.412 1 97.81 68 PHE B O 1
ATOM 2412 N N . LEU B 1 69 ? 14.648 8.477 3.891 1 98 69 LEU B N 1
ATOM 2413 C CA . LEU B 1 69 ? 15.812 8.578 3.021 1 98 69 LEU B CA 1
ATOM 2414 C C . LEU B 1 69 ? 15.594 7.801 1.726 1 98 69 LEU B C 1
ATOM 2416 O O . LEU B 1 69 ? 15.523 6.57 1.736 1 98 69 LEU B O 1
ATOM 2420 N N . TYR B 1 70 ? 15.523 8.539 0.621 1 98.06 70 TYR B N 1
ATOM 2421 C CA . TYR B 1 70 ? 15.078 7.891 -0.607 1 98.06 70 TYR B CA 1
ATOM 2422 C C . TYR B 1 70 ? 16.203 7.82 -1.627 1 98.06 70 TYR B C 1
ATOM 2424 O O . TYR B 1 70 ? 16.984 8.766 -1.758 1 98.06 70 TYR B O 1
ATOM 2432 N N . SER B 1 71 ? 16.281 6.695 -2.322 1 97.31 71 SER B N 1
ATOM 2433 C CA . SER B 1 71 ? 17.203 6.523 -3.434 1 97.31 71 SER B CA 1
ATOM 2434 C C . SER B 1 71 ? 16.75 7.297 -4.664 1 97.31 71 SER B C 1
ATOM 2436 O O . SER B 1 71 ? 15.594 7.73 -4.738 1 97.31 71 SER B O 1
ATOM 2438 N N . PRO B 1 72 ? 17.641 7.508 -5.656 1 98 72 PRO B N 1
ATOM 2439 C CA . PRO B 1 72 ? 17.25 8.195 -6.887 1 98 72 PRO B CA 1
ATOM 2440 C C . PRO B 1 72 ? 16.062 7.523 -7.594 1 98 72 PRO B C 1
ATOM 2442 O O . PRO B 1 72 ? 15.188 8.203 -8.125 1 98 72 PRO B O 1
ATOM 2445 N N . VAL B 1 73 ? 16.031 6.188 -7.598 1 97.81 73 VAL B N 1
ATOM 2446 C CA . VAL B 1 73 ? 14.938 5.465 -8.258 1 97.81 73 VAL B CA 1
ATOM 2447 C C . VAL B 1 73 ? 13.625 5.723 -7.52 1 97.81 73 VAL B C 1
ATOM 2449 O O . VAL B 1 73 ? 12.578 5.875 -8.148 1 97.81 73 VAL B O 1
ATOM 2452 N N . GLU B 1 74 ? 13.695 5.781 -6.207 1 98.31 74 GLU B N 1
ATOM 2453 C CA . GLU B 1 74 ? 12.5 6.094 -5.426 1 98.31 74 GLU B CA 1
ATOM 2454 C C . GLU B 1 74 ? 12.023 7.516 -5.695 1 98.31 74 GLU B C 1
ATOM 2456 O O . GLU B 1 74 ? 10.812 7.762 -5.777 1 98.31 74 GLU B O 1
ATOM 2461 N N . VAL B 1 75 ? 12.93 8.445 -5.844 1 98.81 75 VAL B N 1
ATOM 2462 C CA . VAL B 1 75 ? 12.562 9.828 -6.137 1 98.81 75 VAL B CA 1
ATOM 2463 C C . VAL B 1 75 ? 11.875 9.906 -7.5 1 98.81 75 VAL B C 1
ATOM 2465 O O . VAL B 1 75 ? 10.867 10.586 -7.656 1 98.81 75 VAL B O 1
ATOM 2468 N N . LYS B 1 76 ? 12.414 9.18 -8.445 1 98.81 76 LYS B N 1
ATOM 2469 C CA . LYS B 1 76 ? 11.773 9.133 -9.758 1 98.81 76 LYS B CA 1
ATOM 2470 C C . LYS B 1 76 ? 10.359 8.555 -9.672 1 98.81 76 LYS B C 1
ATOM 2472 O O . LYS B 1 76 ? 9.445 9.031 -10.344 1 98.81 76 LYS B O 1
ATOM 2477 N N . THR B 1 77 ? 10.211 7.559 -8.859 1 98.81 77 THR B N 1
ATOM 2478 C CA . THR B 1 77 ? 8.898 6.969 -8.617 1 98.81 77 THR B CA 1
ATOM 2479 C C . THR B 1 77 ? 7.938 8.008 -8.055 1 98.81 77 THR B C 1
ATOM 2481 O O . THR B 1 77 ? 6.797 8.117 -8.516 1 98.81 77 THR B O 1
ATOM 2484 N N . MET B 1 78 ? 8.414 8.758 -7.137 1 98.94 78 MET B N 1
ATOM 2485 C CA . MET B 1 78 ? 7.605 9.789 -6.5 1 98.94 78 MET B CA 1
ATOM 2486 C C . MET B 1 78 ? 7.188 10.852 -7.516 1 98.94 78 MET B C 1
ATOM 2488 O O . MET B 1 78 ? 6.043 11.305 -7.504 1 98.94 78 MET B O 1
ATOM 2492 N N . LEU B 1 79 ? 8.094 11.203 -8.359 1 98.94 79 LEU B N 1
ATOM 2493 C CA . LEU B 1 79 ? 7.793 12.195 -9.375 1 98.94 79 LEU B CA 1
ATOM 2494 C C . LEU B 1 79 ? 6.688 11.711 -10.305 1 98.94 79 LEU B C 1
ATOM 2496 O O . LEU B 1 79 ? 5.77 12.461 -10.641 1 98.94 79 LEU B O 1
ATOM 2500 N N . LYS B 1 80 ? 6.738 10.469 -10.688 1 98.88 80 LYS B N 1
ATOM 2501 C CA . LYS B 1 80 ? 5.703 9.891 -11.539 1 98.88 80 LYS B CA 1
ATOM 2502 C C . LYS B 1 80 ? 4.359 9.844 -10.828 1 98.88 80 LYS B C 1
ATOM 2504 O O . LYS B 1 80 ? 3.312 10.055 -11.445 1 98.88 80 LYS B O 1
ATOM 2509 N N . ASP B 1 81 ? 4.418 9.523 -9.586 1 98.94 81 ASP B N 1
ATOM 2510 C CA . ASP B 1 81 ? 3.189 9.453 -8.805 1 98.94 81 ASP B CA 1
ATOM 2511 C C . ASP B 1 81 ? 2.568 10.836 -8.633 1 98.94 81 ASP B C 1
ATOM 2513 O O . ASP B 1 81 ? 1.344 10.977 -8.633 1 98.94 81 ASP B O 1
ATOM 2517 N N . ILE B 1 82 ? 3.4 11.867 -8.453 1 98.94 82 ILE B N 1
ATOM 2518 C CA . ILE B 1 82 ? 2.898 13.227 -8.352 1 98.94 82 ILE B CA 1
ATOM 2519 C C . ILE B 1 82 ? 2.199 13.625 -9.648 1 98.94 82 ILE B C 1
ATOM 2521 O O . ILE B 1 82 ? 1.09 14.156 -9.625 1 98.94 82 ILE B O 1
ATOM 2525 N N . GLU B 1 83 ? 2.832 13.328 -10.711 1 98.75 83 GLU B N 1
ATOM 2526 C CA . GLU B 1 83 ? 2.254 13.648 -12.016 1 98.75 83 GLU B CA 1
ATOM 2527 C C . GLU B 1 83 ? 0.915 12.945 -12.211 1 98.75 83 GLU B C 1
ATOM 2529 O O . GLU B 1 83 ? -0.047 13.555 -12.688 1 98.75 83 GLU B O 1
ATOM 2534 N N . MET B 1 84 ? 0.886 11.719 -11.852 1 98.5 84 MET B N 1
ATOM 2535 C CA . MET B 1 84 ? -0.35 10.961 -12.016 1 98.5 84 MET B CA 1
ATOM 2536 C C . MET B 1 84 ? -1.447 11.5 -11.109 1 98.5 84 MET B C 1
ATOM 2538 O O . MET B 1 84 ? -2.607 11.586 -11.516 1 98.5 84 MET B O 1
ATOM 2542 N N . ALA B 1 85 ? -1.098 11.773 -9.859 1 98.75 85 ALA B N 1
ATOM 2543 C CA . ALA B 1 85 ? -2.072 12.359 -8.945 1 98.75 85 ALA B CA 1
ATOM 2544 C C . ALA B 1 85 ? -2.67 13.641 -9.523 1 98.75 85 ALA B C 1
ATOM 2546 O O . ALA B 1 85 ? -3.883 13.852 -9.453 1 98.75 85 ALA B O 1
ATOM 2547 N N . ARG B 1 86 ? -1.839 14.461 -10.086 1 98.62 86 ARG B N 1
ATOM 2548 C CA . ARG B 1 86 ? -2.295 15.695 -10.719 1 98.62 86 ARG B CA 1
ATOM 2549 C C . ARG B 1 86 ? -3.27 15.398 -11.852 1 98.62 86 ARG B C 1
ATOM 2551 O O . ARG B 1 86 ? -4.344 15.992 -11.922 1 98.62 86 ARG B O 1
ATOM 2558 N N . GLN B 1 87 ? -2.924 14.477 -12.711 1 98.44 87 GLN B N 1
ATOM 2559 C CA . GLN B 1 87 ? -3.738 14.125 -13.867 1 98.44 87 GLN B CA 1
ATOM 2560 C C . GLN B 1 87 ? -5.105 13.602 -13.438 1 98.44 87 GLN B C 1
ATOM 2562 O O . GLN B 1 87 ? -6.105 13.828 -14.125 1 98.44 87 GLN B O 1
ATOM 2567 N N . LEU B 1 88 ? -5.121 12.984 -12.32 1 98.62 88 LEU B N 1
ATOM 2568 C CA . LEU B 1 88 ? -6.359 12.391 -11.836 1 98.62 88 LEU B CA 1
ATOM 2569 C C . LEU B 1 88 ? -7.184 13.406 -11.047 1 98.62 88 LEU B C 1
ATOM 2571 O O . LEU B 1 88 ? -8.258 13.078 -10.539 1 98.62 88 LEU B O 1
ATOM 2575 N N . GLY B 1 89 ? -6.633 14.586 -10.844 1 98.56 89 GLY B N 1
ATOM 2576 C CA . GLY B 1 89 ? -7.422 15.672 -10.281 1 98.56 89 GLY B CA 1
ATOM 2577 C C . GLY B 1 89 ? -7.246 15.82 -8.781 1 98.56 89 GLY B C 1
ATOM 2578 O O . GLY B 1 89 ? -8.133 16.328 -8.094 1 98.56 89 GLY B O 1
ATOM 2579 N N . ALA B 1 90 ? -6.176 15.289 -8.234 1 98.75 90 ALA B N 1
ATOM 2580 C CA . ALA B 1 90 ? -5.879 15.57 -6.832 1 98.75 90 ALA B CA 1
ATOM 2581 C C . ALA B 1 90 ? -5.719 17.078 -6.598 1 98.75 90 ALA B C 1
ATOM 2583 O O . ALA B 1 90 ? -5.207 17.797 -7.461 1 98.75 90 ALA B O 1
ATOM 2584 N N . ASP B 1 91 ? -6.133 17.531 -5.418 1 98.88 91 ASP B N 1
ATOM 2585 C CA . ASP B 1 91 ? -5.992 18.938 -5.047 1 98.88 91 ASP B CA 1
ATOM 2586 C C . ASP B 1 91 ? -4.637 19.203 -4.387 1 98.88 91 ASP B C 1
ATOM 2588 O O . ASP B 1 91 ? -4.18 20.344 -4.328 1 98.88 91 ASP B O 1
ATOM 2592 N N . GLY B 1 92 ? -4.047 18.172 -3.902 1 98.88 92 GLY B N 1
ATOM 2593 C CA . GLY B 1 92 ? -2.77 18.297 -3.215 1 98.88 92 GLY B CA 1
ATOM 2594 C C . GLY B 1 92 ? -2.041 16.984 -3.059 1 98.88 92 GLY B C 1
ATOM 2595 O O . GLY B 1 92 ? -2.604 15.914 -3.338 1 98.88 92 GLY B O 1
ATOM 2596 N N . VAL B 1 93 ? -0.81 17.062 -2.674 1 98.94 93 VAL B N 1
ATOM 2597 C CA . VAL B 1 93 ? 0.038 15.906 -2.432 1 98.94 93 VAL B CA 1
ATOM 2598 C C . VAL B 1 93 ? 0.75 16.062 -1.089 1 98.94 93 VAL B C 1
ATOM 2600 O O . VAL B 1 93 ? 0.879 17.172 -0.57 1 98.94 93 VAL B O 1
ATOM 2603 N N . VAL B 1 94 ? 1.119 14.953 -0.493 1 98.94 94 VAL B N 1
ATOM 2604 C CA . VAL B 1 94 ? 1.718 14.883 0.836 1 98.94 94 VAL B CA 1
ATOM 2605 C C . VAL B 1 94 ? 3.016 14.078 0.775 1 98.94 94 VAL B C 1
ATOM 2607 O O . VAL B 1 94 ? 3.012 12.906 0.38 1 98.94 94 VAL B O 1
ATOM 2610 N N . PHE B 1 95 ? 4.148 14.672 1.085 1 98.94 95 PHE B N 1
ATOM 2611 C CA . PHE B 1 95 ? 5.414 13.945 1.076 1 98.94 95 PHE B CA 1
ATOM 2612 C C . PHE B 1 95 ? 6.434 14.625 1.982 1 98.94 95 PHE B C 1
ATOM 2614 O O . PHE B 1 95 ? 6.199 15.734 2.465 1 98.94 95 PHE B O 1
ATOM 2621 N N . GLY B 1 96 ? 7.512 14 2.305 1 98.81 96 GLY B N 1
ATOM 2622 C CA . GLY B 1 96 ? 8.656 14.477 3.062 1 98.81 96 GLY B CA 1
ATOM 2623 C C . GLY B 1 96 ? 9.898 13.617 2.877 1 98.81 96 GLY B C 1
ATOM 2624 O O . GLY B 1 96 ? 9.812 12.391 2.873 1 98.81 96 GLY B O 1
ATOM 2625 N N . CYS B 1 97 ? 11.016 14.273 2.715 1 98.81 97 CYS B N 1
ATOM 2626 C CA . CYS B 1 97 ? 12.281 13.586 2.471 1 98.81 97 CYS B CA 1
ATOM 2627 C C . CYS B 1 97 ? 13.367 14.102 3.404 1 98.81 97 CYS B C 1
ATOM 2629 O O . CYS B 1 97 ? 13.469 15.305 3.641 1 98.81 97 CYS B O 1
ATOM 2631 N N . LEU B 1 98 ? 14.133 13.219 3.91 1 98.62 98 LEU B N 1
ATOM 2632 C CA . LEU B 1 98 ? 15.172 13.57 4.867 1 98.62 98 LEU B CA 1
ATOM 2633 C C . LEU B 1 98 ? 16.547 13.109 4.375 1 98.62 98 LEU B C 1
ATOM 2635 O O . LEU B 1 98 ? 16.641 12.234 3.51 1 98.62 98 LEU B O 1
ATOM 2639 N N . THR B 1 99 ? 17.562 13.727 4.91 1 98.44 99 THR B N 1
ATOM 2640 C CA . THR B 1 99 ? 18.938 13.266 4.723 1 98.44 99 THR B CA 1
ATOM 2641 C C . THR B 1 99 ? 19.312 12.258 5.801 1 98.44 99 THR B C 1
ATOM 2643 O O . THR B 1 99 ? 18.578 12.07 6.77 1 98.44 99 THR B O 1
ATOM 2646 N N . THR B 1 100 ? 20.469 11.625 5.625 1 97.44 100 THR B N 1
ATOM 2647 C CA . THR B 1 100 ? 20.953 10.594 6.543 1 97.44 100 THR B CA 1
ATOM 2648 C C . THR B 1 100 ? 21.078 11.156 7.957 1 97.44 100 THR B C 1
ATOM 2650 O O . THR B 1 100 ? 20.891 10.43 8.938 1 97.44 100 THR B O 1
ATOM 2653 N N . ASN B 1 101 ? 21.359 12.438 8.094 1 97.44 101 ASN B N 1
ATOM 2654 C CA . ASN B 1 101 ? 21.625 13.031 9.398 1 97.44 101 ASN B CA 1
ATOM 2655 C C . ASN B 1 101 ? 20.359 13.586 10.023 1 97.44 101 ASN B C 1
ATOM 2657 O O . ASN B 1 101 ? 20.406 14.297 11.031 1 97.44 101 ASN B O 1
ATOM 2661 N N . GLY B 1 102 ? 19.203 13.406 9.367 1 97.12 102 GLY B N 1
ATOM 2662 C CA . GLY B 1 102 ? 17.922 13.789 9.953 1 97.12 102 GLY B CA 1
ATOM 2663 C C . GLY B 1 102 ? 17.5 15.203 9.586 1 97.12 102 GLY B C 1
ATOM 2664 O O . GLY B 1 102 ? 16.594 15.758 10.195 1 97.12 102 GLY B O 1
ATOM 2665 N N . GLY B 1 103 ? 18.203 15.758 8.68 1 98.12 103 GLY B N 1
ATOM 2666 C CA . GLY B 1 103 ? 17.781 17.031 8.141 1 98.12 103 GLY B CA 1
ATOM 2667 C C . GLY B 1 103 ? 16.859 16.891 6.945 1 98.12 103 GLY B C 1
ATOM 2668 O O . GLY B 1 103 ? 16.641 15.789 6.438 1 98.12 103 GLY B O 1
ATOM 2669 N N . ILE B 1 104 ? 16.297 18.031 6.539 1 98.75 104 ILE B N 1
ATOM 2670 C CA . ILE B 1 104 ? 15.484 18.047 5.332 1 98.75 104 ILE B CA 1
ATOM 2671 C C . ILE B 1 104 ? 16.375 17.797 4.109 1 98.75 104 ILE B C 1
ATOM 2673 O O . ILE B 1 104 ? 17.453 18.391 3.994 1 98.75 104 ILE B O 1
ATOM 2677 N N . ASP B 1 105 ? 15.992 16.891 3.277 1 98.81 105 ASP B N 1
ATOM 2678 C CA . ASP B 1 105 ? 16.672 16.719 1.999 1 98.81 105 ASP B CA 1
ATOM 2679 C C . ASP B 1 105 ? 16.25 17.781 0.997 1 98.81 105 ASP B C 1
ATOM 2681 O O . ASP B 1 105 ? 15.445 17.516 0.1 1 98.81 105 ASP B O 1
ATOM 2685 N N . VAL B 1 106 ? 16.812 18.938 1.076 1 98.81 106 VAL B N 1
ATOM 2686 C CA . VAL B 1 106 ? 16.359 20.109 0.352 1 98.81 106 VAL B CA 1
ATOM 2687 C C . VAL B 1 106 ? 16.469 19.875 -1.152 1 98.81 106 VAL B C 1
ATOM 2689 O O . VAL B 1 106 ? 15.531 20.156 -1.904 1 98.81 106 VAL B O 1
ATOM 2692 N N . PRO B 1 107 ? 17.594 19.281 -1.691 1 98.75 107 PRO B N 1
ATOM 2693 C CA . PRO B 1 107 ? 17.672 19.047 -3.135 1 98.75 107 PRO B CA 1
ATOM 2694 C C . PRO B 1 107 ? 16.531 18.172 -3.65 1 98.75 107 PRO B C 1
ATOM 2696 O O . PRO B 1 107 ? 15.93 18.469 -4.676 1 98.75 107 PRO B O 1
ATOM 2699 N N . VAL B 1 108 ? 16.234 17.125 -2.961 1 98.88 108 VAL B N 1
ATOM 2700 C CA . VAL B 1 108 ? 15.156 16.234 -3.377 1 98.88 108 VAL B CA 1
ATOM 2701 C C . VAL B 1 108 ? 13.812 16.938 -3.24 1 98.88 108 VAL B C 1
ATOM 2703 O O . VAL B 1 108 ? 12.969 16.859 -4.137 1 98.88 108 VAL B O 1
ATOM 2706 N N . MET B 1 109 ? 13.633 17.625 -2.133 1 98.94 109 MET B N 1
ATOM 2707 C CA . MET B 1 109 ? 12.383 18.344 -1.91 1 98.94 109 MET B CA 1
ATOM 2708 C C . MET B 1 109 ? 12.148 19.375 -3.014 1 98.94 109 MET B C 1
ATOM 2710 O O . MET B 1 109 ? 11.016 19.562 -3.463 1 98.94 109 MET B O 1
ATOM 2714 N N . LYS B 1 110 ? 13.18 20.016 -3.418 1 98.88 110 LYS B N 1
ATOM 2715 C CA . LYS B 1 110 ? 13.031 21 -4.484 1 98.88 110 LYS B CA 1
ATOM 2716 C C . LYS B 1 110 ? 12.508 20.359 -5.766 1 98.88 110 LYS B C 1
ATOM 2718 O O . LYS B 1 110 ? 11.672 20.938 -6.461 1 98.88 110 LYS B O 1
ATOM 2723 N N . GLN B 1 111 ? 13.008 19.203 -6.094 1 98.81 111 GLN B N 1
ATOM 2724 C CA . GLN B 1 111 ? 12.531 18.469 -7.258 1 98.81 111 GLN B CA 1
ATOM 2725 C C . GLN B 1 111 ? 11.047 18.141 -7.125 1 98.81 111 GLN B C 1
ATOM 2727 O O . GLN B 1 111 ? 10.273 18.344 -8.062 1 98.81 111 GLN B O 1
ATOM 2732 N N . LEU B 1 112 ? 10.68 17.656 -5.988 1 98.94 112 LEU B N 1
ATOM 2733 C CA . LEU B 1 112 ? 9.289 17.266 -5.766 1 98.94 112 LEU B CA 1
ATOM 2734 C C . LEU B 1 112 ? 8.375 18.484 -5.762 1 98.94 112 LEU B C 1
ATOM 2736 O O . LEU B 1 112 ? 7.254 18.438 -6.27 1 98.94 112 LEU B O 1
ATOM 2740 N N . MET B 1 113 ? 8.836 19.594 -5.207 1 98.94 113 MET B N 1
ATOM 2741 C CA . MET B 1 113 ? 8.07 20.844 -5.184 1 98.94 113 MET B CA 1
ATOM 2742 C C . MET B 1 113 ? 7.836 21.359 -6.598 1 98.94 113 MET B C 1
ATOM 2744 O O . MET B 1 113 ? 6.742 21.828 -6.918 1 98.94 113 MET B O 1
ATOM 2748 N N . GLU B 1 114 ? 8.852 21.25 -7.402 1 98.81 114 GLU B N 1
ATOM 2749 C CA . GLU B 1 114 ? 8.711 21.672 -8.797 1 98.81 114 GLU B CA 1
ATOM 2750 C C . GLU B 1 114 ? 7.652 20.844 -9.516 1 98.81 114 GLU B C 1
ATOM 2752 O O . GLU B 1 114 ? 6.824 21.391 -10.25 1 98.81 114 GLU B O 1
ATOM 2757 N N . ALA B 1 115 ? 7.656 19.594 -9.281 1 98.81 115 ALA B N 1
ATOM 2758 C CA . ALA B 1 115 ? 6.695 18.688 -9.906 1 98.81 115 ALA B CA 1
ATOM 2759 C C . ALA B 1 115 ? 5.289 18.922 -9.367 1 98.81 115 ALA B C 1
ATOM 2761 O O . ALA B 1 115 ? 4.305 18.484 -9.969 1 98.81 115 ALA B O 1
ATOM 2762 N N . SER B 1 116 ? 5.176 19.578 -8.234 1 98.81 116 SER B N 1
ATOM 2763 C CA . SER B 1 116 ? 3.896 19.734 -7.543 1 98.81 116 SER B CA 1
ATOM 2764 C C . SER B 1 116 ? 3.309 21.125 -7.777 1 98.81 116 SER B C 1
ATOM 2766 O O . SER B 1 116 ? 2.385 21.531 -7.074 1 98.81 116 SER B O 1
ATOM 2768 N N . LYS B 1 117 ? 3.891 21.891 -8.695 1 98.19 117 LYS B N 1
ATOM 2769 C CA . LYS B 1 117 ? 3.355 23.219 -8.977 1 98.19 117 LYS B CA 1
ATOM 2770 C C . LYS B 1 117 ? 1.864 23.156 -9.305 1 98.19 117 LYS B C 1
ATOM 2772 O O . LYS B 1 117 ? 1.436 22.344 -10.117 1 98.19 117 LYS B O 1
ATOM 2777 N N . GLY B 1 118 ? 1.111 24.031 -8.625 1 97.69 118 GLY B N 1
ATOM 2778 C CA . GLY B 1 118 ? -0.328 24.062 -8.836 1 97.69 118 GLY B CA 1
ATOM 2779 C C . GLY B 1 118 ? -1.095 23.203 -7.84 1 97.69 118 GLY B C 1
ATOM 2780 O O . GLY B 1 118 ? -2.32 23.312 -7.746 1 97.69 118 GLY B O 1
ATOM 2781 N N . LEU B 1 119 ? -0.426 22.359 -7.105 1 98.75 119 LEU B N 1
ATOM 2782 C CA . LEU B 1 119 ? -1.024 21.516 -6.074 1 98.75 119 LEU B CA 1
ATOM 2783 C C . LEU B 1 119 ? -0.699 22.062 -4.684 1 98.75 119 LEU B C 1
ATOM 2785 O O . LEU B 1 119 ? 0.345 22.688 -4.484 1 98.75 119 LEU B O 1
ATOM 2789 N N . SER B 1 120 ? -1.624 21.828 -3.746 1 98.81 120 SER B N 1
ATOM 2790 C CA . SER B 1 120 ? -1.287 22.062 -2.342 1 98.81 120 SER B CA 1
ATOM 2791 C C . SER B 1 120 ? -0.296 21.016 -1.84 1 98.81 120 SER B C 1
ATOM 2793 O O . SER B 1 120 ? -0.449 19.812 -2.115 1 98.81 120 SER B O 1
ATOM 2795 N N . VAL B 1 121 ? 0.762 21.438 -1.119 1 98.94 121 VAL B N 1
ATOM 2796 C CA . VAL B 1 121 ? 1.776 20.5 -0.672 1 98.94 121 VAL B CA 1
ATOM 2797 C C . VAL B 1 121 ? 1.83 20.469 0.854 1 98.94 121 VAL B C 1
ATOM 2799 O O . VAL B 1 121 ? 1.946 21.516 1.49 1 98.94 121 VAL B O 1
ATOM 2802 N N . THR B 1 122 ? 1.714 19.312 1.438 1 98.94 122 THR B N 1
ATOM 2803 C CA . THR B 1 122 ? 1.909 19.094 2.865 1 98.94 122 THR B CA 1
ATOM 2804 C C . THR B 1 122 ? 3.188 18.297 3.119 1 98.94 122 THR B C 1
ATOM 2806 O O . THR B 1 122 ? 3.402 17.25 2.512 1 98.94 122 THR B O 1
ATOM 2809 N N . PHE B 1 123 ? 4.098 18.875 3.93 1 98.94 123 PHE B N 1
ATOM 2810 C CA . PHE B 1 123 ? 5.215 18.094 4.453 1 98.94 123 PHE B CA 1
ATOM 2811 C C . PHE B 1 123 ? 4.758 17.203 5.602 1 98.94 123 PHE B C 1
ATOM 2813 O O . PHE B 1 123 ? 4.324 17.703 6.645 1 98.94 123 PHE B O 1
ATOM 2820 N N . HIS B 1 124 ? 4.898 15.875 5.383 1 98.62 124 HIS B N 1
ATOM 2821 C CA . HIS B 1 124 ? 4.246 14.977 6.324 1 98.62 124 HIS B CA 1
ATOM 2822 C C . HIS B 1 124 ? 5.141 14.695 7.527 1 98.62 124 HIS B C 1
ATOM 2824 O O . HIS B 1 124 ? 6.027 15.492 7.844 1 98.62 124 HIS B O 1
ATOM 2830 N N . ARG B 1 125 ? 4.941 13.625 8.242 1 97.88 125 ARG B N 1
ATOM 2831 C CA . ARG B 1 125 ? 5.461 13.375 9.578 1 97.88 125 ARG B CA 1
ATOM 2832 C C . ARG B 1 125 ? 6.949 13.039 9.531 1 97.88 125 ARG B C 1
ATOM 2834 O O . ARG B 1 125 ? 7.582 12.836 10.57 1 97.88 125 ARG B O 1
ATOM 2841 N N . ALA B 1 126 ? 7.512 12.984 8.281 1 98.12 126 ALA B N 1
ATOM 2842 C CA . ALA B 1 126 ? 8.969 13.016 8.281 1 98.12 126 ALA B CA 1
ATOM 2843 C C . ALA B 1 126 ? 9.5 14.141 9.164 1 98.12 126 ALA B C 1
ATOM 2845 O O . ALA B 1 126 ? 10.578 14.031 9.75 1 98.12 126 ALA B O 1
ATOM 2846 N N . PHE B 1 127 ? 8.719 15.188 9.336 1 98.81 127 PHE B N 1
ATOM 2847 C CA . PHE B 1 127 ? 9.039 16.297 10.227 1 98.81 127 PHE B CA 1
ATOM 2848 C C . PHE B 1 127 ? 9.273 15.797 11.648 1 98.81 127 PHE B C 1
ATOM 2850 O O . PHE B 1 127 ? 10.148 16.312 12.359 1 98.81 127 PHE B O 1
ATOM 2857 N N . ASP B 1 128 ? 8.516 14.805 12.055 1 98.25 128 ASP B N 1
ATOM 2858 C CA . ASP B 1 128 ? 8.516 14.344 13.438 1 98.25 128 ASP B CA 1
ATOM 2859 C C . ASP B 1 128 ? 9.781 13.562 13.758 1 98.25 128 ASP B C 1
ATOM 2861 O O . ASP B 1 128 ? 10.086 13.305 14.93 1 98.25 128 ASP B O 1
ATOM 2865 N N . VAL B 1 129 ? 10.531 13.195 12.758 1 96.75 129 VAL B N 1
ATOM 2866 C CA . VAL B 1 129 ? 11.75 12.422 13.016 1 96.75 129 VAL B CA 1
ATOM 2867 C C . VAL B 1 129 ? 12.969 13.211 12.539 1 96.75 129 VAL B C 1
ATOM 2869 O O . VAL B 1 129 ? 14.055 12.648 12.398 1 96.75 129 VAL B O 1
ATOM 2872 N N . CYS B 1 130 ? 12.812 14.438 12.266 1 95.88 130 CYS B N 1
ATOM 2873 C CA . CYS B 1 130 ? 13.953 15.297 11.961 1 95.88 130 CYS B CA 1
ATOM 2874 C C . CYS B 1 130 ? 14.758 15.609 13.211 1 95.88 130 CYS B C 1
ATOM 2876 O O . CYS B 1 130 ? 14.211 15.617 14.32 1 95.88 130 CYS B O 1
ATOM 2878 N N . ARG B 1 131 ? 15.914 15.953 12.977 1 96.5 131 ARG B N 1
ATOM 2879 C CA . ARG B 1 131 ? 16.828 16.188 14.078 1 96.5 131 ARG B CA 1
ATOM 2880 C C . ARG B 1 131 ? 16.547 17.531 14.766 1 96.5 131 ARG B C 1
ATOM 2882 O O . ARG B 1 131 ? 16.641 17.641 15.984 1 96.5 131 ARG B O 1
ATOM 2889 N N . ASP B 1 132 ? 16.266 18.562 13.992 1 97.62 132 ASP B N 1
ATOM 2890 C CA . ASP B 1 132 ? 16.047 19.922 14.492 1 97.62 132 ASP B CA 1
ATOM 2891 C C . ASP B 1 132 ? 14.758 20.516 13.945 1 97.62 132 ASP B C 1
ATOM 2893 O O . ASP B 1 132 ? 14.711 20.969 12.797 1 97.62 132 ASP B O 1
ATOM 2897 N N . ALA B 1 133 ? 13.797 20.641 14.82 1 98.12 133 ALA B N 1
ATOM 2898 C CA . ALA B 1 133 ? 12.461 21.078 14.406 1 98.12 133 ALA B CA 1
ATOM 2899 C C . ALA B 1 133 ? 12.492 22.531 13.93 1 98.12 133 ALA B C 1
ATOM 2901 O O . ALA B 1 133 ? 11.82 22.875 12.953 1 98.12 133 ALA B O 1
ATOM 2902 N N . SER B 1 134 ? 13.227 23.328 14.602 1 98.06 134 SER B N 1
ATOM 2903 C CA . SER B 1 134 ? 13.297 24.75 14.258 1 98.06 134 SER B CA 1
ATOM 2904 C C . SER B 1 134 ? 13.922 24.953 12.883 1 98.06 134 SER B C 1
ATOM 2906 O O . SER B 1 134 ? 13.398 25.719 12.062 1 98.06 134 SER B O 1
ATOM 2908 N N . GLU B 1 135 ? 15.031 24.312 12.688 1 98.31 135 GLU B N 1
ATOM 2909 C CA . GLU B 1 135 ? 15.688 24.391 11.391 1 98.31 135 GLU B CA 1
ATOM 2910 C C . GLU B 1 135 ? 14.805 23.844 10.281 1 98.31 135 GLU B C 1
ATOM 2912 O O . GLU B 1 135 ? 14.695 24.422 9.203 1 98.31 135 GLU B O 1
ATOM 2917 N N . ALA B 1 136 ? 14.219 22.719 10.539 1 98.75 136 ALA B N 1
ATOM 2918 C CA . ALA B 1 136 ? 13.328 22.078 9.57 1 98.75 136 ALA B CA 1
ATOM 2919 C C . ALA B 1 136 ? 12.164 23 9.211 1 98.75 136 ALA B C 1
ATOM 2921 O O . ALA B 1 136 ? 11.805 23.125 8.031 1 98.75 136 ALA B O 1
ATOM 2922 N N . LEU B 1 137 ? 11.57 23.625 10.211 1 98.81 137 LEU B N 1
ATOM 2923 C CA . LEU B 1 137 ? 10.461 24.547 9.992 1 98.81 137 LEU B CA 1
ATOM 2924 C C . LEU B 1 137 ? 10.836 25.609 8.977 1 98.81 137 LEU B C 1
ATOM 2926 O O . LEU B 1 137 ? 10.109 25.844 8.008 1 98.81 137 LEU B O 1
ATOM 2930 N N . GLU B 1 138 ? 11.953 26.219 9.18 1 98.75 138 GLU B N 1
ATOM 2931 C CA . GLU B 1 138 ? 12.383 27.297 8.312 1 98.75 138 GLU B CA 1
ATOM 2932 C C . GLU B 1 138 ? 12.664 26.797 6.898 1 98.75 138 GLU B C 1
ATOM 2934 O O . GLU B 1 138 ? 12.305 27.453 5.914 1 98.75 138 GLU B O 1
ATOM 2939 N N . GLN B 1 139 ? 13.305 25.656 6.754 1 98.81 139 GLN B N 1
ATOM 2940 C CA . GLN B 1 139 ? 13.609 25.094 5.449 1 98.81 139 GLN B CA 1
ATOM 2941 C C . GLN B 1 139 ? 12.328 24.75 4.688 1 98.81 139 GLN B C 1
ATOM 2943 O O . GLN B 1 139 ? 12.234 24.984 3.48 1 98.81 139 GLN B O 1
ATOM 2948 N N . ILE B 1 140 ? 11.383 24.188 5.359 1 98.88 140 ILE B N 1
ATOM 2949 C CA . ILE B 1 140 ? 10.125 23.781 4.734 1 98.88 140 ILE B CA 1
ATOM 2950 C C . ILE B 1 140 ? 9.344 25.016 4.289 1 98.88 140 ILE B C 1
ATOM 2952 O O . ILE B 1 140 ? 8.734 25.016 3.219 1 98.88 140 ILE B O 1
ATOM 2956 N N . ILE B 1 141 ? 9.352 26.094 5.105 1 98.88 141 ILE B N 1
ATOM 2957 C CA . ILE B 1 141 ? 8.742 27.375 4.727 1 98.88 141 ILE B CA 1
ATOM 2958 C C . ILE B 1 141 ? 9.414 27.906 3.461 1 98.88 141 ILE B C 1
ATOM 2960 O O . ILE B 1 141 ? 8.734 28.312 2.514 1 98.88 141 ILE B O 1
ATOM 2964 N N . ASP B 1 142 ? 10.727 27.828 3.467 1 98.75 142 ASP B N 1
ATOM 2965 C CA . ASP B 1 142 ? 11.484 28.344 2.328 1 98.75 142 ASP B CA 1
ATOM 2966 C C . ASP B 1 142 ? 11.188 27.531 1.064 1 98.75 142 ASP B C 1
ATOM 2968 O O . ASP B 1 142 ? 11.203 28.078 -0.042 1 98.75 142 ASP B O 1
ATOM 2972 N N . LEU B 1 143 ? 10.945 26.281 1.214 1 98.75 143 LEU B N 1
ATOM 2973 C CA . LEU B 1 143 ? 10.641 25.391 0.097 1 98.75 143 LEU B CA 1
ATOM 2974 C C . LEU B 1 143 ? 9.266 25.719 -0.49 1 98.75 143 LEU B C 1
ATOM 2976 O O . LEU B 1 143 ? 8.969 25.344 -1.626 1 98.75 143 LEU B O 1
ATOM 2980 N N . GLY B 1 144 ? 8.391 26.297 0.307 1 98.69 144 GLY B N 1
ATOM 2981 C CA . GLY B 1 144 ? 7.102 26.734 -0.203 1 98.69 144 GLY B CA 1
ATOM 2982 C C . GLY B 1 144 ? 5.98 25.75 0.08 1 98.69 144 GLY B C 1
ATOM 2983 O O . GLY B 1 144 ? 4.93 25.797 -0.568 1 98.69 144 GLY B O 1
ATOM 2984 N N . CYS B 1 145 ? 6.125 24.859 1.027 1 98.81 145 CYS B N 1
ATOM 2985 C CA . CYS B 1 145 ? 5.043 23.969 1.422 1 98.81 145 CYS B CA 1
ATOM 2986 C C . CYS B 1 145 ? 3.885 24.75 2.029 1 98.81 145 CYS B C 1
ATOM 2988 O O . CYS B 1 145 ? 4.094 25.797 2.641 1 98.81 145 CYS B O 1
ATOM 2990 N N . ASP B 1 146 ? 2.711 24.203 1.894 1 98.81 146 ASP B N 1
ATOM 2991 C CA . ASP B 1 146 ? 1.523 24.875 2.424 1 98.81 146 ASP B CA 1
ATOM 2992 C C . ASP B 1 146 ? 1.284 24.484 3.883 1 98.81 146 ASP B C 1
ATOM 2994 O O . ASP B 1 146 ? 0.727 25.266 4.652 1 98.81 146 ASP B O 1
ATOM 2998 N N . ARG B 1 147 ? 1.709 23.266 4.207 1 98.81 147 ARG B N 1
ATOM 2999 C CA . ARG B 1 147 ? 1.418 22.719 5.531 1 98.81 147 ARG B CA 1
ATOM 3000 C C . ARG B 1 147 ? 2.551 21.812 6.016 1 98.81 147 ARG B C 1
ATOM 3002 O O . ARG B 1 147 ? 3.285 21.25 5.207 1 98.81 147 ARG B O 1
ATOM 3009 N N . ILE B 1 148 ? 2.666 21.734 7.285 1 98.94 148 ILE B N 1
ATOM 3010 C CA . ILE B 1 148 ? 3.441 20.703 7.965 1 98.94 148 ILE B CA 1
ATOM 3011 C C . ILE B 1 148 ? 2.516 19.844 8.828 1 98.94 148 ILE B C 1
ATOM 3013 O O . ILE B 1 148 ? 1.828 20.359 9.711 1 98.94 148 ILE B O 1
ATOM 3017 N N . LEU B 1 149 ? 2.428 18.594 8.531 1 98.88 149 LEU B N 1
ATOM 3018 C CA . LEU B 1 149 ? 1.759 17.625 9.406 1 98.88 149 LEU B CA 1
ATOM 3019 C C . LEU B 1 149 ? 2.701 17.141 10.5 1 98.88 149 LEU B C 1
ATOM 3021 O O . LEU B 1 149 ? 3.762 16.594 10.211 1 98.88 149 LEU B O 1
ATOM 3025 N N . THR B 1 150 ? 2.318 17.297 11.789 1 98.75 150 THR B N 1
ATOM 3026 C CA . THR B 1 150 ? 3.266 16.969 12.844 1 98.75 150 THR B CA 1
ATOM 3027 C C . THR B 1 150 ? 2.535 16.656 14.148 1 98.75 150 THR B C 1
ATOM 3029 O O . THR B 1 150 ? 1.454 17.188 14.406 1 98.75 150 THR B O 1
ATOM 3032 N N . SER B 1 151 ? 3.135 15.805 14.867 1 98.19 151 SER B N 1
ATOM 3033 C CA . SER B 1 151 ? 2.701 15.508 16.234 1 98.19 151 SER B CA 1
ATOM 3034 C C . SER B 1 151 ? 3.564 16.234 17.25 1 98.19 151 SER B C 1
ATOM 3036 O O . SER B 1 151 ? 3.623 15.836 18.422 1 98.19 151 SER B O 1
ATOM 3038 N N . GLY B 1 152 ? 4.305 17.219 16.734 1 98.38 152 GLY B N 1
ATOM 3039 C CA . GLY B 1 152 ? 5.246 17.875 17.625 1 98.38 152 GLY B CA 1
ATOM 3040 C C . GLY B 1 152 ? 6.426 17 18 1 98.38 152 GLY B C 1
ATOM 3041 O O . GLY B 1 152 ? 6.91 17.047 19.141 1 98.38 152 GLY B O 1
ATOM 3042 N N . GLN B 1 153 ? 6.785 16.125 17.172 1 97.81 153 GLN B N 1
ATOM 3043 C CA . GLN B 1 153 ? 7.91 15.211 17.281 1 97.81 153 GLN B CA 1
ATOM 3044 C C . GLN B 1 153 ? 7.738 14.281 18.484 1 97.81 153 GLN B C 1
ATOM 3046 O O . GLN B 1 153 ? 8.719 13.914 19.141 1 97.81 153 GLN B O 1
ATOM 3051 N N . GLN B 1 154 ? 6.523 14.016 18.844 1 97.12 154 GLN B N 1
ATOM 3052 C CA . GLN B 1 154 ? 6.172 13.047 19.875 1 97.12 154 GLN B CA 1
ATOM 3053 C C . GLN B 1 154 ? 5.277 11.945 19.312 1 97.12 154 GLN B C 1
ATOM 3055 O O . GLN B 1 154 ? 4.844 12.016 18.156 1 97.12 154 GLN B O 1
ATOM 3060 N N . ALA B 1 155 ? 5.008 10.93 20.047 1 95.06 155 ALA B N 1
ATOM 3061 C CA . ALA B 1 155 ? 4.211 9.781 19.625 1 95.06 155 ALA B CA 1
ATOM 3062 C C . ALA B 1 155 ? 2.793 10.211 19.25 1 95.06 155 ALA B C 1
ATOM 3064 O O . ALA B 1 155 ? 2.17 9.609 18.375 1 95.06 155 ALA B O 1
ATOM 3065 N N . THR B 1 156 ? 2.318 11.203 19.938 1 97.31 156 THR B N 1
ATOM 3066 C CA . THR B 1 156 ? 0.992 11.742 19.656 1 97.31 156 THR B CA 1
ATOM 3067 C C . THR B 1 156 ? 1.006 13.266 19.703 1 97.31 156 THR B C 1
ATOM 3069 O O . THR B 1 156 ? 1.878 13.867 20.328 1 97.31 156 THR B O 1
ATOM 3072 N N . ALA B 1 157 ? -0.002 13.812 19.016 1 98.06 157 ALA B N 1
ATOM 3073 C CA . ALA B 1 157 ? -0.141 15.266 19.031 1 98.06 157 ALA B CA 1
ATOM 3074 C C . ALA B 1 157 ? -0.354 15.781 20.438 1 98.06 157 ALA B C 1
ATOM 3076 O O . ALA B 1 157 ? 0.141 16.859 20.797 1 98.06 157 ALA B O 1
ATOM 3077 N N . GLU B 1 158 ? -1.062 15.031 21.219 1 97.81 158 GLU B N 1
ATOM 3078 C CA . GLU B 1 158 ? -1.339 15.438 22.594 1 97.81 158 GLU B CA 1
ATOM 3079 C C . GLU B 1 158 ? -0.051 15.555 23.391 1 97.81 158 GLU B C 1
ATOM 3081 O O . GLU B 1 158 ? 0.148 16.531 24.125 1 97.81 158 GLU B O 1
ATOM 3086 N N . LEU B 1 159 ? 0.793 14.578 23.25 1 97.94 159 LEU B N 1
ATOM 3087 C CA . LEU B 1 159 ? 2.08 14.602 23.938 1 97.94 159 LEU B CA 1
ATOM 3088 C C . LEU B 1 159 ? 2.984 15.68 23.359 1 97.94 159 LEU B C 1
ATOM 3090 O O . LEU B 1 159 ? 3.924 16.125 24.031 1 97.94 159 LEU B O 1
ATOM 3094 N N . GLY B 1 160 ? 2.678 16.125 22.172 1 98.56 160 GLY B N 1
ATOM 3095 C CA . GLY B 1 160 ? 3.537 17.078 21.469 1 98.56 160 GLY B CA 1
ATOM 3096 C C . GLY B 1 160 ? 3.074 18.516 21.609 1 98.56 160 GLY B C 1
ATOM 3097 O O . GLY B 1 160 ? 3.617 19.406 20.953 1 98.56 160 GLY B O 1
ATOM 3098 N N . ILE B 1 161 ? 2.156 18.797 22.453 1 98.56 161 ILE B N 1
ATOM 3099 C CA . ILE B 1 161 ? 1.519 20.094 22.594 1 98.56 161 ILE B CA 1
ATOM 3100 C C . ILE B 1 161 ? 2.58 21.172 22.844 1 98.56 161 ILE B C 1
ATOM 3102 O O . ILE B 1 161 ? 2.561 22.219 22.219 1 98.56 161 ILE B O 1
ATOM 3106 N N . PRO B 1 162 ? 3.592 20.953 23.734 1 98.62 162 PRO B N 1
ATOM 3107 C CA . PRO B 1 162 ? 4.574 22 23.969 1 98.62 162 PRO B CA 1
ATOM 3108 C C . PRO B 1 162 ? 5.309 22.422 22.703 1 98.62 162 PRO B C 1
ATOM 3110 O O . PRO B 1 162 ? 5.387 23.625 22.391 1 98.62 162 PRO B O 1
ATOM 3113 N N . LEU B 1 163 ? 5.754 21.5 21.953 1 98.62 163 LEU B N 1
ATOM 3114 C CA . LEU B 1 163 ? 6.48 21.828 20.734 1 98.62 163 LEU B CA 1
ATOM 3115 C C . LEU B 1 163 ? 5.535 22.375 19.672 1 98.62 163 LEU B C 1
ATOM 3117 O O . LEU B 1 163 ? 5.902 23.266 18.906 1 98.62 163 LEU B O 1
ATOM 3121 N N . LEU B 1 164 ? 4.336 21.828 19.562 1 98.75 164 LEU B N 1
ATOM 3122 C CA . LEU B 1 164 ? 3.346 22.328 18.609 1 98.75 164 LEU B CA 1
ATOM 3123 C C . LEU B 1 164 ? 3.082 23.812 18.844 1 98.75 164 LEU B C 1
ATOM 3125 O O . LEU B 1 164 ? 3.012 24.594 17.891 1 98.75 164 LEU B O 1
ATOM 3129 N N . LYS B 1 165 ? 2.92 24.156 20.094 1 98.56 165 LYS B N 1
ATOM 3130 C CA . LYS B 1 165 ? 2.697 25.547 20.453 1 98.56 165 LYS B CA 1
ATOM 3131 C C . LYS B 1 165 ? 3.871 26.422 20.016 1 98.56 165 LYS B C 1
ATOM 3133 O O . LYS B 1 165 ? 3.676 27.484 19.422 1 98.56 165 LYS B O 1
ATOM 3138 N N . GLU B 1 166 ? 5.047 25.953 20.312 1 98.62 166 GLU B N 1
ATOM 3139 C CA . GLU B 1 166 ? 6.258 26.688 19.953 1 98.62 166 GLU B CA 1
ATOM 3140 C C . GLU B 1 166 ? 6.352 26.875 18.438 1 98.62 166 GLU B C 1
ATOM 3142 O O . GLU B 1 166 ? 6.672 27.969 17.969 1 98.62 166 GLU B O 1
ATOM 3147 N N . LEU B 1 167 ? 6.109 25.812 17.688 1 98.69 167 LEU B N 1
ATOM 3148 C CA . LEU B 1 167 ? 6.191 25.844 16.234 1 98.69 167 LEU B CA 1
ATOM 3149 C C . LEU B 1 167 ? 5.172 26.812 15.656 1 98.69 167 LEU B C 1
ATOM 3151 O O . LEU B 1 167 ? 5.465 27.531 14.688 1 98.69 167 LEU B O 1
ATOM 3155 N N . ARG B 1 168 ? 3.984 26.797 16.172 1 98.06 168 ARG B N 1
ATOM 3156 C CA . ARG B 1 168 ? 2.943 27.719 15.711 1 98.06 168 ARG B CA 1
ATOM 3157 C C . ARG B 1 168 ? 3.381 29.172 15.875 1 98.06 168 ARG B C 1
ATOM 3159 O O . ARG B 1 168 ? 3.215 29.969 14.953 1 98.06 168 ARG B O 1
ATOM 3166 N N . GLU B 1 169 ? 3.885 29.453 17.016 1 98 169 GLU B N 1
ATOM 3167 C CA . GLU B 1 169 ? 4.363 30.812 17.281 1 98 169 GLU B CA 1
ATOM 3168 C C . GLU B 1 169 ? 5.504 31.188 16.328 1 98 169 GLU B C 1
ATOM 3170 O O . GLU B 1 169 ? 5.523 32.281 15.789 1 98 169 GLU B O 1
ATOM 3175 N N . ARG B 1 170 ? 6.395 30.297 16.156 1 98.12 170 ARG B N 1
ATOM 3176 C CA . ARG B 1 170 ? 7.547 30.547 15.305 1 98.12 170 ARG B CA 1
ATOM 3177 C C . ARG B 1 170 ? 7.121 30.703 13.844 1 98.12 170 ARG B C 1
ATOM 3179 O O . ARG B 1 170 ? 7.688 31.531 13.117 1 98.12 170 ARG B O 1
ATOM 3186 N N . ALA B 1 171 ? 6.23 29.828 13.398 1 98.12 171 ALA B N 1
ATOM 3187 C CA . ALA B 1 171 ? 5.734 29.906 12.031 1 98.12 171 ALA B CA 1
ATOM 3188 C C . ALA B 1 171 ? 5.121 31.281 11.742 1 98.12 171 ALA B C 1
ATOM 3190 O O . ALA B 1 171 ? 5.211 31.781 10.625 1 98.12 171 ALA B O 1
ATOM 3191 N N . ASN B 1 172 ? 4.402 31.781 12.773 1 97.56 172 ASN B N 1
ATOM 3192 C CA . ASN B 1 172 ? 3.848 33.125 12.703 1 97.56 172 ASN B CA 1
ATOM 3193 C C . ASN B 1 172 ? 3.045 33.344 11.422 1 97.56 172 ASN B C 1
ATOM 3195 O O . ASN B 1 172 ? 3.236 34.344 10.727 1 97.56 172 ASN B O 1
ATOM 3199 N N . GLY B 1 173 ? 2.307 32.406 11.047 1 97.31 173 GLY B N 1
ATOM 3200 C CA . GLY B 1 173 ? 1.371 32.531 9.938 1 97.31 173 GLY B CA 1
ATOM 3201 C C . GLY B 1 173 ? 2.008 32.281 8.586 1 97.31 173 GLY B C 1
ATOM 3202 O O . GLY B 1 173 ? 1.324 32.312 7.559 1 97.31 173 GLY B O 1
ATOM 3203 N N . ARG B 1 174 ? 3.301 31.953 8.477 1 98.44 174 ARG B N 1
ATOM 3204 C CA . ARG B 1 174 ? 3.998 31.766 7.207 1 98.44 174 ARG B CA 1
ATOM 3205 C C . ARG B 1 174 ? 3.699 30.391 6.617 1 98.44 174 ARG B C 1
ATOM 3207 O O . ARG B 1 174 ? 3.904 30.172 5.422 1 98.44 174 ARG B O 1
ATOM 3214 N N . ILE B 1 175 ? 3.27 29.469 7.457 1 98.56 175 ILE B N 1
ATOM 3215 C CA . ILE B 1 175 ? 2.893 28.125 7.051 1 98.56 175 ILE B CA 1
ATOM 3216 C C . ILE B 1 175 ? 1.814 27.578 7.984 1 98.56 175 ILE B C 1
ATOM 3218 O O . ILE B 1 175 ? 1.731 27.984 9.148 1 98.56 175 ILE B O 1
ATOM 3222 N N . THR B 1 176 ? 0.995 26.719 7.473 1 98.44 176 THR B N 1
ATOM 3223 C CA . THR B 1 176 ? -0.053 26.109 8.281 1 98.44 176 THR B CA 1
ATOM 3224 C C . THR B 1 176 ? 0.473 24.875 9 1 98.44 176 THR B C 1
ATOM 3226 O O . THR B 1 176 ? 1.113 24.016 8.391 1 98.44 176 THR B O 1
ATOM 3229 N N . LEU B 1 177 ? 0.228 24.797 10.281 1 98.69 177 LEU B N 1
ATOM 3230 C CA . LEU B 1 177 ? 0.49 23.562 11.016 1 98.69 177 LEU B CA 1
ATOM 3231 C C . LEU B 1 177 ? -0.756 22.672 11.062 1 98.69 177 LEU B C 1
ATOM 3233 O O . LEU B 1 177 ? -1.847 23.156 11.375 1 98.69 177 LEU B O 1
ATOM 3237 N N . LEU B 1 178 ? -0.592 21.5 10.641 1 98.81 178 LEU B N 1
ATOM 3238 C CA . LEU B 1 178 ? -1.604 20.453 10.703 1 98.81 178 LEU B CA 1
ATOM 3239 C C . LEU B 1 178 ? -1.285 19.453 11.812 1 98.81 178 LEU B C 1
ATOM 3241 O O . LEU B 1 178 ? -0.347 18.672 11.688 1 98.81 178 LEU B O 1
ATOM 3245 N N . ALA B 1 179 ? -2.029 19.516 12.922 1 98.69 179 ALA B N 1
ATOM 3246 C CA . ALA B 1 179 ? -1.765 18.625 14.047 1 98.69 179 ALA B CA 1
ATOM 3247 C C . ALA B 1 179 ? -2.35 17.234 13.797 1 98.69 179 ALA B C 1
ATOM 3249 O O . ALA B 1 179 ? -3.549 17.094 13.539 1 98.69 179 ALA B O 1
ATOM 3250 N N . GLY B 1 180 ? -1.467 16.297 13.875 1 97.56 180 GLY B N 1
ATOM 3251 C CA . GLY B 1 180 ? -1.929 14.938 13.641 1 97.56 180 GLY B CA 1
ATOM 3252 C C . GLY B 1 180 ? -1.231 13.906 14.508 1 97.56 180 GLY B C 1
ATOM 3253 O O . GLY B 1 180 ? -0.34 14.25 15.289 1 97.56 180 GLY B O 1
ATOM 3254 N N . CYS B 1 181 ? -1.778 12.664 14.359 1 95.75 181 CYS B N 1
ATOM 3255 C CA . CYS B 1 181 ? -1.359 11.484 15.102 1 95.75 181 CYS B CA 1
ATOM 3256 C C . CYS B 1 181 ? -2.039 11.43 16.469 1 95.75 181 CYS B C 1
ATOM 3258 O O . CYS B 1 181 ? -1.669 12.164 17.375 1 95.75 181 CYS B O 1
ATOM 3260 N N . GLY B 1 182 ? -2.994 10.547 16.531 1 95.62 182 GLY B N 1
ATOM 3261 C CA . GLY B 1 182 ? -3.689 10.312 17.781 1 95.62 182 GLY B CA 1
ATOM 3262 C C . GLY B 1 182 ? -4.77 11.336 18.062 1 95.62 182 GLY B C 1
ATOM 3263 O O . GLY B 1 182 ? -5.359 11.344 19.156 1 95.62 182 GLY B O 1
ATOM 3264 N N . VAL B 1 183 ? -5.031 12.25 17.203 1 98 183 VAL B N 1
ATOM 3265 C CA . VAL B 1 183 ? -6.102 13.227 17.375 1 98 183 VAL B CA 1
ATOM 3266 C C . VAL B 1 183 ? -7.457 12.539 17.297 1 98 183 VAL B C 1
ATOM 3268 O O . VAL B 1 183 ? -7.684 11.711 16.391 1 98 183 VAL B O 1
ATOM 3271 N N . ASN B 1 184 ? -8.336 12.805 18.188 1 97.31 184 ASN B N 1
ATOM 3272 C CA . ASN B 1 184 ? -9.68 12.219 18.234 1 97.31 184 ASN B CA 1
ATOM 3273 C C . ASN B 1 184 ? -10.648 13.117 19 1 97.31 184 ASN B C 1
ATOM 3275 O O . ASN B 1 184 ? -10.297 14.234 19.391 1 97.31 184 ASN B O 1
ATOM 3279 N N . GLU B 1 185 ? -11.836 12.609 19.203 1 96.19 185 GLU B N 1
ATOM 3280 C CA . GLU B 1 185 ? -12.914 13.406 19.781 1 96.19 185 GLU B CA 1
ATOM 3281 C C . GLU B 1 185 ? -12.625 13.75 21.25 1 96.19 185 GLU B C 1
ATOM 3283 O O . GLU B 1 185 ? -13.172 14.719 21.781 1 96.19 185 GLU B O 1
ATOM 3288 N N . LYS B 1 186 ? -11.766 13.031 21.875 1 96.62 186 LYS B N 1
ATOM 3289 C CA . LYS B 1 186 ? -11.523 13.227 23.297 1 96.62 186 LYS B CA 1
ATOM 3290 C C . LYS B 1 186 ? -10.43 14.266 23.547 1 96.62 186 LYS B C 1
ATOM 3292 O O . LYS B 1 186 ? -10.32 14.82 24.641 1 96.62 186 LYS B O 1
ATOM 3297 N N . ASN B 1 187 ? -9.586 14.523 22.5 1 97.38 187 ASN B N 1
ATOM 3298 C CA . ASN B 1 187 ? -8.422 15.344 22.812 1 97.38 187 ASN B CA 1
ATOM 3299 C C . ASN B 1 187 ? -8.305 16.547 21.875 1 97.38 187 ASN B C 1
ATOM 3301 O O . ASN B 1 187 ? -7.512 17.453 22.125 1 97.38 187 ASN B O 1
ATOM 3305 N N . ILE B 1 188 ? -9.094 16.625 20.828 1 97.88 188 ILE B N 1
ATOM 3306 C CA . ILE B 1 188 ? -8.93 17.625 19.781 1 97.88 188 ILE B CA 1
ATOM 3307 C C . ILE B 1 188 ? -9.141 19.016 20.359 1 97.88 188 ILE B C 1
ATOM 3309 O O . ILE B 1 188 ? -8.422 19.953 20.016 1 97.88 188 ILE B O 1
ATOM 3313 N N . CYS B 1 189 ? -10.047 19.219 21.234 1 96.19 189 CYS B N 1
ATOM 3314 C CA . CYS B 1 189 ? -10.328 20.516 21.844 1 96.19 189 CYS B CA 1
ATOM 3315 C C . CYS B 1 189 ? -9.133 21 22.672 1 96.19 189 CYS B C 1
ATOM 3317 O O . CYS B 1 189 ? -8.75 22.156 22.578 1 96.19 189 CYS B O 1
ATOM 3319 N N . ARG B 1 190 ? -8.641 20.094 23.453 1 96.5 190 ARG B N 1
ATOM 3320 C CA . ARG B 1 190 ? -7.484 20.438 24.281 1 96.5 190 ARG B CA 1
ATOM 3321 C C . ARG B 1 190 ? -6.301 20.844 23.406 1 96.5 190 ARG B C 1
ATOM 3323 O O . ARG B 1 190 ? -5.648 21.859 23.672 1 96.5 190 ARG B O 1
ATOM 3330 N N . ILE B 1 191 ? -5.992 20.078 22.359 1 98.12 191 ILE B N 1
ATOM 3331 C CA . ILE B 1 191 ? -4.883 20.375 21.453 1 98.12 191 ILE B CA 1
ATOM 3332 C C . ILE B 1 191 ? -5.09 21.75 20.828 1 98.12 191 ILE B C 1
ATOM 3334 O O . ILE B 1 191 ? -4.172 22.578 20.797 1 98.12 191 ILE B O 1
ATOM 3338 N N . ALA B 1 192 ? -6.293 22.047 20.375 1 97.5 192 ALA B N 1
ATOM 3339 C CA . ALA B 1 192 ? -6.613 23.328 19.75 1 97.5 192 ALA B CA 1
ATOM 3340 C C . ALA B 1 192 ? -6.395 24.484 20.719 1 97.5 192 ALA B C 1
ATOM 3342 O O . ALA B 1 192 ? -5.723 25.469 20.375 1 97.5 192 ALA B O 1
ATOM 3343 N N . LYS B 1 193 ? -6.906 24.359 21.906 1 96.25 193 LYS B N 1
ATOM 3344 C CA . LYS B 1 193 ? -6.863 25.438 22.906 1 96.25 193 LYS B CA 1
ATOM 3345 C C . LYS B 1 193 ? -5.43 25.703 23.344 1 96.25 193 LYS B C 1
ATOM 3347 O O . LYS B 1 193 ? -5.031 26.875 23.484 1 96.25 193 LYS B O 1
ATOM 3352 N N . GLU B 1 194 ? -4.703 24.688 23.516 1 97.62 194 GLU B N 1
ATOM 3353 C CA . GLU B 1 194 ? -3.383 24.828 24.125 1 97.62 194 GLU B CA 1
ATOM 3354 C C . GLU B 1 194 ? -2.338 25.219 23.078 1 97.62 194 GLU B C 1
ATOM 3356 O O . GLU B 1 194 ? -1.296 25.781 23.406 1 97.62 194 GLU B O 1
ATOM 3361 N N . THR B 1 195 ? -2.521 24.891 21.828 1 97.69 195 THR B N 1
ATOM 3362 C CA . THR B 1 195 ? -1.516 25.141 20.812 1 97.69 195 THR B CA 1
ATOM 3363 C C . THR B 1 195 ? -1.915 26.328 19.938 1 97.69 195 THR B C 1
ATOM 3365 O O . THR B 1 195 ? -1.062 26.969 19.328 1 97.69 195 THR B O 1
ATOM 3368 N N . GLY B 1 196 ? -3.254 26.547 19.781 1 96.5 196 GLY B N 1
ATOM 3369 C CA . GLY B 1 196 ? -3.758 27.562 18.875 1 96.5 196 GLY B CA 1
ATOM 3370 C C . GLY B 1 196 ? -3.814 27.094 17.438 1 96.5 196 GLY B C 1
ATOM 3371 O O . GLY B 1 196 ? -4.18 27.859 16.531 1 96.5 196 GLY B O 1
ATOM 3372 N N . ILE B 1 197 ? -3.449 25.875 17.172 1 97.25 197 ILE B N 1
ATOM 3373 C CA . ILE B 1 197 ? -3.516 25.281 15.828 1 97.25 197 ILE B CA 1
ATOM 3374 C C . ILE B 1 197 ? -4.973 25.188 15.383 1 97.25 197 ILE B C 1
ATOM 3376 O O . ILE B 1 197 ? -5.855 24.891 16.188 1 97.25 197 ILE B O 1
ATOM 3380 N N . GLN B 1 198 ? -5.16 25.328 14.062 1 96.88 198 GLN B N 1
ATOM 3381 C CA . GLN B 1 198 ? -6.535 25.406 13.578 1 96.88 198 GLN B CA 1
ATOM 3382 C C . GLN B 1 198 ? -6.832 24.297 12.578 1 96.88 198 GLN B C 1
ATOM 3384 O O . GLN B 1 198 ? -7.973 24.141 12.133 1 96.88 198 GLN B O 1
ATOM 3389 N N . GLU B 1 199 ? -5.891 23.562 12.141 1 98.38 199 GLU B N 1
ATOM 3390 C CA . GLU B 1 199 ? -6.117 22.438 11.25 1 98.38 199 GLU B CA 1
ATOM 3391 C C . GLU B 1 199 ? -5.723 21.109 11.914 1 98.38 199 GLU B C 1
ATOM 3393 O O . GLU B 1 199 ? -4.684 21.031 12.578 1 98.38 199 GLU B O 1
ATOM 3398 N N . PHE B 1 200 ? -6.586 20.156 11.75 1 98.75 200 PHE B N 1
ATOM 3399 C CA . PHE B 1 200 ? -6.395 18.891 12.445 1 98.75 200 PHE B CA 1
ATOM 3400 C C . PHE B 1 200 ? -6.504 17.719 11.477 1 98.75 200 PHE B C 1
ATOM 3402 O O . PHE B 1 200 ? -7.348 17.719 10.578 1 98.75 200 PHE B O 1
ATOM 3409 N N . HIS B 1 201 ? -5.664 16.766 11.672 1 98.81 201 HIS B N 1
ATOM 3410 C CA . HIS B 1 201 ? -5.586 15.523 10.914 1 98.81 201 HIS B CA 1
ATOM 3411 C C . HIS B 1 201 ? -5.898 14.32 11.797 1 98.81 201 HIS B C 1
ATOM 3413 O O . HIS B 1 201 ? -5.242 14.109 12.82 1 98.81 201 HIS B O 1
ATOM 3419 N N . PHE B 1 202 ? -6.879 13.57 11.469 1 98.31 202 PHE B N 1
ATOM 3420 C CA . PHE B 1 202 ? -7.238 12.383 12.227 1 98.31 202 PHE B CA 1
ATOM 3421 C C . PHE B 1 202 ? -7.816 11.312 11.312 1 98.31 202 PHE B C 1
ATOM 3423 O O . PHE B 1 202 ? -8.031 11.555 10.125 1 98.31 202 PHE B O 1
ATOM 3430 N N . SER B 1 203 ? -8.039 10.055 11.75 1 97.44 203 SER B N 1
ATOM 3431 C CA . SER B 1 203 ? -8.461 8.969 10.875 1 97.44 203 SER B CA 1
ATOM 3432 C C . SER B 1 203 ? -9.922 8.594 11.125 1 97.44 203 SER B C 1
ATOM 3434 O O . SER B 1 203 ? -10.617 8.133 10.219 1 97.44 203 SER B O 1
ATOM 3436 N N . ALA B 1 204 ? -10.383 8.742 12.453 1 97.62 204 ALA B N 1
ATOM 3437 C CA . ALA B 1 204 ? -11.773 8.477 12.828 1 97.62 204 ALA B CA 1
ATOM 3438 C C . ALA B 1 204 ? -12.203 7.082 12.383 1 97.62 204 ALA B C 1
ATOM 3440 O O . ALA B 1 204 ? -13.273 6.914 11.797 1 97.62 204 ALA B O 1
ATOM 3441 N N . ARG B 1 205 ? -11.43 6.066 12.648 1 96.31 205 ARG B N 1
ATOM 3442 C CA . ARG B 1 205 ? -11.68 4.715 12.156 1 96.31 205 ARG B CA 1
ATOM 3443 C C . ARG B 1 205 ? -12.344 3.855 13.234 1 96.31 205 ARG B C 1
ATOM 3445 O O . ARG B 1 205 ? -12.156 4.098 14.43 1 96.31 205 ARG B O 1
ATOM 3452 N N . GLU B 1 206 ? -13.094 2.943 12.82 1 95.25 206 GLU B N 1
ATOM 3453 C CA . GLU B 1 206 ? -13.648 1.863 13.617 1 95.25 206 GLU B CA 1
ATOM 3454 C C . GLU B 1 206 ? -13.367 0.502 12.992 1 95.25 206 GLU B C 1
ATOM 3456 O O . GLU B 1 206 ? -13.188 0.396 11.781 1 95.25 206 GLU B O 1
ATOM 3461 N N . SER B 1 207 ? -13.32 -0.489 13.852 1 93.25 207 SER B N 1
ATOM 3462 C CA . SER B 1 207 ? -13.133 -1.856 13.383 1 93.25 207 SER B CA 1
ATOM 3463 C C . SER B 1 207 ? -14.438 -2.453 12.867 1 93.25 207 SER B C 1
ATOM 3465 O O . SER B 1 207 ? -15.461 -2.393 13.547 1 93.25 207 SER B O 1
ATOM 3467 N N . ILE B 1 208 ? -14.367 -2.924 11.672 1 92.31 208 ILE B N 1
ATOM 3468 C CA . ILE B 1 208 ? -15.531 -3.602 11.117 1 92.31 208 ILE B CA 1
ATOM 3469 C C . ILE B 1 208 ? -15.195 -5.062 10.828 1 92.31 208 ILE B C 1
ATOM 3471 O O . ILE B 1 208 ? -14.086 -5.371 10.375 1 92.31 208 ILE B O 1
ATOM 3475 N N . LYS B 1 209 ? -16.172 -5.953 11.016 1 93.81 209 LYS B N 1
ATOM 3476 C CA . LYS B 1 209 ? -15.977 -7.379 10.781 1 93.81 209 LYS B CA 1
ATOM 3477 C C . LYS B 1 209 ? -16.172 -7.727 9.305 1 93.81 209 LYS B C 1
ATOM 3479 O O . LYS B 1 209 ? -17.031 -7.145 8.633 1 93.81 209 LYS B O 1
ATOM 3484 N N . SER B 1 210 ? -15.383 -8.695 8.906 1 94.31 210 SER B N 1
ATOM 3485 C CA . SER B 1 210 ? -15.516 -9.219 7.547 1 94.31 210 SER B CA 1
ATOM 3486 C C . SER B 1 210 ? -16.875 -9.867 7.34 1 94.31 210 SER B C 1
ATOM 3488 O O . SER B 1 210 ? -17.438 -10.453 8.266 1 94.31 210 SER B O 1
ATOM 3490 N N . GLY B 1 211 ? -17.391 -9.734 6.152 1 94.75 211 GLY B N 1
ATOM 3491 C CA . GLY B 1 211 ? -18.625 -10.414 5.793 1 94.75 211 GLY B CA 1
ATOM 3492 C C . GLY B 1 211 ? -18.422 -11.883 5.48 1 94.75 211 GLY B C 1
ATOM 3493 O O . GLY B 1 211 ? -19.375 -12.594 5.164 1 94.75 211 GLY B O 1
ATOM 3494 N N . MET B 1 212 ? -17.219 -12.414 5.566 1 95.44 212 MET B N 1
ATOM 3495 C CA . MET B 1 212 ? -16.938 -13.82 5.27 1 95.44 212 MET B CA 1
ATOM 3496 C C . MET B 1 212 ? -17.578 -14.734 6.301 1 95.44 212 MET B C 1
ATOM 3498 O O . MET B 1 212 ? -17.406 -14.539 7.504 1 95.44 212 MET B O 1
ATOM 3502 N N . GLU B 1 213 ? -18.281 -15.656 5.836 1 95.5 213 GLU B N 1
ATOM 3503 C CA . GLU B 1 213 ? -18.844 -16.688 6.707 1 95.5 213 GLU B CA 1
ATOM 3504 C C . GLU B 1 213 ? -17.875 -17.859 6.867 1 95.5 213 GLU B C 1
ATOM 3506 O O . GLU B 1 213 ? -17.656 -18.344 7.98 1 95.5 213 GLU B O 1
ATOM 3511 N N . TYR B 1 214 ? -17.359 -18.25 5.75 1 94.69 214 TYR B N 1
ATOM 3512 C CA . TYR B 1 214 ? -16.344 -19.297 5.801 1 94.69 214 TYR B CA 1
ATOM 3513 C C . TYR B 1 214 ? -14.953 -18.719 6.016 1 94.69 214 TYR B C 1
ATOM 3515 O O . TYR B 1 214 ? -14.617 -17.672 5.445 1 94.69 214 TYR B O 1
ATOM 3523 N N . LYS B 1 215 ? -14.164 -19.391 6.863 1 91.81 215 LYS B N 1
ATOM 3524 C CA . LYS B 1 215 ? -12.781 -19.016 7.145 1 91.81 215 LYS B CA 1
ATOM 3525 C C . LYS B 1 215 ? -11.867 -20.234 7.188 1 91.81 215 LYS B C 1
ATOM 3527 O O . LYS B 1 215 ? -12.227 -21.266 7.77 1 91.81 215 LYS B O 1
ATOM 3532 N N . ASN B 1 216 ? -10.789 -20.172 6.438 1 90.81 216 ASN B N 1
ATOM 3533 C CA . ASN B 1 216 ? -9.727 -21.156 6.633 1 90.81 216 ASN B CA 1
ATOM 3534 C C . ASN B 1 216 ? -8.688 -20.656 7.633 1 90.81 216 ASN B C 1
ATOM 3536 O O . ASN B 1 216 ? -7.805 -19.875 7.281 1 90.81 216 ASN B O 1
ATOM 3540 N N . GLU B 1 217 ? -8.625 -21.156 8.812 1 86.62 217 GLU B N 1
ATOM 3541 C CA . GLU B 1 217 ? -7.816 -20.641 9.914 1 86.62 217 GLU B CA 1
ATOM 3542 C C . GLU B 1 217 ? -6.363 -21.094 9.789 1 86.62 217 GLU B C 1
ATOM 3544 O O . GLU B 1 217 ? -5.484 -20.562 10.469 1 86.62 217 GLU B O 1
ATOM 3549 N N . ALA B 1 218 ? -6.164 -22 8.867 1 86.75 218 ALA B N 1
ATOM 3550 C CA . ALA B 1 218 ? -4.805 -22.5 8.703 1 86.75 218 ALA B CA 1
ATOM 3551 C C . ALA B 1 218 ? -3.943 -21.5 7.93 1 86.75 218 ALA B C 1
ATOM 3553 O O . ALA B 1 218 ? -2.715 -21.594 7.934 1 86.75 218 ALA B O 1
ATOM 3554 N N . VAL B 1 219 ? -4.621 -20.609 7.297 1 89.31 219 VAL B N 1
ATOM 3555 C CA . VAL B 1 219 ? -3.922 -19.703 6.383 1 89.31 219 VAL B CA 1
ATOM 3556 C C . VAL B 1 219 ? -4.082 -18.266 6.855 1 89.31 219 VAL B C 1
ATOM 3558 O O . VAL B 1 219 ? -5.188 -17.844 7.195 1 89.31 219 VAL B O 1
ATOM 3561 N N . SER B 1 220 ? -2.949 -17.547 6.883 1 84.56 220 SER B N 1
ATOM 3562 C CA . SER B 1 220 ? -2.957 -16.125 7.199 1 84.56 220 SER B CA 1
ATOM 3563 C C . SER B 1 220 ? -2.354 -15.305 6.066 1 84.56 220 SER B C 1
ATOM 3565 O O . SER B 1 220 ? -1.326 -15.68 5.496 1 84.56 220 SER B O 1
ATOM 3567 N N . MET B 1 221 ? -3.006 -14.289 5.625 1 79.19 221 MET B N 1
ATOM 3568 C CA . MET B 1 221 ? -2.504 -13.398 4.582 1 79.19 221 MET B CA 1
ATOM 3569 C C . MET B 1 221 ? -1.688 -12.258 5.188 1 79.19 221 MET B C 1
ATOM 3571 O O . MET B 1 221 ? -0.902 -11.617 4.488 1 79.19 221 MET B O 1
ATOM 3575 N N . GLY B 1 222 ? -2.068 -12.078 6.309 1 70.25 222 GLY B N 1
ATOM 3576 C CA . GLY B 1 222 ? -1.356 -11.148 7.172 1 70.25 222 GLY B CA 1
ATOM 3577 C C . GLY B 1 222 ? -0.91 -11.773 8.477 1 70.25 222 GLY B C 1
ATOM 3578 O O . GLY B 1 222 ? -0.642 -12.977 8.539 1 70.25 222 GLY B O 1
ATOM 3579 N N . GLY B 1 223 ? -0.548 -11.219 9.508 1 69.88 223 GLY B N 1
ATOM 3580 C CA . GLY B 1 223 ? -0.157 -11.68 10.828 1 69.88 223 GLY B CA 1
ATOM 3581 C C . GLY B 1 223 ? 0.403 -10.578 11.711 1 69.88 223 GLY B C 1
ATOM 3582 O O . GLY B 1 223 ? 0.141 -9.398 11.477 1 69.88 223 GLY B O 1
ATOM 3583 N N . THR B 1 224 ? 0.816 -11.031 12.719 1 71.75 224 THR B N 1
ATOM 3584 C CA . THR B 1 224 ? 1.513 -10.078 13.578 1 71.75 224 THR B CA 1
ATOM 3585 C C . THR B 1 224 ? 2.896 -9.758 13.016 1 71.75 224 THR B C 1
ATOM 3587 O O . THR B 1 224 ? 3.725 -10.656 12.852 1 71.75 224 THR B O 1
ATOM 3590 N N . VAL B 1 225 ? 2.938 -8.508 12.688 1 77.75 225 VAL B N 1
ATOM 3591 C CA . VAL B 1 225 ? 4.188 -8.117 12.047 1 77.75 225 VAL B CA 1
ATOM 3592 C C . VAL B 1 225 ? 4.785 -6.918 12.781 1 77.75 225 VAL B C 1
ATOM 3594 O O . VAL B 1 225 ? 4.059 -6.023 13.219 1 77.75 225 VAL B O 1
ATOM 3597 N N . HIS B 1 226 ? 6.047 -6.961 13.031 1 79.25 226 HIS B N 1
ATOM 3598 C CA . HIS B 1 226 ? 6.789 -5.789 13.477 1 79.25 226 HIS B CA 1
ATOM 3599 C C . HIS B 1 226 ? 7.336 -4.996 12.289 1 79.25 226 HIS B C 1
ATOM 3601 O O . HIS B 1 226 ? 8.102 -5.527 11.484 1 79.25 226 HIS B O 1
ATOM 3607 N N . ILE B 1 227 ? 6.93 -3.844 12.242 1 81.81 227 ILE B N 1
ATOM 3608 C CA . ILE B 1 227 ? 7.348 -2.969 11.156 1 81.81 227 ILE B CA 1
ATOM 3609 C C . ILE B 1 227 ? 8.305 -1.906 11.688 1 81.81 227 ILE B C 1
ATOM 3611 O O . ILE B 1 227 ? 7.918 -1.051 12.484 1 81.81 227 ILE B O 1
ATOM 3615 N N . SER B 1 228 ? 9.516 -2.047 11.266 1 81 228 SER B N 1
ATOM 3616 C CA . SER B 1 228 ? 10.555 -1.117 11.688 1 81 228 SER B CA 1
ATOM 3617 C C . SER B 1 228 ? 10.719 0.027 10.688 1 81 228 SER B C 1
ATOM 3619 O O . SER B 1 228 ? 10.617 -0.18 9.477 1 81 228 SER B O 1
ATOM 3621 N N . GLU B 1 229 ? 11.047 1.174 11.242 1 85.81 229 GLU B N 1
ATOM 3622 C CA . GLU B 1 229 ? 11.32 2.342 10.406 1 85.81 229 GLU B CA 1
ATOM 3623 C C . GLU B 1 229 ? 12.758 2.318 9.883 1 85.81 229 GLU B C 1
ATOM 3625 O O . GLU B 1 229 ? 13.086 3.047 8.945 1 85.81 229 GLU B O 1
ATOM 3630 N N . TYR B 1 230 ? 13.523 1.467 10.508 1 89.94 230 TYR B N 1
ATOM 3631 C CA . TYR B 1 230 ? 14.945 1.574 10.195 1 89.94 230 TYR B CA 1
ATOM 3632 C C . TYR B 1 230 ? 15.492 0.245 9.688 1 89.94 230 TYR B C 1
ATOM 3634 O O . TYR B 1 230 ? 16.703 -0.013 9.781 1 89.94 230 TYR B O 1
ATOM 3642 N N . GLU B 1 231 ? 14.578 -0.544 9.32 1 89.62 231 GLU B N 1
ATOM 3643 C CA . GLU B 1 231 ? 14.906 -1.802 8.648 1 89.62 231 GLU B CA 1
ATOM 3644 C C . GLU B 1 231 ? 13.883 -2.135 7.57 1 89.62 231 GLU B C 1
ATOM 3646 O O . GLU B 1 231 ? 12.688 -1.898 7.746 1 89.62 231 GLU B O 1
ATOM 3651 N N . ARG B 1 232 ? 14.43 -2.652 6.48 1 91.56 232 ARG B N 1
ATOM 3652 C CA . ARG B 1 232 ? 13.531 -3.068 5.406 1 91.56 232 ARG B CA 1
ATOM 3653 C C . ARG B 1 232 ? 13.922 -4.441 4.867 1 91.56 232 ARG B C 1
ATOM 3655 O O . ARG B 1 232 ? 15.102 -4.809 4.883 1 91.56 232 ARG B O 1
ATOM 3662 N N . ASN B 1 233 ? 12.938 -5.152 4.395 1 91.62 233 ASN B N 1
ATOM 3663 C CA . ASN B 1 233 ? 13.172 -6.418 3.705 1 91.62 233 ASN B CA 1
ATOM 3664 C C . ASN B 1 233 ? 13.164 -6.238 2.191 1 91.62 233 ASN B C 1
ATOM 3666 O O . ASN B 1 233 ? 12.18 -5.766 1.62 1 91.62 233 ASN B O 1
ATOM 3670 N N . VAL B 1 234 ? 14.258 -6.625 1.571 1 94.75 234 VAL B N 1
ATOM 3671 C CA . VAL B 1 234 ? 14.383 -6.402 0.135 1 94.75 234 VAL B CA 1
ATOM 3672 C C . VAL B 1 234 ? 14.875 -7.676 -0.544 1 94.75 234 VAL B C 1
ATOM 3674 O O . VAL B 1 234 ? 15.695 -8.414 0.016 1 94.75 234 VAL B O 1
ATOM 3677 N N . THR B 1 235 ? 14.328 -7.926 -1.731 1 97.56 235 THR B N 1
ATOM 3678 C CA . THR B 1 235 ? 14.836 -9.016 -2.559 1 97.56 235 THR B CA 1
ATOM 3679 C C . THR B 1 235 ? 16.297 -8.766 -2.936 1 97.56 235 THR B C 1
ATOM 3681 O O . THR B 1 235 ? 16.672 -7.648 -3.297 1 97.56 235 THR B O 1
ATOM 3684 N N . THR B 1 236 ? 17.125 -9.836 -2.762 1 97.12 236 THR B N 1
ATOM 3685 C CA . THR B 1 236 ? 18.516 -9.695 -3.158 1 97.12 236 THR B CA 1
ATOM 3686 C C . THR B 1 236 ? 18.859 -10.664 -4.285 1 97.12 236 THR B C 1
ATOM 3688 O O . THR B 1 236 ? 18.281 -11.758 -4.367 1 97.12 236 THR B O 1
ATOM 3691 N N . VAL B 1 237 ? 19.812 -10.188 -5.117 1 97.94 237 VAL B N 1
ATOM 3692 C CA . VAL B 1 237 ? 20.297 -11.031 -6.207 1 97.94 237 VAL B CA 1
ATOM 3693 C C . VAL B 1 237 ? 20.766 -12.375 -5.656 1 97.94 237 VAL B C 1
ATOM 3695 O O . VAL B 1 237 ? 20.422 -13.43 -6.191 1 97.94 237 VAL B O 1
ATOM 3698 N N . LYS B 1 238 ? 21.484 -12.312 -4.59 1 97.38 238 LYS B N 1
ATOM 3699 C CA . LYS B 1 238 ? 22.078 -13.508 -3.994 1 97.38 238 LYS B CA 1
ATOM 3700 C C . LYS B 1 238 ? 21 -14.516 -3.602 1 97.38 238 LYS B C 1
ATOM 3702 O O . LYS B 1 238 ? 21.094 -15.695 -3.959 1 97.38 238 LYS B O 1
ATOM 3707 N N . ARG B 1 239 ? 19.969 -14.109 -2.932 1 97.31 239 ARG B N 1
ATOM 3708 C CA . ARG B 1 239 ? 18.938 -15.023 -2.451 1 97.31 239 ARG B CA 1
ATOM 3709 C C . ARG B 1 239 ? 18.125 -15.594 -3.611 1 97.31 239 ARG B C 1
ATOM 3711 O O . ARG B 1 239 ? 17.688 -16.75 -3.564 1 97.31 239 ARG B O 1
ATOM 3718 N N . VAL B 1 240 ? 17.891 -14.773 -4.602 1 98.19 240 VAL B N 1
ATOM 3719 C CA . VAL B 1 240 ? 17.188 -15.258 -5.785 1 98.19 240 VAL B CA 1
ATOM 3720 C C . VAL B 1 240 ? 18.016 -16.359 -6.453 1 98.19 240 VAL B C 1
ATOM 3722 O O . VAL B 1 240 ? 17.5 -17.453 -6.719 1 98.19 240 VAL B O 1
ATOM 3725 N N . LYS B 1 241 ? 19.266 -16.125 -6.652 1 97.62 241 LYS B N 1
ATOM 3726 C CA . LYS B 1 241 ? 20.156 -17.094 -7.277 1 97.62 241 LYS B CA 1
ATOM 3727 C C . LYS B 1 241 ? 20.25 -18.375 -6.449 1 97.62 241 LYS B C 1
ATOM 3729 O O . LYS B 1 241 ? 20.172 -19.484 -6.992 1 97.62 241 LYS B O 1
ATOM 3734 N N . ASP B 1 242 ? 20.406 -18.156 -5.133 1 97 242 ASP B N 1
ATOM 3735 C CA . ASP B 1 242 ? 20.516 -19.312 -4.246 1 97 242 ASP B CA 1
ATOM 3736 C C . ASP B 1 242 ? 19.281 -20.203 -4.348 1 97 242 ASP B C 1
ATOM 3738 O O . ASP B 1 242 ? 19.391 -21.438 -4.379 1 97 242 ASP B O 1
ATOM 3742 N N . THR B 1 243 ? 18.109 -19.594 -4.352 1 96.81 243 THR B N 1
ATOM 3743 C CA . THR B 1 243 ? 16.859 -20.344 -4.414 1 96.81 243 THR B CA 1
ATOM 3744 C C . THR B 1 243 ? 16.734 -21.062 -5.75 1 96.81 243 THR B C 1
ATOM 3746 O O . THR B 1 243 ? 16.391 -22.25 -5.789 1 96.81 243 THR B O 1
ATOM 3749 N N . ILE B 1 244 ? 17.031 -20.422 -6.852 1 96.12 244 ILE B N 1
ATOM 3750 C CA . ILE B 1 244 ? 16.922 -20.984 -8.195 1 96.12 244 ILE B CA 1
ATOM 3751 C C . ILE B 1 244 ? 17.953 -22.109 -8.359 1 96.12 244 ILE B C 1
ATOM 3753 O O . ILE B 1 244 ? 17.609 -23.188 -8.859 1 96.12 244 ILE B O 1
ATOM 3757 N N . GLU B 1 245 ? 19.156 -21.906 -7.887 1 95.06 245 GLU B N 1
ATOM 3758 C CA . GLU B 1 245 ? 20.234 -22.875 -8.039 1 95.06 245 GLU B CA 1
ATOM 3759 C C . GLU B 1 245 ? 19.953 -24.141 -7.223 1 95.06 245 GLU B C 1
ATOM 3761 O O . GLU B 1 245 ? 20.406 -25.234 -7.578 1 95.06 245 GLU B O 1
ATOM 3766 N N . SER B 1 246 ? 19.266 -23.922 -6.129 1 94.25 246 SER B N 1
ATOM 3767 C CA . SER B 1 246 ? 18.953 -25.047 -5.262 1 94.25 246 SER B CA 1
ATOM 3768 C C . SER B 1 246 ? 18.188 -26.125 -6.016 1 94.25 246 SER B C 1
ATOM 3770 O O . SER B 1 246 ? 18.312 -27.312 -5.715 1 94.25 246 SER B O 1
ATOM 3772 N N . ILE B 1 247 ? 17.438 -25.781 -6.988 1 92.06 247 ILE B N 1
ATOM 3773 C CA . ILE B 1 247 ? 16.609 -26.766 -7.688 1 92.06 247 ILE B CA 1
ATOM 3774 C C . ILE B 1 247 ? 17.203 -27.047 -9.07 1 92.06 247 ILE B C 1
ATOM 3776 O O . ILE B 1 247 ? 17 -28.125 -9.625 1 92.06 247 ILE B O 1
ATOM 3780 N N . THR B 1 248 ? 17.938 -26.188 -9.586 1 85.94 248 THR B N 1
ATOM 3781 C CA . THR B 1 248 ? 18.5 -26.406 -10.922 1 85.94 248 THR B CA 1
ATOM 3782 C C . THR B 1 248 ? 19.781 -27.203 -10.836 1 85.94 248 THR B C 1
ATOM 3784 O O . THR B 1 248 ? 20.172 -27.875 -11.805 1 85.94 248 THR B O 1
ATOM 3787 N N . SER B 1 249 ? 20.469 -27.125 -9.711 1 78.19 249 SER B N 1
ATOM 3788 C CA . SER B 1 249 ? 21.688 -27.891 -9.531 1 78.19 249 SER B CA 1
ATOM 3789 C C . SER B 1 249 ? 21.391 -29.312 -9.086 1 78.19 249 SER B C 1
ATOM 3791 O O . SER B 1 249 ? 22.219 -30.219 -9.242 1 78.19 249 SER B O 1
ATOM 3793 N N . SER B 1 250 ? 20.391 -29.422 -8.328 1 66.5 250 SER B N 1
ATOM 3794 C CA . SER B 1 250 ? 20.031 -30.75 -7.801 1 66.5 250 SER B CA 1
ATOM 3795 C C . SER B 1 250 ? 19.5 -31.656 -8.898 1 66.5 250 SER B C 1
ATOM 3797 O O . SER B 1 250 ? 19.422 -32.875 -8.727 1 66.5 250 SER B O 1
ATOM 3799 N N . LEU B 1 251 ? 19.109 -31.031 -10.07 1 53.97 251 LEU B N 1
ATOM 3800 C CA . LEU B 1 251 ? 18.656 -31.906 -11.141 1 53.97 251 LEU B CA 1
ATOM 3801 C C . LEU B 1 251 ? 19.797 -32.219 -12.102 1 53.97 251 LEU B C 1
ATOM 3803 O O . LEU B 1 251 ? 20.578 -31.344 -12.469 1 53.97 251 LEU B O 1
#

Radius of gyration: 22.97 Å; Cα contacts (8 Å, |Δi|>4): 1231; chains: 2; bounding box: 42×68×48 Å

Secondary structure (DSSP, 8-state):
----EEEEEESSHHHHHHHHHHT-SEEEE-B-GGGT-BPPPHHHHHHHHHH-SSSEEEEE--SSSS-S---HHHHHHHHHHHHHHHHTT-SEEEE--B-TTSSB-HHHHHHHHHHTTTSEEEE-GGGGG-S-HHHHHHHHHHHT-SEEEESTTSSSTTTTHHHHHHHHHHHTTSSEEEE-SS--TTTHHHHHHHH---EEEE--EEEEE---S---TT--SS-EEE--SSEEEEE-HHHHHHHHHHHHS--/----EEEEEESSHHHHHHHHHHT-SEEEE-B-GGGT-BPPPHHHHHHHHHH-SSSEEEEE--SSSS-S---HHHHHHHHHHHHHHHHTT-SEEEE--B-TTSSB-HHHHHHHHHHTTTSEEEE-GGGGG-S-HHHHHHHHHHHT-SEEEESTTSSSTTTTHHHHHHHHHHHTTSSEEEE-SS--TTTHHHHHHHH---EEEE--EEEEE---S---TT--SS-EEE--SSEEEEE-HHHHHHHHHHHHS--

Nearest PDB structures (foldseek):
  3iwp-assembly5_C  TM=8.921E-01  e=1.419E-30  Homo sapiens
  3iwp-assembly5_D  TM=8.976E-01  e=1.511E-30  Homo sapiens
  3iwp-assembly6_F  TM=9.031E-01  e=5.664E-30  Homo sapiens
  3iwp-assembly4_B  TM=8.947E-01  e=1.132E-29  Homo sapiens
  3iwp-assembly6_E  TM=8.959E-01  e=1.651E-29  Homo sapiens